Protein 2AFB (pdb70)

InterPro domains:
  IPR011611 Carbohydrate kinase PfkB [PF00294] (2-310)
  IPR029056 Ribokinase-like [G3DSA:3.40.1190.20] (1-339)
  IPR029056 Ribokinase-like [SSF53613] (1-328)
  IPR052700 Carbohydrate kinase PfkB-like [PTHR43320] (11-320)

Secondary structure (DSSP, 8-state):
------EEEES---EEE-STT--GGG-SEEEEE---HHHHHHHHHH----EEEEEEE-SSHHHHHHHHHHHHTT-B-TTEEE-SS---EEEEE--BTTB--EEEEE-TT-TTTT--GGG--HHHHTTT-SEEEEETTSGGGSTTHHHHHHHHHHHHHHHT-EEEEE----TTT--HHHHHH-------SEEEE-HHHHHHHH----S---HHHHHHHHHHHHHHH--SEEEE-EEE-S-SSEEEEE--EETTEE-PPPPEEEE-S--TTHHHHHHHHHHHHH----HHHHHHHHHHHHHHHTTSSSSS----HHHHHHHHT-/--EEEES---EEE-STT--GGG-SEEEEE---HHHHHHHHHH----EEEEEEE-SSHHHHHHHHHHHHTT-B-TTEEE-SS---EEEEE--BTTB--EEEEE-TT-TTTT--GGG--HHHHSTT-SEEEEETTSGGGSTTHHHHHHHHHHHHHHHT-EEEEE----TTT--HHHHHH-------SEEEE-HHHHHHHH----SS---HHHHHHHHHHHHHHH--SEEEE-EEE-S-SSEEEEE--EETTB--PPP-EEEE-S--TTHHHHHHHHHHHHH----HHHHHHHHHHHHHHHTTSSSSS----HHHHHHHHT-

B-factor: mean 31.63, std 8.74, range [9.71, 89.56]

Foldseek 3Di:
DAADEEAEEEAAKWEWEAPDLDDPVPGPGTDIDMGDLRLQLLLLLQLRYAGEYAFEAEPDVVSVVNLVRSVVSPYDDVRYFYHFDHGWYKYWRQHDFAGHIDIDTRHARGPRQPDDLVSGDLLVRCVVHQEYEYELVGPLSHDCRLVNVVVNLVNCVVVVHAYEYEHPDDVVRDFLVVLQVSVVPLSHQEYEYEQVSCCRNVVDADPDLPPVRVLVSVVVVCVVNVHQKYKYKRWAPNGSQWIKTWIIDHPSDDAIEDIDIARFPALAQLSSQLVSLLVVCVCPPPGNCSRLLSRLRSRVVRHDPDNHDNDHSVNSVVRSVD/DEAEEEAAKWEWEAPDLDDPVPGPGTDIDMDDLRLQLLLLLQLPHQREYAFEAEPDVVSVVNCVRSVVSRYDDPRYFYHFDHGWYKYWRQHDFAGHIDIDTRGARGRRQADDLVSGDLCVRCVVHQEYEYELVGPLSHDCRLVNVVVNLVNCVVVVHAYEYEHPDDVVRHFLVVLQVSVVSLRHQEYEYEQVSCCSNVVFHFPDQCDDVRVLVRVVVVCVVNPHQKYKYKRWAPSGSFWIKTWMIAHPSDDAIEDIDIAGFPALAQLSSLLVSLLVVCVCPPDRNVSRLLSRLRSSVVRVDPDNHDNDHSVNSVVSSVD

Nearest PDB structures (foldseek):
  2afb-assembly1_A  TM=1.003E+00  e=2.649E-70  Thermotoga maritima MSB8
  2afb-assembly1_B  TM=1.000E+00  e=2.506E-65  Thermotoga maritima MSB8
  4gm6-assembly1_F  TM=9.548E-01  e=5.359E-34  Listeria grayi DSM 20601
  3ktn-assembly1_A  TM=9.191E-01  e=2.595E-32  Enterococcus faecalis
  4du5-assembly1_A  TM=8.066E-01  e=1.719E-20  Polaromonas sp. JS666

Structure (mmCIF, N/CA/C/O backbone):
data_2AFB
#
_entry.id   2AFB
#
_cell.length_a   120.993
_cell.length_b   120.993
_cell.length_c   260.300
_cell.angle_alpha   90.00
_cell.angle_beta   90.00
_cell.angle_gamma   120.00
#
_symmetry.space_group_name_H-M   'H 3 2'
#
loop_
_entity.id
_entity.type
_entity.pdbx_description
1 polymer '2-keto-3-deoxygluconate kinase'
2 non-polymer 'NICKEL (II) ION'
3 non-polymer 'CALCIUM ION'
4 water water
#
loop_
_atom_site.group_PDB
_atom_site.id
_atom_site.type_symbol
_atom_site.label_atom_id
_atom_site.label_alt_id
_atom_site.label_comp_id
_atom_site.label_asym_id
_atom_site.label_entity_id
_atom_site.label_seq_id
_atom_site.pdbx_PDB_ins_code
_atom_site.Cartn_x
_atom_site.Cartn_y
_atom_site.Cartn_z
_atom_site.occupancy
_atom_site.B_iso_or_equiv
_atom_site.auth_seq_id
_atom_site.auth_comp_id
_atom_site.auth_asym_id
_atom_site.auth_atom_id
_atom_site.pdbx_PDB_model_num
ATOM 1 N N . HIS A 1 8 ? 65.450 1.969 3.303 1.00 74.21 -4 HIS A N 1
ATOM 2 C CA . HIS A 1 8 ? 66.941 1.778 3.204 1.00 74.31 -4 HIS A CA 1
ATOM 3 C C . HIS A 1 8 ? 67.559 1.271 4.534 1.00 74.49 -4 HIS A C 1
ATOM 4 O O . HIS A 1 8 ? 66.862 1.171 5.552 1.00 76.08 -4 HIS A O 1
ATOM 11 N N . HIS A 1 9 ? 68.858 0.951 4.514 1.00 73.04 -3 HIS A N 1
ATOM 12 C CA . HIS A 1 9 ? 69.574 0.386 5.684 1.00 71.20 -3 HIS A CA 1
ATOM 13 C C . HIS A 1 9 ? 70.731 1.289 6.164 1.00 66.53 -3 HIS A C 1
ATOM 14 O O . HIS A 1 9 ? 71.408 1.885 5.335 1.00 65.86 -3 HIS A O 1
ATOM 21 N N . HIS A 1 10 ? 70.996 1.345 7.475 1.00 61.44 -2 HIS A N 1
ATOM 22 C CA . HIS A 1 10 ? 72.273 1.893 7.981 1.00 56.76 -2 HIS A CA 1
ATOM 23 C C . HIS A 1 10 ? 73.454 1.119 7.364 1.00 50.01 -2 HIS A C 1
ATOM 24 O O . HIS A 1 10 ? 73.382 -0.091 7.211 1.00 50.42 -2 HIS A O 1
ATOM 31 N N . HIS A 1 11 ? 74.532 1.812 7.007 1.00 42.97 -1 HIS A N 1
ATOM 32 C CA . HIS A 1 11 ? 75.743 1.153 6.545 1.00 38.93 -1 HIS A CA 1
ATOM 33 C C . HIS A 1 11 ? 76.877 1.502 7.470 1.00 34.28 -1 HIS A C 1
ATOM 34 O O . HIS A 1 11 ? 77.309 2.630 7.476 1.00 32.72 -1 HIS A O 1
ATOM 41 N N . HIS A 1 12 ? 77.407 0.536 8.207 1.00 32.85 0 HIS A N 1
ATOM 42 C CA . HIS A 1 12 ? 78.506 0.803 9.133 1.00 34.94 0 HIS A CA 1
ATOM 43 C C . HIS A 1 12 ? 79.785 0.917 8.331 1.00 33.41 0 HIS A C 1
ATOM 44 O O . HIS A 1 12 ? 80.635 0.061 8.413 1.00 33.69 0 HIS A O 1
ATOM 59 N N . LYS A 1 14 ? 82.908 3.459 7.828 1.00 26.88 2 LYS A N 1
ATOM 60 C CA . LYS A 1 14 ? 83.529 4.519 8.641 1.00 25.83 2 LYS A CA 1
ATOM 61 C C . LYS A 1 14 ? 84.050 5.566 7.702 1.00 24.87 2 LYS A C 1
ATOM 62 O O . LYS A 1 14 ? 84.781 5.261 6.745 1.00 23.29 2 LYS A O 1
ATOM 68 N N . VAL A 1 15 ? 83.582 6.790 7.911 1.00 26.09 3 VAL A N 1
ATOM 69 C CA . VAL A 1 15 ? 84.052 7.930 7.156 1.00 26.71 3 VAL A CA 1
ATOM 70 C C . VAL A 1 15 ? 84.521 8.988 8.122 1.00 24.38 3 VAL A C 1
ATOM 71 O O . VAL A 1 15 ? 83.855 9.239 9.107 1.00 25.10 3 VAL A O 1
ATOM 75 N N . VAL A 1 16 ? 85.638 9.628 7.790 1.00 26.87 4 VAL A N 1
ATOM 76 C CA . VAL A 1 16 ? 86.284 10.633 8.625 1.00 26.03 4 VAL A CA 1
ATOM 77 C C . VAL A 1 16 ? 86.491 11.968 7.869 1.00 27.50 4 VAL A C 1
ATOM 78 O O . VAL A 1 16 ? 86.899 11.998 6.698 1.00 27.57 4 VAL A O 1
ATOM 82 N N . THR A 1 17 ? 86.188 13.072 8.542 1.00 26.62 5 THR A N 1
ATOM 83 C CA . THR A 1 17 ? 86.453 14.408 8.035 1.00 25.71 5 THR A CA 1
ATOM 84 C C . THR A 1 17 ? 87.147 15.210 9.127 1.00 26.48 5 THR A C 1
ATOM 85 O O . THR A 1 17 ? 87.075 14.877 10.326 1.00 26.62 5 THR A O 1
ATOM 89 N N . PHE A 1 18 ? 87.831 16.258 8.697 1.00 26.76 6 PHE A N 1
ATOM 90 C CA . PHE A 1 18 ? 88.696 17.029 9.576 1.00 27.69 6 PHE A CA 1
ATOM 91 C C . PHE A 1 18 ? 88.620 18.465 9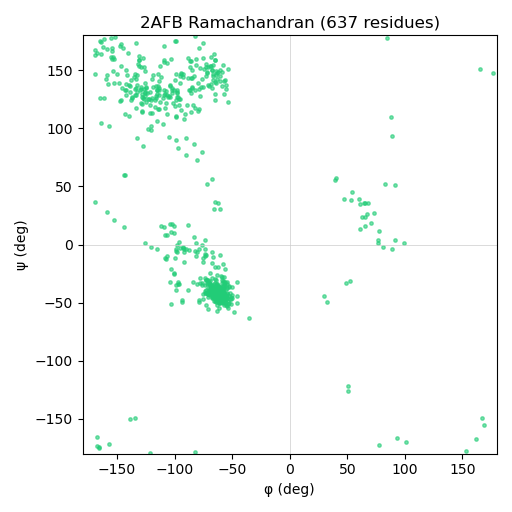.222 1.00 26.92 6 PHE A C 1
ATOM 92 O O . PHE A 1 18 ? 88.775 18.828 8.074 1.00 29.46 6 PHE A O 1
ATOM 100 N N . GLY A 1 19 ? 88.463 19.283 10.234 1.00 26.27 7 GLY A N 1
ATOM 101 C CA . GLY A 1 19 ? 88.567 20.707 10.060 1.00 29.78 7 GLY A CA 1
ATOM 102 C C . GLY A 1 19 ? 88.044 21.446 11.265 1.00 29.58 7 GLY A C 1
ATOM 103 O O . GLY A 1 19 ? 88.156 20.949 12.379 1.00 27.11 7 GLY A O 1
ATOM 104 N N . GLU A 1 20 ? 87.511 22.643 11.021 1.00 27.64 8 GLU A N 1
ATOM 105 C CA . GLU A 1 20 ? 86.984 23.531 12.090 1.00 29.58 8 GLU A CA 1
ATOM 106 C C . GLU A 1 20 ? 85.486 23.647 12.088 1.00 28.98 8 GLU A C 1
ATOM 107 O O . GLU A 1 20 ? 84.883 23.896 11.047 1.00 32.74 8 GLU A O 1
ATOM 113 N N . ILE A 1 21 ? 84.906 23.510 13.267 1.00 26.03 9 ILE A N 1
ATOM 114 C CA . ILE A 1 21 ? 83.525 23.838 13.481 1.00 26.54 9 ILE A CA 1
ATOM 115 C C . ILE A 1 21 ? 83.412 25.099 14.331 1.00 28.20 9 ILE A C 1
ATOM 116 O O . ILE A 1 21 ? 84.154 25.300 15.301 1.00 27.67 9 ILE A O 1
ATOM 129 N N . LEU A 1 23 ? 80.900 28.310 16.043 1.00 26.22 11 LEU A N 1
ATOM 130 C CA . LEU A 1 23 ? 79.611 28.893 16.419 1.00 24.69 11 LEU A CA 1
ATOM 131 C C . LEU A 1 23 ? 79.134 29.875 15.352 1.00 23.10 11 LEU A C 1
ATOM 132 O O . LEU A 1 23 ? 79.873 30.801 15.023 1.00 22.55 11 LEU A O 1
ATOM 137 N N . ARG A 1 24 ? 77.906 29.708 14.844 1.00 23.82 12 ARG A N 1
ATOM 138 C CA . ARG A 1 24 ? 77.353 30.633 13.877 1.00 25.08 12 ARG A CA 1
ATOM 139 C C . ARG A 1 24 ? 76.230 31.485 14.499 1.00 23.06 12 ARG A C 1
ATOM 140 O O . ARG A 1 24 ? 75.293 30.973 15.091 1.00 23.87 12 ARG A O 1
ATOM 148 N N . LEU A 1 25 ? 76.358 32.792 14.319 1.00 24.46 13 LEU A N 1
ATOM 149 C CA . LEU A 1 25 ? 75.455 33.754 14.932 1.00 24.01 13 LEU A CA 1
ATOM 150 C C . LEU A 1 25 ? 74.826 34.535 13.807 1.00 26.85 13 LEU A C 1
ATOM 151 O O . LEU A 1 25 ? 75.527 35.222 13.083 1.00 24.63 13 LEU A O 1
ATOM 156 N N . SER A 1 26 ? 73.517 34.379 13.605 1.00 25.20 14 SER A N 1
ATOM 157 C CA . SER A 1 26 ? 72.838 35.077 12.508 1.00 25.21 14 SER A CA 1
ATOM 158 C C . SER A 1 26 ? 71.615 35.812 13.002 1.00 24.82 14 SER A C 1
ATOM 159 O O . SER A 1 26 ? 70.872 35.243 13.796 1.00 23.90 14 SER A O 1
ATOM 162 N N . PRO A 1 27 ? 71.429 37.110 12.582 1.00 21.27 15 PRO A N 1
ATOM 163 C CA . PRO A 1 27 ? 70.216 37.723 13.016 1.00 23.36 15 PRO A CA 1
ATOM 164 C C . PRO A 1 27 ? 69.004 37.046 12.328 1.00 23.64 15 PRO A C 1
ATOM 165 O O . PRO A 1 27 ? 69.150 36.516 11.236 1.00 28.18 15 PRO A O 1
ATOM 169 N N . PRO A 1 28 ? 67.838 37.093 12.960 1.00 24.84 16 PRO A N 1
ATOM 170 C CA . PRO A 1 28 ? 66.620 36.578 12.343 1.00 28.33 16 PRO A CA 1
ATOM 171 C C . PRO A 1 28 ? 66.019 37.514 11.303 1.00 27.71 16 PRO A C 1
ATOM 172 O O . PRO A 1 28 ? 66.226 38.754 11.346 1.00 30.15 16 PRO A O 1
ATOM 176 N N . ASP A 1 29 ? 65.316 36.928 10.338 1.00 28.98 17 ASP A N 1
ATOM 177 C CA . ASP A 1 29 ? 64.392 37.695 9.482 1.00 27.89 17 ASP A CA 1
ATOM 178 C C . ASP A 1 29 ? 65.063 38.750 8.593 1.00 27.13 17 ASP A C 1
ATOM 179 O O . ASP A 1 29 ? 64.475 39.817 8.283 1.00 27.03 17 ASP A O 1
ATOM 184 N N . HIS A 1 30 ? 66.249 38.429 8.112 1.00 25.85 18 HIS A N 1
ATOM 185 C CA . HIS A 1 30 ? 66.982 39.299 7.217 1.00 25.29 18 HIS A CA 1
ATOM 186 C C . HIS A 1 30 ? 67.415 40.621 7.868 1.00 23.64 18 HIS A C 1
ATOM 187 O O . HIS A 1 30 ? 67.834 41.510 7.186 1.00 24.97 18 HIS A O 1
ATOM 194 N N . LYS A 1 31 ? 67.379 40.687 9.193 1.00 23.28 19 LYS A N 1
ATOM 195 C CA . LYS A 1 31 ? 68.000 41.744 9.955 1.00 21.45 19 LYS A CA 1
ATOM 196 C C . LYS A 1 31 ? 69.505 41.753 9.797 1.00 21.48 19 LYS A C 1
ATOM 197 O O . LYS A 1 31 ? 70.158 40.732 9.572 1.00 23.87 19 LYS A O 1
ATOM 203 N N . ARG A 1 32 ? 70.044 42.974 9.822 1.00 22.95 20 ARG A N 1
ATOM 204 C CA . ARG A 1 32 ? 71.461 43.188 9.855 1.00 21.63 20 ARG A CA 1
ATOM 205 C C . ARG A 1 32 ? 71.951 43.173 11.309 1.00 22.29 20 ARG A C 1
ATOM 206 O O . ARG A 1 32 ? 71.208 43.345 12.238 1.00 20.53 20 ARG A O 1
ATOM 214 N N . ILE A 1 33 ? 73.223 42.909 11.470 1.00 26.15 21 ILE A N 1
ATOM 215 C CA . ILE A 1 33 ? 73.832 42.838 12.785 1.00 28.20 21 ILE A CA 1
ATOM 216 C C . ILE A 1 33 ? 73.545 44.079 13.600 1.00 25.71 21 ILE A C 1
ATOM 217 O O . ILE A 1 33 ? 73.175 43.988 14.767 1.00 26.74 21 ILE A O 1
ATOM 222 N N . PHE A 1 34 ? 73.666 45.229 12.963 1.00 24.32 22 PHE A N 1
ATOM 223 C CA . PHE A 1 34 ? 73.527 46.521 13.621 1.00 24.43 22 PHE A CA 1
ATOM 224 C C . PHE A 1 34 ? 72.192 46.699 14.314 1.00 24.99 22 PHE A C 1
ATOM 225 O O . PHE A 1 34 ? 72.052 47.452 15.310 1.00 24.95 22 PHE A O 1
ATOM 233 N N . GLN A 1 35 ? 71.190 46.087 13.727 1.00 23.65 23 GLN A N 1
ATOM 234 C CA . GLN A 1 35 ? 69.836 46.326 14.166 1.00 25.34 23 GLN A CA 1
ATOM 235 C C . GLN A 1 35 ? 69.255 45.265 15.126 1.00 27.42 23 GLN A C 1
ATOM 236 O O . GLN A 1 35 ? 68.192 45.441 15.651 1.00 31.34 23 GLN A O 1
ATOM 242 N N . THR A 1 36 ? 69.962 44.191 15.375 1.00 27.29 24 THR A N 1
ATOM 243 C CA . THR A 1 36 ? 69.325 43.040 15.986 1.00 28.16 24 THR A CA 1
ATOM 244 C C . THR A 1 36 ? 69.488 43.012 17.521 1.00 29.57 24 THR A C 1
ATOM 245 O O . THR A 1 36 ? 70.578 43.303 18.031 1.00 30.94 24 THR A O 1
ATOM 249 N N . ASP A 1 37 ? 68.399 42.643 18.219 1.00 30.44 25 ASP A N 1
ATOM 250 C CA . ASP A 1 37 ? 68.401 42.309 19.650 1.00 29.87 25 ASP A CA 1
ATOM 251 C C . ASP A 1 37 ? 68.720 40.837 19.945 1.00 28.67 25 ASP A C 1
ATOM 252 O O . ASP A 1 37 ? 68.785 40.462 21.104 1.00 22.32 25 ASP A O 1
ATOM 257 N N . SER A 1 38 ? 68.853 40.011 18.908 1.00 26.84 26 SER A N 1
ATOM 258 C CA . SER A 1 38 ? 69.270 38.616 19.060 1.00 27.30 26 SER A CA 1
ATOM 259 C C . SER A 1 38 ? 69.958 37.991 17.842 1.00 23.82 26 SER A C 1
ATOM 260 O O . SER A 1 38 ? 69.948 38.530 16.721 1.00 23.23 26 SER A O 1
ATOM 263 N N . PHE A 1 39 ? 70.563 36.838 18.111 1.00 25.27 27 PHE A N 1
ATOM 264 C CA . PHE A 1 39 ? 71.197 35.986 17.125 1.00 25.35 27 PHE A CA 1
ATOM 265 C C . PHE A 1 39 ? 70.648 34.568 17.295 1.00 27.13 27 PHE A C 1
ATOM 266 O O . PHE A 1 39 ? 70.626 34.046 18.419 1.00 25.37 27 PHE A O 1
ATOM 274 N N . ASP A 1 40 ? 70.210 33.990 16.167 1.00 26.56 28 ASP A N 1
ATOM 275 C CA . ASP A 1 40 ? 70.007 32.575 15.989 1.00 25.80 28 ASP A CA 1
ATOM 276 C C . ASP A 1 40 ? 71.359 31.915 16.092 1.00 25.87 28 ASP A C 1
ATOM 277 O O . ASP A 1 40 ? 72.332 32.450 15.611 1.00 25.55 28 ASP A O 1
ATOM 282 N N . VAL A 1 41 ? 71.373 30.769 16.754 1.00 25.74 29 VAL A N 1
ATOM 283 C CA . VAL A 1 41 ? 72.560 30.011 17.097 1.00 27.57 29 VAL A CA 1
ATOM 284 C C . VAL A 1 41 ? 72.521 28.684 16.369 1.00 27.64 29 VAL A C 1
ATOM 285 O O . VAL A 1 41 ? 71.511 28.037 16.327 1.00 28.39 29 VAL A O 1
ATOM 289 N N . THR A 1 42 ? 73.639 28.342 15.761 1.00 28.19 30 THR A N 1
ATOM 290 C CA . THR A 1 42 ? 73.902 27.013 15.252 1.00 26.74 30 THR A CA 1
ATOM 291 C C . THR A 1 42 ? 75.399 26.778 15.177 1.00 26.49 30 THR A C 1
ATOM 292 O O . THR A 1 42 ? 76.204 27.642 15.547 1.00 24.96 30 THR A O 1
ATOM 296 N N . TYR A 1 43 ? 75.803 25.585 14.763 1.00 29.77 31 TYR A N 1
ATOM 297 C CA . TYR A 1 43 ? 77.215 25.258 14.726 1.00 26.89 31 TYR A CA 1
ATOM 298 C C . TYR A 1 43 ? 77.504 24.679 13.351 1.00 26.49 31 TYR A C 1
ATOM 299 O O . TYR A 1 43 ? 76.763 23.830 12.877 1.00 30.63 31 TYR A O 1
ATOM 308 N N . GLY A 1 44 ? 78.567 25.126 12.696 1.00 26.99 32 GLY A N 1
ATOM 309 C CA . GLY A 1 44 ? 78.964 24.463 11.450 1.00 30.13 32 GLY A CA 1
ATOM 310 C C . GLY A 1 44 ? 80.333 24.771 10.932 1.00 27.30 32 GLY A C 1
ATOM 311 O O . GLY A 1 44 ? 81.069 25.515 11.547 1.00 29.33 32 GLY A O 1
ATOM 312 N N . GLY A 1 45 ? 80.634 24.258 9.754 1.00 24.21 33 GLY A N 1
ATOM 313 C CA . GLY A 1 45 ? 81.981 24.378 9.145 1.00 25.26 33 GLY A CA 1
ATOM 314 C C . GLY A 1 45 ? 82.037 23.378 8.004 1.00 27.81 33 GLY A C 1
ATOM 315 O O . GLY A 1 45 ? 81.393 22.349 8.078 1.00 27.94 33 GLY A O 1
ATOM 316 N N . ALA A 1 46 ? 82.836 23.657 6.974 1.00 30.08 34 ALA A N 1
ATOM 317 C CA . ALA A 1 46 ? 82.826 22.896 5.694 1.00 30.35 34 ALA A CA 1
ATOM 318 C C . ALA A 1 46 ? 82.870 21.365 5.895 1.00 30.03 34 ALA A C 1
ATOM 319 O O . ALA A 1 46 ? 81.941 20.634 5.496 1.00 28.08 34 ALA A O 1
ATOM 321 N N . GLU A 1 47 ? 83.916 20.905 6.571 1.00 28.61 35 GLU A N 1
ATOM 322 C CA . GLU A 1 47 ? 84.091 19.474 6.829 1.00 25.38 35 GLU A CA 1
ATOM 323 C C . GLU A 1 47 ? 83.144 18.919 7.888 1.00 22.96 35 GLU A C 1
ATOM 324 O O . GLU A 1 47 ? 82.695 17.770 7.768 1.00 27.57 35 GLU A O 1
ATOM 330 N N . ALA A 1 48 ? 82.714 19.740 8.843 1.00 26.07 36 ALA A N 1
ATOM 331 C CA . ALA A 1 48 ? 81.677 19.296 9.778 1.00 23.73 36 ALA A CA 1
ATOM 332 C C . ALA A 1 48 ? 80.366 19.053 9.055 1.00 24.41 36 ALA A C 1
ATOM 333 O O . ALA A 1 48 ? 79.676 18.092 9.342 1.00 25.17 36 ALA A O 1
ATOM 335 N N . ASN A 1 49 ? 80.043 19.926 8.120 1.00 23.74 37 ASN A N 1
ATOM 336 C CA . ASN A 1 49 ? 78.817 19.840 7.372 1.00 25.47 37 ASN A CA 1
ATOM 337 C C . ASN A 1 49 ? 78.783 18.548 6.510 1.00 24.55 37 ASN A C 1
ATOM 338 O O . ASN A 1 49 ? 77.740 17.881 6.373 1.00 28.79 37 ASN A O 1
ATOM 343 N N . VAL A 1 50 ? 79.932 18.169 5.994 1.00 24.27 38 VAL A N 1
ATOM 344 C CA . VAL A 1 50 ? 80.078 16.926 5.216 1.00 24.62 38 VAL A CA 1
ATOM 345 C C . VAL A 1 50 ? 79.821 15.721 6.105 1.00 20.21 38 VAL A C 1
ATOM 346 O O . VAL A 1 50 ? 79.075 14.797 5.744 1.00 24.47 38 VAL A O 1
ATOM 350 N N . ALA A 1 51 ? 80.416 15.725 7.280 1.00 22.11 39 ALA A N 1
ATOM 351 C CA . ALA A 1 51 ? 80.210 14.643 8.228 1.00 22.76 39 ALA A CA 1
ATOM 352 C C . ALA A 1 51 ? 78.718 14.527 8.576 1.00 27.04 39 ALA A C 1
ATOM 353 O O . ALA A 1 51 ? 78.154 13.433 8.684 1.00 26.17 39 ALA A O 1
ATOM 355 N N . ALA A 1 52 ? 78.055 15.670 8.726 1.00 27.82 40 ALA A N 1
ATOM 356 C CA . ALA A 1 52 ? 76.661 15.655 9.141 1.00 25.02 40 ALA A CA 1
ATOM 357 C C . ALA A 1 52 ? 75.802 15.098 8.036 1.00 23.91 40 ALA A C 1
ATOM 358 O O . ALA A 1 52 ? 74.824 14.412 8.347 1.00 22.52 40 ALA A O 1
ATOM 360 N N . PHE A 1 53 ? 76.166 15.384 6.780 1.00 20.13 41 PHE A N 1
ATOM 361 C CA . PHE A 1 53 ? 75.475 14.803 5.596 1.00 25.06 41 PHE A CA 1
ATOM 362 C C . PHE A 1 53 ? 75.602 13.277 5.591 1.00 21.23 41 PHE A C 1
ATOM 363 O O . PHE A 1 53 ? 74.639 12.509 5.579 1.00 21.66 41 PHE A O 1
ATOM 371 N N . LEU A 1 54 ? 76.829 12.833 5.666 1.00 24.85 42 LEU A N 1
ATOM 372 C CA . LEU A 1 54 ? 77.073 11.383 5.706 1.00 25.33 42 LEU A CA 1
ATOM 373 C C . LEU A 1 54 ? 76.370 10.700 6.901 1.00 21.54 42 LEU A C 1
ATOM 374 O O . LEU A 1 54 ? 75.866 9.620 6.748 1.00 19.13 42 LEU A O 1
ATOM 379 N N . ALA A 1 55 ? 76.336 11.327 8.074 1.00 24.82 43 ALA A N 1
ATOM 380 C CA . ALA A 1 55 ? 75.565 10.760 9.177 1.00 24.80 43 ALA A CA 1
ATOM 381 C C . ALA A 1 55 ? 74.057 10.723 8.859 1.00 24.27 43 ALA A C 1
ATOM 382 O O . ALA A 1 55 ? 73.400 9.737 9.139 1.00 27.05 43 ALA A O 1
ATOM 384 N N . GLN A 1 56 ? 73.539 11.778 8.246 1.00 26.25 44 GLN A N 1
ATOM 385 C CA . GLN A 1 56 ? 72.137 11.851 7.865 1.00 27.57 44 GLN A CA 1
ATOM 386 C C . GLN A 1 56 ? 71.785 10.737 6.840 1.00 28.32 44 GLN A C 1
ATOM 387 O O . GLN A 1 56 ? 70.697 10.233 6.820 1.00 30.71 44 GLN A O 1
ATOM 401 N N . GLY A 1 58 ? 73.169 7.785 7.018 1.00 26.67 46 GLY A N 1
ATOM 402 C CA . GLY A 1 58 ? 73.172 6.471 7.710 1.00 27.45 46 GLY A CA 1
ATOM 403 C C . GLY A 1 58 ? 74.514 5.751 7.696 1.00 27.79 46 GLY A C 1
ATOM 404 O O . GLY A 1 58 ? 74.548 4.548 7.874 1.00 25.55 46 GLY A O 1
ATOM 405 N N . LEU A 1 59 ? 75.610 6.497 7.475 1.00 28.81 47 LEU A N 1
ATOM 406 C CA . LEU A 1 59 ? 76.989 5.963 7.566 1.00 29.13 47 LEU A CA 1
ATOM 407 C C . LEU A 1 59 ? 77.601 6.318 8.929 1.00 27.12 47 LEU A C 1
ATOM 408 O O . LEU A 1 59 ? 76.982 6.993 9.721 1.00 27.41 47 LEU A O 1
ATOM 413 N N . ASP A 1 60 ? 78.802 5.828 9.202 1.00 29.52 48 ASP A N 1
ATOM 414 C CA . ASP A 1 60 ? 79.479 6.109 10.473 1.00 28.26 48 ASP A CA 1
ATOM 415 C C . ASP A 1 60 ? 80.461 7.225 10.239 1.00 25.90 48 ASP A C 1
ATOM 416 O O . ASP A 1 60 ? 81.608 7.008 9.899 1.00 28.96 48 ASP A O 1
ATOM 421 N N . ALA A 1 61 ? 79.975 8.423 10.423 1.00 24.00 49 ALA A N 1
ATOM 422 C CA . ALA A 1 61 ? 80.719 9.628 10.147 1.00 23.62 49 ALA A CA 1
ATOM 423 C C . ALA A 1 61 ? 81.372 10.111 11.422 1.00 24.34 49 ALA A C 1
ATOM 424 O O . ALA A 1 61 ? 80.699 10.287 12.432 1.00 24.64 49 ALA A O 1
ATOM 426 N N . TYR A 1 62 ? 82.682 10.290 11.384 1.00 24.39 50 TYR A N 1
ATOM 427 C CA . TYR A 1 62 ? 83.392 10.889 12.529 1.00 26.96 50 TYR A CA 1
ATOM 428 C C . TYR A 1 62 ? 83.938 12.216 12.075 1.00 27.07 50 TYR A C 1
ATOM 429 O O . TYR A 1 62 ? 84.494 12.320 10.984 1.00 27.30 50 TYR A O 1
ATOM 438 N N . PHE A 1 63 ? 83.799 13.224 12.919 1.00 27.31 51 PHE A N 1
ATOM 439 C CA . PHE A 1 63 ? 84.397 14.511 12.635 1.00 28.10 51 PHE A CA 1
ATOM 440 C C . PHE A 1 63 ? 85.563 14.705 13.592 1.00 26.01 51 PHE A C 1
ATOM 441 O O . PHE A 1 63 ? 85.423 14.556 14.806 1.00 27.17 51 PHE A O 1
ATOM 449 N N . VAL A 1 64 ? 86.709 15.055 13.026 1.00 26.51 52 VAL A N 1
ATOM 450 C CA . VAL A 1 64 ? 87.909 15.245 13.800 1.00 27.03 52 VAL A CA 1
ATOM 451 C C . VAL A 1 64 ? 88.198 16.744 13.903 1.00 24.98 52 VAL A C 1
ATOM 452 O O . VAL A 1 64 ? 88.277 17.424 12.900 1.00 23.44 52 VAL A O 1
ATOM 456 N N . THR A 1 65 ? 88.373 17.228 15.122 1.00 28.88 53 THR A N 1
ATOM 457 C CA . THR A 1 65 ? 88.656 18.630 15.371 1.00 27.95 53 THR A CA 1
ATOM 458 C C . THR A 1 65 ? 89.156 18.787 16.817 1.00 28.48 53 THR A C 1
ATOM 459 O O . THR A 1 65 ? 89.408 17.799 17.509 1.00 26.22 53 THR A O 1
ATOM 463 N N . LYS A 1 66 ? 89.359 20.039 17.223 1.00 27.53 54 LYS A N 1
ATOM 464 C CA . LYS A 1 66 ? 89.651 20.410 18.600 1.00 25.44 54 LYS A CA 1
ATOM 465 C C . LYS A 1 66 ? 88.639 21.484 18.985 1.00 27.32 54 LYS A C 1
ATOM 466 O O . LYS A 1 66 ? 88.341 22.403 18.193 1.00 28.52 54 LYS A O 1
ATOM 472 N N . LEU A 1 67 ? 88.061 21.320 20.174 1.00 27.19 55 LEU A N 1
ATOM 473 C CA . LEU A 1 67 ? 87.176 22.307 20.760 1.00 26.60 55 LEU A CA 1
ATOM 474 C C . LEU A 1 67 ? 87.576 22.590 22.179 1.00 24.78 55 LEU A C 1
ATOM 475 O O . LEU A 1 67 ? 88.115 21.701 22.841 1.00 22.49 55 LEU A O 1
ATOM 480 N N . PRO A 1 68 ? 87.254 23.798 22.675 1.00 25.41 56 PRO A N 1
ATOM 481 C CA . PRO A 1 68 ? 87.613 24.133 24.045 1.00 28.63 56 PRO A CA 1
ATOM 482 C C . PRO A 1 68 ? 86.697 23.396 24.989 1.00 26.80 56 PRO A C 1
ATOM 483 O O . PRO A 1 68 ? 85.585 23.123 24.629 1.00 25.57 56 PRO A O 1
ATOM 487 N N . ASN A 1 69 ? 87.167 23.090 26.179 1.00 26.20 57 ASN A N 1
ATOM 488 C CA . ASN A 1 69 ? 86.279 22.705 27.263 1.00 27.55 57 ASN A CA 1
ATOM 489 C C . ASN A 1 69 ? 85.561 23.902 27.850 1.00 29.52 57 ASN A C 1
ATOM 490 O O . ASN A 1 69 ? 85.967 24.430 28.870 1.00 30.93 57 ASN A O 1
ATOM 495 N N . ASN A 1 70 ? 84.514 24.356 27.174 1.00 28.37 58 ASN A N 1
ATOM 496 C CA . ASN A 1 70 ? 83.644 25.352 27.712 1.00 26.44 58 ASN A CA 1
ATOM 497 C C . ASN A 1 70 ? 82.290 25.001 27.123 1.00 26.91 58 ASN A C 1
ATOM 498 O O . ASN A 1 70 ? 82.210 24.122 26.286 1.00 25.00 58 ASN A O 1
ATOM 503 N N . PRO A 1 71 ? 81.218 25.644 27.594 1.00 27.52 59 PRO A N 1
ATOM 504 C CA . PRO A 1 71 ? 79.895 25.316 27.091 1.00 26.97 59 PRO A CA 1
ATOM 505 C C . PRO A 1 71 ? 79.700 25.455 25.588 1.00 26.56 59 PRO A C 1
ATOM 506 O O . PRO A 1 71 ? 78.851 24.769 25.041 1.00 25.00 59 PRO A O 1
ATOM 510 N N . LEU A 1 72 ? 80.431 26.339 24.917 1.00 25.58 60 LEU A N 1
ATOM 511 C CA . LEU A 1 72 ? 80.287 26.450 23.461 1.00 24.72 60 LEU A CA 1
ATOM 512 C C . LEU A 1 72 ? 80.876 25.240 22.755 1.00 24.89 60 LEU A C 1
ATOM 513 O O . LEU A 1 72 ? 80.269 24.683 21.855 1.00 24.09 60 LEU A O 1
ATOM 518 N N . GLY A 1 73 ? 82.034 24.795 23.196 1.00 26.95 61 GLY A N 1
ATOM 519 C CA . GLY A 1 73 ? 82.577 23.513 22.716 1.00 26.01 61 GLY A CA 1
ATOM 520 C C . GLY A 1 73 ? 81.678 22.311 23.004 1.00 25.13 61 GLY A C 1
ATOM 521 O O . GLY A 1 73 ? 81.505 21.415 22.142 1.00 22.45 61 GLY A O 1
ATOM 522 N N . ASP A 1 74 ? 81.116 22.257 24.212 1.00 23.71 62 ASP A N 1
ATOM 523 C CA . ASP A 1 74 ? 80.126 21.192 24.554 1.00 23.21 62 ASP A CA 1
ATOM 524 C C . ASP A 1 74 ? 78.878 21.228 23.577 1.00 25.30 62 ASP A C 1
ATOM 525 O O . ASP A 1 74 ? 78.382 20.196 23.087 1.00 24.44 62 ASP A O 1
ATOM 530 N N . ALA A 1 75 ? 78.374 22.423 23.312 1.00 22.99 63 ALA A N 1
ATOM 531 C CA . ALA A 1 75 ? 77.189 22.601 22.465 1.00 23.00 63 ALA A CA 1
ATOM 532 C C . ALA A 1 75 ? 77.492 22.162 21.024 1.00 24.69 63 ALA A C 1
ATOM 533 O O . ALA A 1 75 ? 76.699 21.512 20.393 1.00 25.70 63 ALA A O 1
ATOM 535 N N . ALA A 1 76 ? 78.650 22.555 20.500 1.00 24.81 64 ALA A N 1
ATOM 536 C CA . ALA A 1 76 ? 79.064 22.175 19.140 1.00 26.44 64 ALA A CA 1
ATOM 537 C C . ALA A 1 76 ? 79.130 20.666 18.981 1.00 25.67 64 ALA A C 1
ATOM 538 O O . ALA A 1 76 ? 78.622 20.089 17.995 1.00 25.82 64 ALA A O 1
ATOM 540 N N . ALA A 1 77 ? 79.716 20.022 19.989 1.00 27.78 65 ALA A N 1
ATOM 541 C CA . ALA A 1 77 ? 79.816 18.571 20.042 1.00 26.26 65 ALA A CA 1
ATOM 542 C C . ALA A 1 77 ? 78.433 17.920 20.151 1.00 28.00 65 ALA A C 1
ATOM 543 O O . ALA A 1 77 ? 78.150 16.880 19.549 1.00 24.39 65 ALA A O 1
ATOM 545 N N . GLY A 1 78 ? 77.565 18.522 20.940 1.00 26.62 66 GLY A N 1
ATOM 546 C CA . GLY A 1 78 ? 76.256 17.954 21.107 1.00 24.66 66 GLY A CA 1
ATOM 547 C C . GLY A 1 78 ? 75.418 18.162 19.847 1.00 23.59 66 GLY A C 1
ATOM 548 O O . GLY A 1 78 ? 74.639 17.306 19.517 1.00 25.13 66 GLY A O 1
ATOM 549 N N . HIS A 1 79 ? 75.653 19.249 19.118 1.00 21.29 67 HIS A N 1
ATOM 550 C CA . HIS A 1 79 ? 74.990 19.498 17.826 1.00 25.72 67 HIS A CA 1
ATOM 551 C C . HIS A 1 79 ? 75.393 18.478 16.787 1.00 25.43 67 HIS A C 1
ATOM 552 O O . HIS A 1 79 ? 74.537 17.946 16.050 1.00 24.02 67 HIS A O 1
ATOM 559 N N . LEU A 1 80 ? 76.696 18.164 16.758 1.00 28.91 68 LEU A N 1
ATOM 560 C CA . LEU A 1 80 ? 77.194 17.111 15.887 1.00 27.47 68 LEU A CA 1
ATOM 561 C C . LEU A 1 80 ? 76.545 15.761 16.224 1.00 25.52 68 LEU A C 1
ATOM 562 O O . LEU A 1 80 ? 76.099 15.022 15.343 1.00 26.83 68 LEU A O 1
ATOM 567 N N . ARG A 1 81 ? 76.517 15.424 17.499 1.00 23.98 69 ARG A N 1
ATOM 568 C CA . ARG A 1 81 ? 75.907 14.143 17.890 1.00 25.41 69 ARG A CA 1
ATOM 569 C C . ARG A 1 81 ? 74.400 14.055 17.564 1.00 23.50 69 ARG A C 1
ATOM 570 O O . ARG A 1 81 ? 73.905 13.008 17.184 1.00 24.34 69 ARG A O 1
ATOM 578 N N . LYS A 1 82 ? 73.677 15.147 17.752 1.00 23.83 70 LYS A N 1
ATOM 579 C CA . LYS A 1 82 ? 72.274 15.166 17.474 1.00 25.00 70 LYS A CA 1
ATOM 580 C C . LYS A 1 82 ? 72.014 14.708 16.007 1.00 24.72 70 LYS A C 1
ATOM 581 O O . LYS A 1 82 ? 71.074 13.989 15.728 1.00 25.50 70 LYS A O 1
ATOM 587 N N . PHE A 1 83 ? 72.849 15.169 15.090 1.00 26.47 71 PHE A N 1
ATOM 588 C CA . PHE A 1 83 ? 72.745 14.797 13.700 1.00 28.47 71 PHE A CA 1
ATOM 589 C C . PHE A 1 83 ? 73.367 13.446 13.374 1.00 28.21 71 PHE A C 1
ATOM 590 O O . PHE A 1 83 ? 73.368 13.046 12.232 1.00 32.52 71 PHE A O 1
ATOM 598 N N . GLY A 1 84 ? 73.893 12.752 14.367 1.00 29.64 72 GLY A N 1
ATOM 599 C CA . GLY A 1 84 ? 74.383 11.382 14.180 1.00 27.91 72 GLY A CA 1
ATOM 600 C C . GLY A 1 84 ? 75.883 11.289 13.992 1.00 27.99 72 GLY A C 1
ATOM 601 O O . GLY A 1 84 ? 76.394 10.189 13.796 1.00 28.67 72 GLY A O 1
ATOM 602 N N . VAL A 1 85 ? 76.597 12.431 14.039 1.00 23.54 73 VAL A N 1
ATOM 603 C CA . VAL A 1 85 ? 78.031 12.426 13.826 1.00 25.32 73 VAL A CA 1
ATOM 604 C C . VAL A 1 85 ? 78.677 11.920 15.100 1.00 26.07 73 VAL A C 1
ATOM 605 O O . VAL A 1 85 ? 78.260 12.290 16.179 1.00 29.04 73 VAL A O 1
ATOM 609 N N . LYS A 1 86 ? 79.648 11.031 14.972 1.00 24.12 74 LYS A N 1
ATOM 610 C CA . LYS A 1 86 ? 80.392 10.493 16.129 1.00 28.58 74 LYS A CA 1
ATOM 611 C C . LYS A 1 86 ? 81.548 11.436 16.516 1.00 29.57 74 LYS A C 1
ATOM 612 O O . LYS A 1 86 ? 82.257 11.932 15.660 1.00 31.17 74 LYS A O 1
ATOM 618 N N . THR A 1 87 ? 81.703 11.697 17.811 1.00 31.31 75 THR A N 1
ATOM 619 C CA . THR A 1 87 ? 82.574 12.781 18.300 1.00 28.53 75 THR A CA 1
ATOM 620 C C . THR A 1 87 ? 83.778 12.225 19.032 1.00 28.78 75 THR A C 1
ATOM 621 O O . THR A 1 87 ? 84.492 12.946 19.728 1.00 29.24 75 THR A O 1
ATOM 625 N N . ASP A 1 88 ? 84.021 10.941 18.826 1.00 27.93 76 ASP A N 1
ATOM 626 C CA . ASP A 1 88 ? 85.066 10.209 19.538 1.00 30.03 76 ASP A CA 1
ATOM 627 C C . ASP A 1 88 ? 86.417 10.830 19.371 1.00 29.26 76 ASP A C 1
ATOM 628 O O . ASP A 1 88 ? 87.214 10.740 20.262 1.00 29.70 76 ASP A O 1
ATOM 633 N N . TYR A 1 89 ? 86.702 11.400 18.204 1.00 27.53 77 TYR A N 1
ATOM 634 C CA . TYR A 1 89 ? 88.043 11.901 17.921 1.00 26.34 77 TYR A CA 1
ATOM 635 C C . TYR A 1 89 ? 88.151 13.425 18.046 1.00 26.47 77 TYR A C 1
ATOM 636 O O . TYR A 1 89 ? 89.078 14.058 17.537 1.00 28.54 77 TYR A O 1
ATOM 645 N N . ILE A 1 90 ? 87.190 14.042 18.716 1.00 27.87 78 ILE A N 1
ATOM 646 C CA . ILE A 1 90 ? 87.327 15.443 18.982 1.00 27.42 78 ILE A CA 1
ATOM 647 C C . ILE A 1 90 ? 88.277 15.628 20.160 1.00 26.11 78 ILE A C 1
ATOM 648 O O . ILE A 1 90 ? 88.001 15.203 21.277 1.00 26.07 78 ILE A O 1
ATOM 653 N N . ALA A 1 91 ? 89.408 16.272 19.888 1.00 27.90 79 ALA A N 1
ATOM 654 C CA . ALA A 1 91 ? 90.334 16.682 20.950 1.00 26.39 79 ALA A CA 1
ATOM 655 C C . ALA A 1 91 ? 89.742 17.848 21.705 1.00 24.70 79 ALA A C 1
ATOM 656 O O . ALA A 1 91 ? 89.029 18.651 21.113 1.00 26.26 79 ALA A O 1
ATOM 658 N N . ARG A 1 92 ? 89.986 17.924 23.013 1.00 26.15 80 ARG A N 1
ATOM 659 C CA . ARG A 1 92 ? 89.495 19.025 23.844 1.00 28.11 80 ARG A CA 1
ATOM 660 C C . ARG A 1 92 ? 90.634 19.827 24.495 1.00 30.66 80 ARG A C 1
ATOM 661 O O . ARG A 1 92 ? 91.623 19.260 25.005 1.00 32.42 80 ARG A O 1
ATOM 669 N N . GLY A 1 93 ? 90.531 21.143 24.457 1.00 27.64 81 GLY A N 1
ATOM 670 C CA . GLY A 1 93 ? 91.611 21.969 24.938 1.00 25.85 81 GLY A CA 1
ATOM 671 C C . GLY A 1 93 ? 91.586 23.301 24.242 1.00 28.46 81 GLY A C 1
ATOM 672 O O . GLY A 1 93 ? 90.715 23.572 23.439 1.00 26.66 81 GLY A O 1
ATOM 673 N N . GLY A 1 94 ? 92.557 24.141 24.561 1.00 28.95 82 GLY A N 1
ATOM 674 C CA . GLY A 1 94 ? 92.618 25.502 24.027 1.00 30.06 82 GLY A CA 1
ATOM 675 C C . GLY A 1 94 ? 91.650 26.455 24.709 1.00 30.65 82 GLY A C 1
ATOM 676 O O . GLY A 1 94 ? 90.920 26.069 25.630 1.00 29.58 82 GLY A O 1
ATOM 677 N N . ASN A 1 95 ? 91.561 27.656 24.140 1.00 30.92 83 ASN A N 1
ATOM 678 C CA . ASN A 1 95 ? 90.964 28.807 24.798 1.00 32.76 83 ASN A CA 1
ATOM 679 C C . ASN A 1 95 ? 89.598 29.253 24.392 1.00 30.38 83 ASN A C 1
ATOM 680 O O . ASN A 1 95 ? 88.865 29.767 25.219 1.00 35.57 83 ASN A O 1
ATOM 685 N N . ARG A 1 96 ? 89.251 29.085 23.124 1.00 29.57 84 ARG A N 1
ATOM 686 C CA . ARG A 1 96 ? 87.978 29.543 22.603 1.00 26.64 84 ARG A CA 1
ATOM 687 C C . ARG A 1 96 ? 87.561 28.689 21.408 1.00 27.75 84 ARG A C 1
ATOM 688 O O . ARG A 1 96 ? 88.394 28.023 20.775 1.00 26.59 84 ARG A O 1
ATOM 696 N N . ILE A 1 97 ? 86.271 28.738 21.131 1.00 22.94 85 ILE A N 1
ATOM 697 C CA . ILE A 1 97 ? 85.697 28.303 19.863 1.00 25.19 85 ILE A CA 1
ATOM 698 C C . ILE A 1 97 ? 85.683 29.446 18.880 1.00 23.07 85 ILE A C 1
ATOM 699 O O . ILE A 1 97 ? 85.539 30.599 19.250 1.00 25.12 85 ILE A O 1
ATOM 704 N N . GLY A 1 98 ? 85.921 29.130 17.625 1.00 23.51 86 GLY A N 1
ATOM 705 C CA . GLY A 1 98 ? 85.784 30.108 16.565 1.00 25.23 86 GLY A CA 1
ATOM 706 C C . GLY A 1 98 ? 84.332 30.437 16.341 1.00 24.87 86 GLY A C 1
ATOM 707 O O . GLY A 1 98 ? 83.440 29.632 16.647 1.00 23.74 86 GLY A O 1
ATOM 708 N N . ILE A 1 99 ? 84.103 31.651 15.850 1.00 26.20 87 ILE A N 1
ATOM 709 C CA . ILE A 1 99 ? 82.782 32.170 15.632 1.00 25.69 87 ILE A CA 1
ATOM 710 C C . ILE A 1 99 ? 82.683 32.834 14.265 1.00 25.48 87 ILE A C 1
ATOM 711 O O . ILE A 1 99 ? 83.633 33.472 13.810 1.00 26.34 87 ILE A O 1
ATOM 716 N N . TYR A 1 100 ? 81.514 32.745 13.637 1.00 27.17 88 TYR A N 1
ATOM 717 C CA . TYR A 1 100 ? 81.190 33.674 12.595 1.00 27.61 88 TYR A CA 1
ATOM 718 C C . TYR A 1 100 ? 79.803 34.211 12.687 1.00 28.60 88 TYR A C 1
ATOM 719 O O . TYR A 1 100 ? 78.886 33.506 13.115 1.00 24.79 88 TYR A O 1
ATOM 728 N N . PHE A 1 101 ? 79.691 35.490 12.317 1.00 25.83 89 PHE A N 1
ATOM 729 C CA . PHE A 1 101 ? 78.406 36.177 12.283 1.00 27.94 89 PHE A CA 1
ATOM 730 C C . PHE A 1 101 ? 77.975 36.194 10.840 1.00 28.64 89 PHE A C 1
ATOM 731 O O . PHE A 1 101 ? 78.743 36.534 9.967 1.00 30.90 89 PHE A O 1
ATOM 739 N N . LEU A 1 102 ? 76.741 35.846 10.595 1.00 26.70 90 LEU A N 1
ATOM 740 C CA . LEU A 1 102 ? 76.220 35.799 9.252 1.00 27.92 90 LEU A CA 1
ATOM 741 C C . LEU A 1 102 ? 74.947 36.613 9.121 1.00 24.70 90 LEU A C 1
ATOM 742 O O . LEU A 1 102 ? 73.973 36.391 9.870 1.00 27.15 90 LEU A O 1
ATOM 747 N N . GLU A 1 103 ? 74.953 37.555 8.169 1.00 27.01 91 GLU A N 1
ATOM 748 C CA . GLU A 1 103 ? 73.772 38.293 7.764 1.00 28.30 91 GLU A CA 1
ATOM 749 C C . GLU A 1 103 ? 73.302 37.627 6.530 1.00 29.87 91 GLU A C 1
ATOM 750 O O . GLU A 1 103 ? 74.010 37.599 5.523 1.00 33.41 91 GLU A O 1
ATOM 756 N N . ILE A 1 104 ? 72.092 37.101 6.582 1.00 29.05 92 ILE A N 1
ATOM 757 C CA . ILE A 1 104 ? 71.516 36.444 5.419 1.00 31.62 92 ILE A CA 1
ATOM 758 C C . ILE A 1 104 ? 70.879 37.507 4.501 1.00 29.57 92 ILE A C 1
ATOM 759 O O . ILE A 1 104 ? 69.953 38.265 4.912 1.00 24.49 92 ILE A O 1
ATOM 764 N N . GLY A 1 105 ? 71.385 37.555 3.274 1.00 27.08 93 GLY A N 1
ATOM 765 C CA . GLY A 1 105 ? 71.005 38.630 2.367 1.00 29.78 93 GLY A CA 1
ATOM 766 C C . GLY A 1 105 ? 69.659 38.360 1.659 1.00 27.17 93 GLY A C 1
ATOM 767 O O . GLY A 1 105 ? 69.005 37.342 1.844 1.00 30.45 93 GLY A O 1
ATOM 768 N N . ALA A 1 106 ? 69.296 39.279 0.807 1.00 27.29 94 ALA A N 1
ATOM 769 C CA . ALA A 1 106 ? 68.085 39.180 0.074 1.00 25.73 94 ALA A CA 1
ATOM 770 C C . ALA A 1 106 ? 68.244 40.032 -1.129 1.00 26.42 94 ALA A C 1
ATOM 771 O O . ALA A 1 106 ? 68.775 41.165 -1.056 1.00 25.63 94 ALA A O 1
ATOM 773 N N . SER A 1 107 ? 67.766 39.480 -2.239 1.00 24.65 95 SER A N 1
ATOM 774 C CA . SER A 1 107 ? 67.681 40.171 -3.472 1.00 22.68 95 SER A CA 1
ATOM 775 C C . SER A 1 107 ? 69.082 40.805 -3.759 1.00 22.78 95 SER A C 1
ATOM 776 O O . SER A 1 107 ? 70.072 40.098 -3.722 1.00 18.56 95 SER A O 1
ATOM 779 N N . GLN A 1 108 ? 69.170 42.113 -4.010 1.00 23.23 96 GLN A N 1
ATOM 780 C CA . GLN A 1 108 ? 70.481 42.729 -4.362 1.00 23.13 96 GLN A CA 1
ATOM 781 C C . GLN A 1 108 ? 71.456 42.884 -3.203 1.00 24.20 96 GLN A C 1
ATOM 782 O O . GLN A 1 108 ? 72.601 43.305 -3.425 1.00 24.53 96 GLN A O 1
ATOM 788 N N . ARG A 1 109 ? 70.994 42.617 -1.965 1.00 23.10 97 ARG A N 1
ATOM 789 C CA . ARG A 1 109 ? 71.874 42.684 -0.796 1.00 23.13 97 ARG A CA 1
ATOM 790 C C . ARG A 1 109 ? 72.508 41.327 -0.506 1.00 25.41 97 ARG A C 1
ATOM 791 O O . ARG A 1 109 ? 71.835 40.428 -0.050 1.00 24.35 97 ARG A O 1
ATOM 799 N N . PRO A 1 110 ? 73.818 41.172 -0.771 1.00 28.34 98 PRO A N 1
ATOM 800 C CA . PRO A 1 110 ? 74.377 39.854 -0.482 1.00 29.17 98 PRO A CA 1
ATOM 801 C C . PRO A 1 110 ? 74.460 39.481 0.993 1.00 25.20 98 PRO A C 1
ATOM 802 O O . PRO A 1 110 ? 74.396 40.334 1.876 1.00 22.84 98 PRO A O 1
ATOM 806 N N . SER A 1 111 ? 74.588 38.189 1.237 1.00 26.72 99 SER A N 1
ATOM 807 C CA . SER A 1 111 ? 74.885 37.681 2.578 1.00 28.73 99 SER A CA 1
ATOM 808 C C . SER A 1 111 ? 76.232 38.227 2.976 1.00 29.33 99 SER A C 1
ATOM 809 O O . SER A 1 111 ? 77.053 38.500 2.121 1.00 32.68 99 SER A O 1
ATOM 812 N N . LYS A 1 112 ? 76.440 38.464 4.256 1.00 28.42 100 LYS A N 1
ATOM 813 C CA . LYS A 1 112 ? 77.692 39.075 4.717 1.00 29.92 100 LYS A CA 1
ATOM 814 C C . LYS A 1 112 ? 78.139 38.260 5.901 1.00 31.67 100 LYS A C 1
ATOM 815 O O . LYS A 1 112 ? 77.303 37.850 6.739 1.00 32.97 100 LYS A O 1
ATOM 821 N N . VAL A 1 113 ? 79.425 37.941 5.916 1.00 32.57 101 VAL A N 1
ATOM 822 C CA . VAL A 1 113 ? 80.038 37.204 6.998 1.00 34.88 101 VAL A CA 1
ATOM 823 C C . VAL A 1 113 ? 81.057 38.125 7.668 1.00 31.66 101 VAL A C 1
ATOM 824 O O . VAL A 1 113 ? 81.867 38.739 7.014 1.00 29.99 101 VAL A O 1
ATOM 828 N N . VAL A 1 114 ? 80.969 38.220 8.974 1.00 27.86 102 VAL A N 1
ATOM 829 C CA . VAL A 1 114 ? 82.033 38.724 9.786 1.00 27.92 102 VAL A CA 1
ATOM 830 C C . VAL A 1 114 ? 82.682 37.538 10.533 1.00 27.19 102 VAL A C 1
ATOM 831 O O . VAL A 1 114 ? 82.088 36.972 11.422 1.00 22.17 102 VAL A O 1
ATOM 835 N N . TYR A 1 115 ? 83.921 37.203 10.218 1.00 27.48 103 TYR A N 1
ATOM 836 C CA . TYR A 1 115 ? 84.611 36.122 10.926 1.00 28.04 103 TYR A CA 1
ATOM 837 C C . TYR A 1 115 ? 85.249 36.567 12.246 1.00 27.25 103 TYR A C 1
ATOM 838 O O . TYR A 1 115 ? 85.848 37.644 12.333 1.00 28.60 103 TYR A O 1
ATOM 847 N N . ASP A 1 116 ? 85.227 35.656 13.216 1.00 23.94 104 ASP A N 1
ATOM 848 C CA . ASP A 1 116 ? 85.908 35.817 14.514 1.00 23.76 104 ASP A CA 1
ATOM 849 C C . ASP A 1 116 ? 86.440 34.450 14.963 1.00 25.71 104 ASP A C 1
ATOM 850 O O . ASP A 1 116 ? 85.993 33.873 15.962 1.00 27.96 104 ASP A O 1
ATOM 855 N N . ARG A 1 117 ? 87.320 33.890 14.122 1.00 25.33 105 ARG A N 1
ATOM 856 C CA . ARG A 1 117 ? 87.784 32.518 14.241 1.00 25.62 105 ARG A CA 1
ATOM 857 C C . ARG A 1 117 ? 89.238 32.464 14.704 1.00 25.45 105 ARG A C 1
ATOM 858 O O . ARG A 1 117 ? 89.724 31.433 15.124 1.00 29.36 105 ARG A O 1
ATOM 866 N N . ALA A 1 118 ? 89.921 33.586 14.699 1.00 26.48 106 ALA A N 1
ATOM 867 C CA . ALA A 1 118 ? 91.339 33.570 15.046 1.00 25.48 106 ALA A CA 1
ATOM 868 C C . ALA A 1 118 ? 91.574 33.111 16.476 1.00 24.38 106 ALA A C 1
ATOM 869 O O . ALA A 1 118 ? 90.795 33.365 17.360 1.00 27.31 106 ALA A O 1
ATOM 871 N N . HIS A 1 119 ? 92.632 32.362 16.670 1.00 26.48 107 HIS A N 1
ATOM 872 C CA . HIS A 1 119 ? 93.067 31.910 17.990 1.00 29.71 107 HIS A CA 1
ATOM 873 C C . HIS A 1 119 ? 92.128 30.875 18.588 1.00 27.77 107 HIS A C 1
ATOM 874 O O . HIS A 1 119 ? 92.179 30.625 19.776 1.00 26.97 107 HIS A O 1
ATOM 881 N N . SER A 1 120 ? 91.309 30.262 17.739 1.00 26.68 108 SER A N 1
ATOM 882 C CA . SER A 1 120 ? 90.465 29.147 18.126 1.00 26.11 108 SER A CA 1
ATOM 883 C C . SER A 1 120 ? 91.319 27.957 18.516 1.00 27.31 108 SER A C 1
ATOM 884 O O . SER A 1 120 ? 92.482 27.834 18.090 1.00 24.79 108 SER A O 1
ATOM 887 N N . ALA A 1 121 ? 90.714 27.056 19.298 1.00 25.37 109 ALA A N 1
ATOM 888 C CA . ALA A 1 121 ? 91.400 25.879 19.784 1.00 27.39 109 ALA A CA 1
ATOM 889 C C . ALA A 1 121 ? 91.969 25.035 18.609 1.00 26.46 109 ALA A C 1
ATOM 890 O O . ALA A 1 121 ? 93.076 24.523 18.680 1.00 26.24 109 ALA A O 1
ATOM 892 N N . ILE A 1 122 ? 91.215 24.892 17.529 1.00 24.05 110 ILE A N 1
ATOM 893 C CA . ILE A 1 122 ? 91.715 24.107 16.395 1.00 25.29 110 ILE A CA 1
ATOM 894 C C . ILE A 1 122 ? 92.867 24.834 15.705 1.00 24.62 110 ILE A C 1
ATOM 895 O O . ILE A 1 122 ? 93.825 24.190 15.280 1.00 26.18 110 ILE A O 1
ATOM 900 N N . SER A 1 123 ? 92.778 26.160 15.601 1.00 27.80 111 SER A N 1
ATOM 901 C CA . SER A 1 123 ? 93.803 26.957 14.926 1.00 27.31 111 SER A CA 1
ATOM 902 C C . SER A 1 123 ? 95.161 26.768 15.580 1.00 25.86 111 SER A C 1
ATOM 903 O O . SER A 1 123 ? 96.145 26.742 14.885 1.00 27.25 111 SER A O 1
ATOM 906 N N . GLU A 1 124 ? 95.155 26.558 16.890 1.00 22.98 112 GLU A N 1
ATOM 907 C CA . GLU A 1 124 ? 96.329 26.392 17.721 1.00 28.75 112 GLU A CA 1
ATOM 908 C C . GLU A 1 124 ? 96.597 24.906 18.033 1.00 27.78 112 GLU A C 1
ATOM 909 O O . GLU A 1 124 ? 97.443 24.576 18.883 1.00 26.73 112 GLU A O 1
ATOM 915 N N . ALA A 1 125 ? 95.890 24.001 17.359 1.00 25.94 113 ALA A N 1
ATOM 916 C CA . ALA A 1 125 ? 96.126 22.567 17.593 1.00 27.20 113 ALA A CA 1
ATOM 917 C C . ALA A 1 125 ? 97.560 22.127 17.181 1.00 28.65 113 ALA A C 1
ATOM 918 O O . ALA A 1 125 ? 98.196 22.706 16.273 1.00 28.13 113 ALA A O 1
ATOM 920 N N . LYS A 1 126 ? 98.035 21.121 17.911 1.00 27.00 114 LYS A N 1
ATOM 921 C CA . LYS A 1 126 ? 99.340 20.550 17.760 1.00 28.27 114 LYS A CA 1
ATOM 922 C C . LYS A 1 126 ? 99.231 19.183 17.094 1.00 28.61 114 LYS A C 1
ATOM 923 O O . LYS A 1 126 ? 98.199 18.484 17.180 1.00 26.43 114 LYS A O 1
ATOM 927 N N . ARG A 1 127 ? 100.319 18.769 16.451 1.00 29.12 115 ARG A N 1
ATOM 928 C CA . ARG A 1 127 ? 100.303 17.499 15.757 1.00 28.73 115 ARG A CA 1
ATOM 929 C C . ARG A 1 127 ? 99.950 16.343 16.706 1.00 29.90 115 ARG A C 1
ATOM 930 O O . ARG A 1 127 ? 99.256 15.404 16.307 1.00 30.85 115 ARG A O 1
ATOM 938 N N . GLU A 1 128 ? 100.371 16.443 17.966 1.00 30.21 116 GLU A N 1
ATOM 939 C CA . GLU A 1 128 ? 100.180 15.369 18.946 1.00 31.80 116 GLU A CA 1
ATOM 940 C C . GLU A 1 128 ? 98.747 15.256 19.423 1.00 31.47 116 GLU A C 1
ATOM 941 O O . GLU A 1 128 ? 98.378 14.282 20.094 1.00 30.52 116 GLU A O 1
ATOM 943 N N . ASP A 1 129 ? 97.925 16.240 19.068 1.00 31.30 117 ASP A N 1
ATOM 944 C CA . ASP A 1 129 ? 96.510 16.235 19.472 1.00 30.93 117 ASP A CA 1
ATOM 945 C C . ASP A 1 129 ? 95.708 15.129 18.829 1.00 27.95 117 ASP A C 1
ATOM 946 O O . ASP A 1 129 ? 94.637 14.829 19.329 1.00 24.89 117 ASP A O 1
ATOM 951 N N . PHE A 1 130 ? 96.252 14.520 17.764 1.00 26.71 118 PHE A N 1
ATOM 952 C CA . PHE A 1 130 ? 95.540 13.575 16.888 1.00 28.07 118 PHE A CA 1
ATOM 953 C C . PHE A 1 130 ? 96.349 12.321 16.575 1.00 31.19 118 PHE A C 1
ATOM 954 O O . PHE A 1 130 ? 97.487 12.415 16.110 1.00 32.40 118 PHE A O 1
ATOM 962 N N . ASP A 1 131 ? 95.714 11.168 16.794 1.00 31.63 119 ASP A N 1
ATOM 963 C CA . ASP A 1 131 ? 96.299 9.853 16.611 1.00 32.43 119 ASP A CA 1
ATOM 964 C C . ASP A 1 131 ? 95.713 9.291 15.341 1.00 31.15 119 ASP A C 1
ATOM 965 O O . ASP A 1 131 ? 94.638 8.690 15.362 1.00 30.44 119 ASP A O 1
ATOM 970 N N . TRP A 1 132 ? 96.409 9.526 14.234 1.00 28.82 120 TRP A N 1
ATOM 971 C CA . TRP A 1 132 ? 95.835 9.285 12.924 1.00 30.71 120 TRP A CA 1
ATOM 972 C C . TRP A 1 132 ? 95.707 7.820 12.633 1.00 28.89 120 TRP A C 1
ATOM 973 O O . TRP A 1 132 ? 94.772 7.405 11.955 1.00 27.69 120 TRP A O 1
ATOM 984 N N . GLU A 1 133 ? 96.617 7.033 13.198 1.00 30.88 121 GLU A N 1
ATOM 985 C CA . GLU A 1 133 ? 96.542 5.592 13.121 1.00 29.12 121 GLU A CA 1
ATOM 986 C C . GLU A 1 133 ? 95.293 5.040 13.773 1.00 29.84 121 GLU A C 1
ATOM 987 O O . GLU A 1 133 ? 94.787 4.035 13.329 1.00 30.50 121 GLU A O 1
ATOM 993 N N . LYS A 1 134 ? 94.841 5.646 14.873 1.00 32.17 122 LYS A N 1
ATOM 994 C CA . LYS A 1 134 ? 93.616 5.208 15.585 1.00 31.32 122 LYS A CA 1
ATOM 995 C C . LYS A 1 134 ? 92.365 5.718 14.840 1.00 30.52 122 LYS A C 1
ATOM 996 O O . LYS A 1 134 ? 91.441 4.963 14.510 1.00 29.43 122 LYS A O 1
ATOM 999 N N . ILE A 1 135 ? 92.383 7.011 14.541 1.00 30.51 123 ILE A N 1
ATOM 1000 C CA . ILE A 1 135 ? 91.329 7.680 13.816 1.00 28.65 123 ILE A CA 1
ATOM 1001 C C . ILE A 1 135 ? 90.969 6.955 12.505 1.00 29.08 123 ILE A C 1
ATOM 1002 O O . ILE A 1 135 ? 89.788 6.695 12.243 1.00 29.83 123 ILE A O 1
ATOM 1007 N N . LEU A 1 136 ? 91.966 6.648 11.681 1.00 28.52 124 LEU A N 1
ATOM 1008 C CA . LEU A 1 136 ? 91.685 6.141 10.333 1.00 29.06 124 LEU A CA 1
ATOM 1009 C C . LEU A 1 136 ? 91.641 4.617 10.258 1.00 26.93 124 LEU A C 1
ATOM 1010 O O . LEU A 1 136 ? 91.346 4.058 9.198 1.00 25.30 124 LEU A O 1
ATOM 1015 N N . ASP A 1 137 ? 91.892 3.949 11.381 1.00 26.71 125 ASP A N 1
ATOM 1016 C CA . ASP A 1 137 ? 91.747 2.510 11.418 1.00 27.97 125 ASP A CA 1
ATOM 1017 C C . ASP A 1 137 ? 90.350 2.156 10.920 1.00 28.36 125 ASP A C 1
ATOM 1018 O O . ASP A 1 137 ? 89.342 2.651 11.434 1.00 25.56 125 ASP A O 1
ATOM 1023 N N . GLY A 1 138 ? 90.293 1.335 9.877 1.00 25.86 126 GLY A N 1
ATOM 1024 C CA . GLY A 1 138 ? 89.018 0.852 9.351 1.00 24.98 126 GLY A CA 1
ATOM 1025 C C . GLY A 1 138 ? 88.218 1.844 8.516 1.00 26.15 126 GLY A C 1
ATOM 1026 O O . GLY A 1 138 ? 87.101 1.543 8.123 1.00 24.17 126 GLY A O 1
ATOM 1027 N N . ALA A 1 139 ? 88.768 3.041 8.269 1.00 28.69 127 ALA A N 1
ATOM 1028 C CA . ALA A 1 139 ? 88.060 4.083 7.511 1.00 29.41 127 ALA A CA 1
ATOM 1029 C C . ALA A 1 139 ? 87.963 3.715 6.028 1.00 27.06 127 ALA A C 1
ATOM 1030 O O . ALA A 1 139 ? 88.928 3.260 5.443 1.00 27.17 127 ALA A O 1
ATOM 1032 N N . ARG A 1 140 ? 86.808 3.936 5.432 1.00 27.60 128 ARG A N 1
ATOM 1033 C CA . ARG A 1 140 ? 86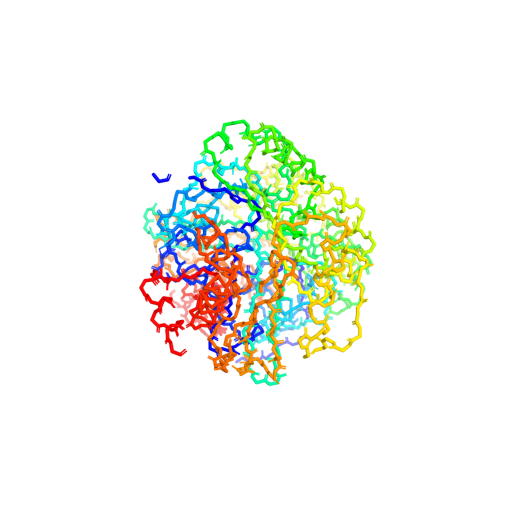.652 3.723 3.989 1.00 30.34 128 ARG A CA 1
ATOM 1034 C C . ARG A 1 140 ? 86.931 5.030 3.249 1.00 31.13 128 ARG A C 1
ATOM 1035 O O . ARG A 1 140 ? 87.145 5.034 2.031 1.00 32.25 128 ARG A O 1
ATOM 1043 N N . TRP A 1 141 ? 86.942 6.139 3.992 1.00 26.26 129 TRP A N 1
ATOM 1044 C CA . TRP A 1 141 ? 87.000 7.474 3.383 1.00 24.76 129 TRP A CA 1
ATOM 1045 C C . TRP A 1 141 ? 87.483 8.528 4.349 1.00 25.39 129 TRP A C 1
ATOM 1046 O O . TRP A 1 141 ? 87.174 8.461 5.521 1.00 23.62 129 TRP A O 1
ATOM 1057 N N . PHE A 1 142 ? 88.275 9.464 3.797 1.00 27.10 130 PHE A N 1
ATOM 1058 C CA . PHE A 1 142 ? 88.783 10.660 4.463 1.00 25.51 130 PHE A CA 1
ATOM 1059 C C . PHE A 1 142 ? 88.604 11.905 3.578 1.00 24.56 130 PHE A C 1
ATOM 1060 O O . PHE A 1 142 ? 88.983 11.940 2.397 1.00 25.32 130 PHE A O 1
ATOM 1068 N N . HIS A 1 143 ? 88.004 12.905 4.178 1.00 25.46 131 HIS A N 1
ATOM 1069 C CA . HIS A 1 143 ? 87.671 14.163 3.518 1.00 27.36 131 HIS A CA 1
ATOM 1070 C C . HIS A 1 143 ? 88.249 15.390 4.241 1.00 26.08 131 HIS A C 1
ATOM 1071 O O . HIS A 1 143 ? 88.150 15.476 5.458 1.00 29.45 131 HIS A O 1
ATOM 1078 N N . PHE A 1 144 ? 88.844 16.328 3.476 1.00 26.48 132 PHE A N 1
ATOM 1079 C CA . PHE A 1 144 ? 89.321 17.624 4.006 1.00 25.06 132 PHE A CA 1
ATOM 1080 C C . PHE A 1 144 ? 89.020 18.693 2.989 1.00 26.52 132 PHE A C 1
ATOM 1081 O O . PHE A 1 144 ? 88.665 18.366 1.839 1.00 24.48 132 PHE A O 1
ATOM 1089 N N . SER A 1 145 ? 89.097 19.967 3.424 1.00 24.49 133 SER A N 1
ATOM 1090 C CA . SER A 1 145 ? 88.976 21.082 2.495 1.00 25.63 133 SER A CA 1
ATOM 1091 C C . SER A 1 145 ? 90.124 22.088 2.605 1.00 26.75 133 SER A C 1
ATOM 1092 O O . SER A 1 145 ? 90.815 22.155 3.634 1.00 22.85 133 SER A O 1
ATOM 1095 N N . GLY A 1 146 ? 90.308 22.889 1.550 1.00 30.80 134 GLY A N 1
ATOM 1096 C CA . GLY A 1 146 ? 91.369 23.933 1.520 1.00 28.06 134 GLY A CA 1
ATOM 1097 C C . GLY A 1 146 ? 91.191 25.115 2.489 1.00 28.00 134 GLY A C 1
ATOM 1098 O O . GLY A 1 146 ? 92.062 25.984 2.635 1.00 30.21 134 GLY A O 1
ATOM 1099 N N . ILE A 1 147 ? 90.054 25.166 3.158 1.00 31.99 135 ILE A N 1
ATOM 1100 C CA . ILE A 1 147 ? 89.857 26.146 4.197 1.00 32.63 135 ILE A CA 1
ATOM 1101 C C . ILE A 1 147 ? 90.811 25.887 5.356 1.00 32.71 135 ILE A C 1
ATOM 1102 O O . ILE A 1 147 ? 91.261 26.828 6.001 1.00 34.40 135 ILE A O 1
ATOM 1107 N N . THR A 1 148 ? 91.136 24.626 5.618 1.00 29.73 136 THR A N 1
ATOM 1108 C CA . THR A 1 148 ? 91.852 24.258 6.846 1.00 31.10 136 THR A CA 1
ATOM 1109 C C . THR A 1 148 ? 93.368 24.563 6.965 1.00 31.29 136 THR A C 1
ATOM 1110 O O . THR A 1 148 ? 93.809 25.066 7.965 1.00 33.74 136 THR A O 1
ATOM 1114 N N . PRO A 1 149 ? 94.175 24.240 5.945 1.00 30.57 137 PRO A N 1
ATOM 1115 C CA . PRO A 1 149 ? 95.597 24.490 6.099 1.00 30.38 137 PRO A CA 1
ATOM 1116 C C . PRO A 1 149 ? 95.944 25.905 6.580 1.00 26.52 137 PRO A C 1
ATOM 1117 O O . PRO A 1 149 ? 96.759 26.046 7.481 1.00 28.68 137 PRO A O 1
ATOM 1121 N N . PRO A 1 150 ? 95.334 26.949 5.986 1.00 25.88 138 PRO A N 1
ATOM 1122 C CA . PRO A 1 150 ? 95.733 28.289 6.399 1.00 26.92 138 PRO A CA 1
ATOM 1123 C C . PRO A 1 150 ? 95.190 28.740 7.743 1.00 29.50 138 PRO A C 1
ATOM 1124 O O . PRO A 1 150 ? 95.478 29.848 8.148 1.00 31.00 138 PRO A O 1
ATOM 1128 N N . LEU A 1 151 ? 94.398 27.930 8.440 1.00 30.75 139 LEU A N 1
ATOM 1129 C CA . LEU A 1 151 ? 93.820 28.430 9.707 1.00 30.66 139 LEU A CA 1
ATOM 1130 C C . LEU A 1 151 ? 94.835 28.607 10.811 1.00 30.53 139 LEU A C 1
ATOM 1131 O O . LEU A 1 151 ? 94.669 29.480 11.655 1.00 33.56 139 LEU A O 1
ATOM 1136 N N . GLY A 1 152 ? 95.864 27.791 10.831 1.00 30.65 140 GLY A N 1
ATOM 1137 C CA . GLY A 1 152 ? 96.888 27.911 11.850 1.00 30.24 140 GLY A CA 1
ATOM 1138 C C . GLY A 1 152 ? 98.190 27.233 11.524 1.00 30.70 140 GLY A C 1
ATOM 113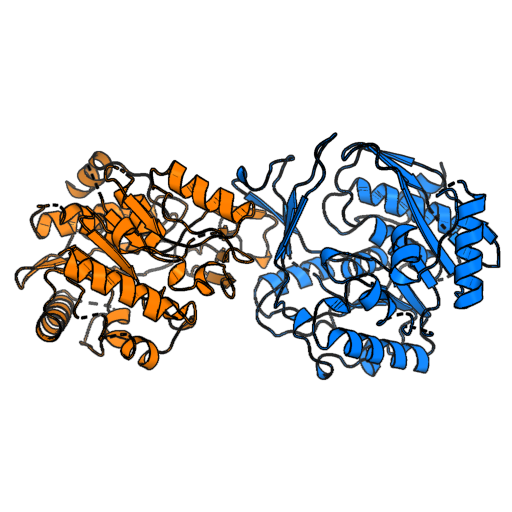9 O O . GLY A 1 152 ? 98.331 26.537 10.515 1.00 31.70 140 GLY A O 1
ATOM 1140 N N . LYS A 1 153 ? 99.132 27.418 12.433 1.00 29.78 141 LYS A N 1
ATOM 1141 C CA . LYS A 1 153 ? 100.519 27.089 12.202 1.00 31.96 141 LYS A CA 1
ATOM 1142 C C . LYS A 1 153 ? 100.808 25.620 11.887 1.00 30.26 141 LYS A C 1
ATOM 1143 O O . LYS A 1 153 ? 101.525 25.326 10.943 1.00 28.84 141 LYS A O 1
ATOM 1149 N N . GLU A 1 154 ? 100.247 24.711 12.668 1.00 30.54 142 GLU A N 1
ATOM 1150 C CA . GLU A 1 154 ? 100.533 23.301 12.508 1.00 30.69 142 GLU A CA 1
ATOM 1151 C C . GLU A 1 154 ? 99.540 22.631 11.592 1.00 29.78 142 GLU A C 1
ATOM 1152 O O . GLU A 1 154 ? 99.645 21.444 11.337 1.00 29.04 142 GLU A O 1
ATOM 1158 N N . LEU A 1 155 ? 98.541 23.345 11.112 1.00 29.50 143 LEU A N 1
ATOM 1159 C CA . LEU A 1 155 ? 97.459 22.628 10.444 1.00 29.09 143 LEU A CA 1
ATOM 1160 C C . LEU A 1 155 ? 97.912 21.929 9.146 1.00 29.60 143 LEU A C 1
ATOM 1161 O O . LEU A 1 155 ? 97.459 20.827 8.853 1.00 29.80 143 LEU A O 1
ATOM 1166 N N . PRO A 1 156 ? 98.817 22.562 8.376 1.00 27.44 144 PRO A N 1
ATOM 1167 C CA . PRO A 1 156 ? 99.305 21.857 7.182 1.00 27.50 144 PRO A CA 1
ATOM 1168 C C . PRO A 1 156 ? 100.053 20.586 7.519 1.00 26.69 144 PRO A C 1
ATOM 1169 O O . PRO A 1 156 ? 99.920 19.603 6.826 1.00 29.99 144 PRO A O 1
ATOM 1173 N N . LEU A 1 157 ? 100.815 20.602 8.604 1.00 27.20 145 LEU A N 1
ATOM 1174 C CA . LEU A 1 157 ? 101.502 19.413 9.036 1.00 29.48 145 LEU A CA 1
ATOM 1175 C C . LEU A 1 157 ? 100.539 18.373 9.574 1.00 25.31 145 LEU A C 1
ATOM 1176 O O . LEU A 1 157 ? 100.746 17.192 9.362 1.00 24.74 145 LEU A O 1
ATOM 1181 N N . ILE A 1 158 ? 99.519 18.803 10.304 1.00 25.64 146 ILE A N 1
ATOM 1182 C CA . ILE A 1 158 ? 98.489 17.888 10.787 1.00 27.75 146 ILE A CA 1
ATOM 1183 C C . ILE A 1 158 ? 97.767 17.165 9.628 1.00 28.77 146 ILE A C 1
ATOM 1184 O O . ILE A 1 158 ? 97.499 15.955 9.717 1.00 26.18 146 ILE A O 1
ATOM 1189 N N . LEU A 1 159 ? 97.444 17.904 8.561 1.00 30.22 147 LEU A N 1
ATOM 1190 C CA . LEU A 1 159 ? 96.806 17.275 7.387 1.00 30.74 147 LEU A CA 1
ATOM 1191 C C . LEU A 1 159 ? 97.726 16.313 6.689 1.00 31.01 147 LEU A C 1
ATOM 1192 O O . LEU A 1 159 ? 97.292 15.253 6.244 1.00 26.83 147 LEU A O 1
ATOM 1197 N N . GLU A 1 160 ? 98.996 16.702 6.576 1.00 33.16 148 GLU A N 1
ATOM 1198 C CA . GLU A 1 160 ? 99.975 15.828 5.961 1.00 35.33 148 GLU A CA 1
ATOM 1199 C C . GLU A 1 160 ? 100.118 14.541 6.736 1.00 32.03 148 GLU A C 1
ATOM 1200 O O . GLU A 1 160 ? 100.258 13.475 6.125 1.00 29.69 148 GLU A O 1
ATOM 1206 N N . ASP A 1 161 ? 100.118 14.644 8.067 1.00 32.66 149 ASP A N 1
ATOM 1207 C CA . ASP A 1 161 ? 100.115 13.457 8.952 1.00 31.18 149 ASP A CA 1
ATOM 1208 C C . ASP A 1 161 ? 98.937 12.571 8.597 1.00 31.05 149 ASP A C 1
ATOM 1209 O O . ASP A 1 161 ? 99.102 11.376 8.395 1.00 28.01 149 ASP A O 1
ATOM 1214 N N . ALA A 1 162 ? 97.743 13.158 8.544 1.00 28.87 150 ALA A N 1
ATOM 1215 C CA . ALA A 1 162 ? 96.524 12.383 8.222 1.00 28.11 150 ALA A CA 1
ATOM 1216 C C . ALA A 1 162 ? 96.600 11.719 6.846 1.00 26.24 150 ALA A C 1
ATOM 1217 O O . ALA A 1 162 ? 96.163 10.584 6.649 1.00 29.51 150 ALA A O 1
ATOM 1219 N N . LEU A 1 163 ? 97.160 12.428 5.892 1.00 26.40 151 LEU A N 1
ATOM 1220 C CA . LEU A 1 163 ? 97.126 11.962 4.512 1.00 28.34 151 LEU A CA 1
ATOM 1221 C C . LEU A 1 163 ? 98.139 10.826 4.284 1.00 25.47 151 LEU A C 1
ATOM 1222 O O . LEU A 1 163 ? 97.930 9.923 3.473 1.00 24.78 151 LEU A O 1
ATOM 1227 N N . LYS A 1 164 ? 99.255 10.893 4.990 1.00 26.87 152 LYS A N 1
ATOM 1228 C CA . LYS A 1 164 ? 100.228 9.820 4.941 1.00 27.84 152 LYS A CA 1
ATOM 1229 C C . LYS A 1 164 ? 99.645 8.542 5.512 1.00 26.16 152 LYS A C 1
ATOM 1230 O O . LYS A 1 164 ? 99.827 7.488 4.946 1.00 29.32 152 LYS A O 1
ATOM 1236 N N . VAL A 1 165 ? 98.952 8.616 6.635 1.00 25.10 153 VAL A N 1
ATOM 1237 C CA . VAL A 1 165 ? 98.265 7.422 7.155 1.00 24.82 153 VAL A CA 1
ATOM 1238 C C . VAL A 1 165 ? 97.143 6.906 6.243 1.00 25.99 153 VAL A C 1
ATOM 1239 O O . VAL A 1 165 ? 96.987 5.707 6.025 1.00 26.62 153 VAL A O 1
ATOM 1243 N N . ALA A 1 166 ? 96.331 7.808 5.740 1.00 28.14 154 ALA A N 1
ATOM 1244 C CA . ALA A 1 166 ? 95.310 7.434 4.788 1.00 28.34 154 ALA A CA 1
ATOM 1245 C C . ALA A 1 166 ? 95.952 6.641 3.670 1.00 27.12 154 ALA A C 1
ATOM 1246 O O . ALA A 1 166 ? 95.456 5.619 3.276 1.00 24.55 154 ALA A O 1
ATOM 1248 N N . ASN A 1 167 ? 97.068 7.131 3.151 1.00 30.60 155 ASN A N 1
ATOM 1249 C CA . ASN A 1 167 ? 97.742 6.493 2.024 1.00 31.79 155 ASN A CA 1
ATOM 1250 C C . ASN A 1 167 ? 98.318 5.157 2.428 1.00 34.30 155 ASN A C 1
ATOM 1251 O O . ASN A 1 167 ? 98.244 4.215 1.666 1.00 32.88 155 ASN A O 1
ATOM 1256 N N . GLU A 1 168 ? 98.908 5.086 3.621 1.00 35.78 156 GLU A N 1
ATOM 1257 C CA . GLU A 1 168 ? 99.397 3.808 4.160 1.00 37.82 156 GLU A CA 1
ATOM 1258 C C . GLU A 1 168 ? 98.260 2.791 4.251 1.00 35.19 156 GLU A C 1
ATOM 1259 O O . GLU A 1 168 ? 98.452 1.635 3.928 1.00 33.28 156 GLU A O 1
ATOM 1265 N N . LYS A 1 169 ? 97.073 3.235 4.667 1.00 32.86 157 LYS A N 1
ATOM 1266 C CA . LYS A 1 169 ? 95.941 2.324 4.941 1.00 30.75 157 LYS A CA 1
ATOM 1267 C C . LYS A 1 169 ? 95.042 2.070 3.720 1.00 28.64 157 LYS A C 1
ATOM 1268 O O . LYS A 1 169 ? 94.110 1.260 3.772 1.00 29.20 157 LYS A O 1
ATOM 1274 N N . GLY A 1 170 ? 95.335 2.748 2.623 1.00 26.31 158 GLY A N 1
ATOM 1275 C CA . GLY A 1 170 ? 94.555 2.602 1.382 1.00 27.62 158 GLY A CA 1
ATOM 1276 C C . GLY A 1 170 ? 93.181 3.268 1.475 1.00 25.63 158 GLY A C 1
ATOM 1277 O O . GLY A 1 170 ? 92.252 2.875 0.805 1.00 26.84 158 GLY A O 1
ATOM 1278 N N . VAL A 1 171 ? 93.071 4.285 2.315 1.00 26.09 159 VAL A N 1
ATOM 1279 C CA . VAL A 1 171 ? 91.825 4.998 2.513 1.00 27.00 159 VAL A CA 1
ATOM 1280 C C . VAL A 1 171 ? 91.609 5.976 1.342 1.00 28.21 159 VAL A C 1
ATOM 1281 O O . VAL A 1 171 ? 92.534 6.694 0.969 1.00 30.85 159 VAL A O 1
ATOM 1285 N N . THR A 1 172 ? 90.393 6.007 0.777 1.00 28.04 160 THR A N 1
ATOM 1286 C CA . THR A 1 172 ? 90.027 6.969 -0.247 1.00 24.59 160 THR A CA 1
ATOM 1287 C C . THR A 1 172 ? 89.978 8.346 0.349 1.00 25.94 160 THR A C 1
ATOM 1288 O O . THR A 1 172 ? 89.424 8.534 1.443 1.00 26.32 160 THR A O 1
ATOM 1292 N N . VAL A 1 173 ? 90.581 9.290 -0.384 1.00 24.68 161 VAL A N 1
ATOM 1293 C CA . VAL A 1 173 ? 90.770 10.653 0.049 1.00 27.49 161 VAL A CA 1
ATOM 1294 C C . VAL A 1 173 ? 90.083 11.601 -0.934 1.00 29.10 161 VAL A C 1
ATOM 1295 O O . VAL A 1 173 ? 90.356 11.570 -2.132 1.00 26.34 161 VAL A O 1
ATOM 1299 N N . SER A 1 174 ? 89.183 12.435 -0.401 1.00 27.77 162 SER A N 1
ATOM 1300 C CA . SER A 1 174 ? 88.644 13.556 -1.129 1.00 25.41 162 SER A CA 1
ATOM 1301 C C . SER A 1 174 ? 89.105 14.904 -0.527 1.00 25.06 162 SER A C 1
ATOM 1302 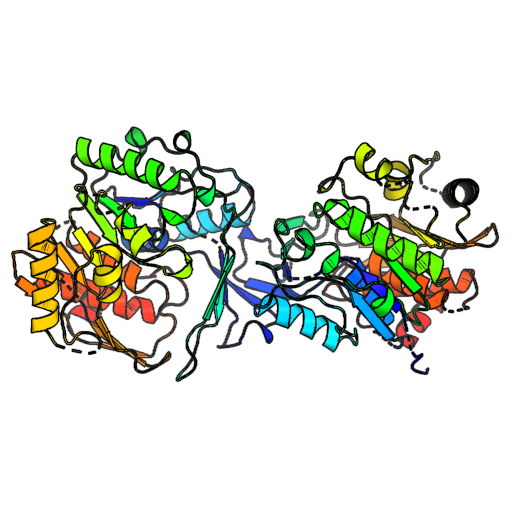O O . SER A 1 174 ? 89.396 15.038 0.676 1.00 20.49 162 SER A O 1
ATOM 1305 N N . CYS A 1 175 ? 89.124 15.904 -1.403 1.00 27.48 163 CYS A N 1
ATOM 1306 C CA . CYS A 1 175 ? 89.406 17.285 -1.054 1.00 27.19 163 CYS A CA 1
ATOM 1307 C C . CYS A 1 175 ? 88.430 18.213 -1.783 1.00 25.79 163 CYS A C 1
ATOM 1308 O O . CYS A 1 175 ? 88.310 18.143 -2.994 1.00 29.32 163 CYS A O 1
ATOM 1311 N N . ASP A 1 176 ? 87.749 19.065 -1.042 1.00 25.80 164 ASP A N 1
ATOM 1312 C CA . ASP A 1 176 ? 87.061 20.229 -1.615 1.00 28.70 164 ASP A CA 1
ATOM 1313 C C . ASP A 1 176 ? 88.007 21.443 -1.511 1.00 28.73 164 ASP A C 1
ATOM 1314 O O . ASP A 1 176 ? 88.332 21.872 -0.425 1.00 28.27 164 ASP A O 1
ATOM 1319 N N . LEU A 1 177 ? 88.427 21.987 -2.650 1.00 28.88 165 LEU A N 1
ATOM 1320 C CA . LEU A 1 177 ? 89.454 22.992 -2.678 1.00 32.06 165 LEU A CA 1
ATOM 1321 C C . LEU A 1 177 ? 89.081 24.241 -1.885 1.00 32.28 165 LEU A C 1
ATOM 1322 O O . LEU A 1 177 ? 89.943 24.815 -1.231 1.00 29.21 165 LEU A O 1
ATOM 1327 N N . ASN A 1 178 ? 87.824 24.652 -1.919 1.00 32.15 166 ASN A N 1
ATOM 1328 C CA . ASN A 1 178 ? 87.365 25.762 -1.072 1.00 34.07 166 ASN A CA 1
ATOM 1329 C C . ASN A 1 178 ? 88.348 26.940 -0.927 1.00 33.67 166 ASN A C 1
ATOM 1330 O O . ASN A 1 178 ? 88.741 27.292 0.199 1.00 31.40 166 ASN A O 1
ATOM 1335 N N . TYR A 1 179 ? 88.770 27.523 -2.042 1.00 34.44 167 TYR A N 1
ATOM 1336 C CA . TYR A 1 179 ? 89.649 28.686 -1.987 1.00 35.77 167 TYR A CA 1
ATOM 1337 C C . TYR A 1 179 ? 88.919 29.862 -1.341 1.00 37.14 167 TYR A C 1
ATOM 1338 O O . TYR A 1 179 ? 87.815 30.205 -1.741 1.00 34.96 167 TYR A O 1
ATOM 1347 N N . ARG A 1 180 ? 89.571 30.459 -0.350 1.00 38.38 168 ARG A N 1
ATOM 1348 C CA . ARG A 1 180 ? 89.131 31.711 0.279 1.00 37.30 168 ARG A CA 1
ATOM 1349 C C . ARG A 1 180 ? 90.284 32.709 0.283 1.00 36.46 168 ARG A C 1
ATOM 1350 O O . ARG A 1 180 ? 91.320 32.495 0.915 1.00 31.16 168 ARG A O 1
ATOM 1358 N N . ALA A 1 181 ? 90.107 33.774 -0.473 1.00 36.26 169 ALA A N 1
ATOM 1359 C CA . ALA A 1 181 ? 91.055 34.849 -0.500 1.00 38.73 169 ALA A CA 1
ATOM 1360 C C . ALA A 1 181 ? 91.247 35.501 0.882 1.00 38.51 169 ALA A C 1
ATOM 1361 O O . ALA A 1 181 ? 92.311 35.995 1.143 1.00 38.58 169 ALA A O 1
ATOM 1363 N N . ARG A 1 182 ? 90.247 35.468 1.768 1.00 41.18 170 ARG A N 1
ATOM 1364 C CA . ARG A 1 182 ? 90.404 35.991 3.157 1.00 42.09 170 ARG A CA 1
ATOM 1365 C C . ARG A 1 182 ? 91.525 35.257 3.883 1.00 42.34 170 ARG A C 1
ATOM 1366 O O . ARG A 1 182 ? 92.192 35.821 4.749 1.00 43.53 170 ARG A O 1
ATOM 1368 N N . LEU A 1 183 ? 91.762 34.010 3.500 1.00 38.85 171 LEU A N 1
ATOM 1369 C CA . LEU A 1 183 ? 92.642 33.139 4.280 1.00 35.98 171 LEU A CA 1
ATOM 1370 C C . LEU A 1 183 ? 94.084 33.098 3.772 1.00 34.92 171 LEU A C 1
ATOM 1371 O O . LEU A 1 183 ? 95.015 32.951 4.556 1.00 36.96 171 LEU A O 1
ATOM 1376 N N . TRP A 1 184 ? 94.258 33.203 2.466 1.00 33.22 172 TRP A N 1
ATOM 1377 C CA . TRP A 1 184 ? 95.576 33.172 1.844 1.00 33.20 172 TRP A CA 1
ATOM 1378 C C . TRP A 1 184 ? 95.531 33.621 0.389 1.00 33.56 172 TRP A C 1
ATOM 1379 O O . TRP A 1 184 ? 94.453 33.697 -0.202 1.00 32.79 172 TRP A O 1
ATOM 1390 N N . THR A 1 185 ? 96.706 33.920 -0.164 1.00 37.44 173 THR A N 1
ATOM 1391 C CA . THR A 1 185 ? 96.833 34.285 -1.561 1.00 37.95 173 THR A CA 1
ATOM 1392 C C . THR A 1 185 ? 96.849 33.028 -2.395 1.00 38.98 173 THR A C 1
ATOM 1393 O O . THR A 1 185 ? 97.110 31.934 -1.889 1.00 36.23 173 THR A O 1
ATOM 1397 N N . LYS A 1 186 ? 96.545 33.189 -3.675 1.00 40.25 174 LYS A N 1
ATOM 1398 C CA . LYS A 1 186 ? 96.492 32.065 -4.586 1.00 41.13 174 LYS A CA 1
ATOM 1399 C C . LYS A 1 186 ? 97.879 31.468 -4.702 1.00 38.95 174 LYS A C 1
ATOM 1400 O O . LYS A 1 186 ? 98.029 30.284 -4.910 1.00 39.70 174 LYS A O 1
ATOM 1406 N N . GLU A 1 187 ? 98.901 32.296 -4.556 1.00 36.27 175 GLU A N 1
ATOM 1407 C CA . GLU A 1 187 ? 100.277 31.790 -4.531 1.00 37.30 175 GLU A CA 1
ATOM 1408 C C . GLU A 1 187 ? 100.575 30.865 -3.342 1.00 34.66 175 GLU A C 1
ATOM 1409 O O . GLU A 1 187 ? 101.207 29.849 -3.541 1.00 33.48 175 GLU A O 1
ATOM 1415 N N . GLU A 1 188 ? 100.115 31.209 -2.132 1.00 35.13 176 GLU A N 1
ATOM 1416 C CA . GLU A 1 188 ? 100.354 30.376 -0.927 1.00 37.52 176 GLU A CA 1
ATOM 1417 C C . GLU A 1 188 ? 99.510 29.116 -1.004 1.00 35.75 176 GLU A C 1
ATOM 1418 O O . GLU A 1 188 ? 99.971 28.039 -0.659 1.00 34.94 176 GLU A O 1
ATOM 1424 N N . ALA A 1 189 ? 98.265 29.272 -1.436 1.00 33.94 177 ALA A N 1
ATOM 1425 C CA . ALA A 1 189 ? 97.354 28.144 -1.625 1.00 34.53 177 ALA A CA 1
ATOM 1426 C C . ALA A 1 189 ? 97.937 27.119 -2.588 1.00 34.40 177 ALA A C 1
ATOM 1427 O O . ALA A 1 189 ? 97.934 25.932 -2.289 1.00 34.30 177 ALA A O 1
ATOM 1429 N N . GLN A 1 190 ? 98.492 27.585 -3.707 1.00 33.84 178 GLN A N 1
ATOM 1430 C CA . GLN A 1 190 ? 99.141 26.709 -4.677 1.00 34.80 178 GLN A CA 1
ATOM 1431 C C . GLN A 1 190 ? 100.369 26.072 -4.097 1.00 33.35 178 GLN A C 1
ATOM 1432 O O . GLN A 1 190 ? 100.644 24.924 -4.373 1.00 26.86 178 GLN A O 1
ATOM 1438 N N . LYS A 1 191 ? 101.130 26.816 -3.308 1.00 34.38 179 LYS A N 1
ATOM 1439 C CA . LYS A 1 191 ? 102.364 26.256 -2.746 1.00 34.01 179 LYS A CA 1
ATOM 1440 C C . LYS A 1 191 ? 102.030 25.072 -1.814 1.00 31.46 179 LYS A C 1
ATOM 1441 O O . LYS A 1 191 ? 102.734 24.084 -1.809 1.00 27.52 179 LYS A O 1
ATOM 1447 N N . VAL A 1 192 ? 100.940 25.183 -1.063 1.00 28.75 180 VAL A N 1
ATOM 1448 C CA . VAL A 1 192 ? 100.524 24.185 -0.073 1.00 32.33 180 VAL A CA 1
ATOM 1449 C C . VAL A 1 192 ? 99.627 23.065 -0.629 1.00 31.16 180 VAL A C 1
ATOM 1450 O O . VAL A 1 192 ? 99.766 21.886 -0.277 1.00 30.67 180 VAL A O 1
ATOM 1462 N N . ILE A 1 194 ? 99.031 22.017 -3.883 1.00 30.83 182 ILE A N 1
ATOM 1463 C CA . ILE A 1 194 ? 99.435 21.223 -5.039 1.00 30.33 182 ILE A CA 1
ATOM 1464 C C . ILE A 1 194 ? 100.124 19.971 -4.544 1.00 31.66 182 ILE A C 1
ATOM 1465 O O . ILE A 1 194 ? 99.719 18.890 -4.933 1.00 34.03 182 ILE A O 1
ATOM 1470 N N . PRO A 1 195 ? 101.102 20.094 -3.622 1.00 32.24 183 PRO A N 1
ATOM 1471 C CA . PRO A 1 195 ? 101.649 18.861 -3.042 1.00 32.51 183 PRO A CA 1
ATOM 1472 C C . PRO A 1 195 ? 100.636 17.883 -2.456 1.00 32.78 183 PRO A C 1
ATOM 1473 O O . PRO A 1 195 ? 100.799 16.702 -2.615 1.00 29.80 183 PRO A O 1
ATOM 1477 N N . PHE A 1 196 ? 99.561 18.370 -1.839 1.00 34.30 184 PHE A N 1
ATOM 1478 C CA . PHE A 1 196 ? 98.570 17.462 -1.274 1.00 32.79 184 PHE A CA 1
ATOM 1479 C C . PHE A 1 196 ? 97.804 16.680 -2.346 1.00 32.03 184 PHE A C 1
ATOM 1480 O O . PHE A 1 196 ? 97.218 15.638 -2.062 1.00 28.41 184 PHE A O 1
ATOM 1496 N N . GLU A 1 198 ? 98.810 14.828 -4.633 1.00 34.67 186 GLU A N 1
ATOM 1497 C CA . GLU A 1 198 ? 99.403 13.450 -4.694 1.00 35.06 186 GLU A CA 1
ATOM 1498 C C . GLU A 1 198 ? 98.613 12.418 -3.899 1.00 34.33 186 GLU A C 1
ATOM 1499 O O . GLU A 1 198 ? 98.557 11.246 -4.262 1.00 34.31 186 GLU A O 1
ATOM 1502 N N . TYR A 1 199 ? 98.024 12.859 -2.795 1.00 35.90 187 TYR A N 1
ATOM 1503 C CA . TYR A 1 199 ? 97.227 11.997 -1.928 1.00 35.93 187 TYR A CA 1
ATOM 1504 C C . TYR A 1 199 ? 95.735 11.973 -2.241 1.00 31.10 187 TYR A C 1
ATOM 1505 O O . TYR A 1 199 ? 95.020 11.201 -1.638 1.00 28.86 187 TYR A O 1
ATOM 1514 N N . VAL A 1 200 ? 95.263 12.815 -3.155 1.00 27.88 188 VAL A N 1
ATOM 1515 C CA . VAL A 1 200 ? 93.822 13.003 -3.335 1.00 26.34 188 VAL A CA 1
ATOM 1516 C C . VAL A 1 200 ? 93.295 12.164 -4.482 1.00 24.84 188 VAL A C 1
ATOM 1517 O O . VAL A 1 200 ? 93.847 12.213 -5.573 1.00 25.05 188 VAL A O 1
ATOM 1521 N N . ASP A 1 201 ? 92.215 11.429 -4.241 1.00 23.84 189 ASP A N 1
ATOM 1522 C CA . ASP A 1 201 ? 91.563 10.581 -5.280 1.00 27.58 189 ASP A CA 1
ATOM 1523 C C . ASP A 1 201 ? 90.348 11.237 -5.977 1.00 26.92 189 ASP A C 1
ATOM 1524 O O . ASP A 1 201 ? 90.083 11.020 -7.157 1.00 26.66 189 ASP A O 1
ATOM 1529 N N . VAL A 1 202 ? 89.621 12.036 -5.210 1.00 27.42 190 VAL A N 1
ATOM 1530 C CA . VAL A 1 202 ? 88.376 12.676 -5.631 1.00 24.85 190 VAL A CA 1
ATOM 1531 C C . VAL A 1 202 ? 88.486 14.176 -5.333 1.00 25.38 190 VAL A C 1
ATOM 1532 O O . VAL A 1 202 ? 88.656 14.562 -4.174 1.00 23.76 190 VAL A O 1
ATOM 1536 N N . LEU A 1 203 ? 88.359 14.989 -6.383 1.00 26.21 191 LEU A N 1
ATOM 1537 C CA . LEU A 1 203 ? 88.415 16.466 -6.294 1.00 26.60 191 LEU A CA 1
ATOM 1538 C C . LEU A 1 203 ? 87.035 17.043 -6.370 1.00 28.14 191 LEU A C 1
ATOM 1539 O O . LEU A 1 203 ? 86.225 16.647 -7.227 1.00 28.84 191 LEU A O 1
ATOM 1544 N N . ILE A 1 204 ? 86.760 17.959 -5.449 1.00 27.79 192 ILE A N 1
ATOM 1545 C CA . ILE A 1 204 ? 85.517 18.704 -5.404 1.00 30.77 192 ILE A CA 1
ATOM 1546 C C . ILE A 1 204 ? 85.938 20.176 -5.491 1.00 29.49 192 ILE A C 1
ATOM 1547 O O . ILE A 1 204 ? 86.883 20.603 -4.805 1.00 30.24 192 ILE A O 1
ATOM 1552 N N . ALA A 1 205 ? 85.284 20.914 -6.378 1.00 26.76 193 ALA A N 1
ATOM 1553 C CA . ALA A 1 205 ? 85.662 22.296 -6.651 1.00 32.39 193 ALA A CA 1
ATOM 1554 C C . ALA A 1 205 ? 84.578 23.069 -7.397 1.00 35.89 193 ALA A C 1
ATOM 1555 O O . ALA A 1 205 ? 83.550 22.512 -7.792 1.00 35.46 193 ALA A O 1
ATOM 1557 N N . ASN A 1 206 ? 84.829 24.362 -7.561 1.00 36.80 194 ASN A N 1
ATOM 1558 C CA . ASN A 1 206 ? 84.175 25.190 -8.562 1.00 36.89 194 ASN A CA 1
ATOM 1559 C C . ASN A 1 206 ? 85.272 25.754 -9.449 1.00 40.66 194 ASN A C 1
ATOM 1560 O O . ASN A 1 206 ? 86.474 25.421 -9.263 1.00 36.91 194 ASN A O 1
ATOM 1565 N N . GLU A 1 207 ? 84.886 26.558 -10.440 1.00 43.00 195 GLU A N 1
ATOM 1566 C CA . GLU A 1 207 ? 85.865 27.013 -11.440 1.00 44.26 195 GLU A CA 1
ATOM 1567 C C . GLU A 1 207 ? 86.917 27.943 -10.834 1.00 42.40 195 GLU A C 1
ATOM 1568 O O . GLU A 1 207 ? 88.100 27.812 -11.148 1.00 39.87 195 GLU A O 1
ATOM 1574 N N . GLU A 1 208 ? 86.495 28.844 -9.954 1.00 41.20 196 GLU A N 1
ATOM 1575 C CA . GLU A 1 208 ? 87.436 29.710 -9.264 1.00 42.10 196 GLU A CA 1
ATOM 1576 C C . GLU A 1 208 ? 88.470 28.873 -8.490 1.00 38.87 196 GLU A C 1
ATOM 1577 O O . GLU A 1 208 ? 89.666 29.112 -8.620 1.00 39.61 196 GLU A O 1
ATOM 1580 N N . ASP A 1 209 ? 88.011 27.906 -7.691 1.00 33.92 197 ASP A N 1
ATOM 1581 C CA . ASP A 1 209 ? 88.902 27.069 -6.905 1.00 34.18 197 ASP A CA 1
ATOM 1582 C C . ASP A 1 209 ? 90.014 26.486 -7.819 1.00 32.06 197 ASP A C 1
ATOM 1583 O O . ASP A 1 209 ? 91.181 26.497 -7.480 1.00 29.82 197 ASP A O 1
ATOM 1588 N N . ILE A 1 210 ? 89.655 25.994 -8.996 1.00 31.37 198 ILE A N 1
ATOM 1589 C CA . ILE A 1 210 ? 90.636 25.361 -9.889 1.00 30.97 198 ILE A CA 1
ATOM 1590 C C . ILE A 1 210 ? 91.600 26.367 -10.497 1.00 30.85 198 ILE A C 1
ATOM 1591 O O . ILE A 1 210 ? 92.780 26.071 -10.592 1.00 30.91 198 ILE A O 1
ATOM 1596 N N . GLU A 1 211 ? 91.123 27.526 -10.935 1.00 32.31 199 GLU A N 1
ATOM 1597 C CA . GLU A 1 211 ? 92.032 28.564 -11.449 1.00 34.00 199 GLU A CA 1
ATOM 1598 C C . GLU A 1 211 ? 92.987 28.949 -10.330 1.00 34.83 199 GLU A C 1
ATOM 1599 O O . GLU A 1 211 ? 94.184 28.942 -10.527 1.00 37.20 199 GLU A O 1
ATOM 1601 N N . LYS A 1 212 ? 92.464 29.242 -9.149 1.00 35.40 200 LYS A N 1
ATOM 1602 C CA . LYS A 1 212 ? 93.270 29.810 -8.069 1.00 36.64 200 LYS A CA 1
ATOM 1603 C C . LYS A 1 212 ? 94.215 28.811 -7.439 1.00 38.20 200 LYS A C 1
ATOM 1604 O O . LYS A 1 212 ? 95.396 29.095 -7.278 1.00 33.91 200 LYS A O 1
ATOM 1610 N N . VAL A 1 213 ? 93.689 27.664 -7.035 1.00 37.86 201 VAL A N 1
ATOM 1611 C CA . VAL A 1 213 ? 94.485 26.727 -6.256 1.00 39.88 201 VAL A CA 1
ATOM 1612 C C . VAL A 1 213 ? 95.350 25.832 -7.129 1.00 39.54 201 VAL A C 1
ATOM 1613 O O . VAL A 1 213 ? 96.399 25.398 -6.705 1.00 39.90 201 VAL A O 1
ATOM 1617 N N . LEU A 1 214 ? 94.881 25.510 -8.323 1.00 37.98 202 LEU A N 1
ATOM 1618 C CA . LEU A 1 214 ? 95.592 24.597 -9.173 1.00 37.20 202 LEU A CA 1
ATOM 1619 C C . LEU A 1 214 ? 96.251 25.306 -10.343 1.00 37.68 202 LEU A C 1
ATOM 1620 O O . LEU A 1 214 ? 97.078 24.714 -11.024 1.00 34.54 202 LEU A O 1
ATOM 1625 N N . GLY A 1 215 ? 95.894 26.568 -10.570 1.00 38.65 203 GLY A N 1
ATOM 1626 C CA . GLY A 1 215 ? 96.419 27.313 -11.713 1.00 41.75 203 GLY A CA 1
ATOM 1627 C C . GLY A 1 215 ? 95.951 26.792 -13.060 1.00 42.28 203 GLY A C 1
ATOM 1628 O O . GLY A 1 215 ? 96.623 26.983 -14.062 1.00 43.16 203 GLY A O 1
ATOM 1629 N N . ILE A 1 216 ? 94.801 26.145 -13.105 1.00 43.06 204 ILE A N 1
ATOM 1630 C CA . ILE A 1 216 ? 94.298 25.650 -14.369 1.00 45.59 204 ILE A CA 1
ATOM 1631 C C . ILE A 1 216 ? 93.029 26.385 -14.768 1.00 48.47 204 ILE A C 1
ATOM 1632 O O . ILE A 1 216 ? 92.160 26.640 -13.932 1.00 49.14 204 ILE A O 1
ATOM 1637 N N . SER A 1 217 ? 92.914 26.676 -16.062 1.00 51.22 205 SER A N 1
ATOM 1638 C CA . SER A 1 217 ? 91.820 27.495 -16.599 1.00 53.40 205 SER A CA 1
ATOM 1639 C C . SER A 1 217 ? 91.514 27.209 -18.077 1.00 55.18 205 SER A C 1
ATOM 1640 O O . SER A 1 217 ? 92.370 26.690 -18.806 1.00 55.22 205 SER A O 1
ATOM 1643 N N . VAL A 1 218 ? 90.301 27.583 -18.504 1.00 57.16 206 VAL A N 1
ATOM 1644 C CA . VAL A 1 218 ? 89.839 27.437 -19.897 1.00 59.29 206 VAL A CA 1
ATOM 1645 C C . VAL A 1 218 ? 88.896 28.600 -20.249 1.00 61.09 206 VAL A C 1
ATOM 1646 O O . VAL A 1 218 ? 88.250 29.159 -19.362 1.00 62.70 206 VAL A O 1
ATOM 1650 N N . GLU A 1 219 ? 88.807 28.955 -21.534 1.00 62.66 207 GLU A N 1
ATOM 1651 C CA . GLU A 1 219 ? 87.895 30.024 -21.994 1.00 63.64 207 GLU A CA 1
ATOM 1652 C C . GLU A 1 219 ? 86.423 29.573 -22.034 1.00 65.78 207 GLU A C 1
ATOM 1653 O O . GLU A 1 219 ? 86.109 28.460 -22.495 1.00 65.31 207 GLU A O 1
ATOM 1655 N N . GLY A 1 220 ? 85.537 30.442 -21.532 1.00 67.67 208 GLY A N 1
ATOM 1656 C CA . GLY A 1 220 ? 84.087 30.245 -21.619 1.00 68.54 208 GLY A CA 1
ATOM 1657 C C . GLY A 1 220 ? 83.461 29.515 -20.440 1.00 69.10 208 GLY A C 1
ATOM 1658 O O . GLY A 1 220 ? 82.703 28.563 -20.631 1.00 70.05 208 GLY A O 1
ATOM 1659 N N . LEU A 1 221 ? 83.754 29.976 -19.226 1.00 68.69 209 LEU A N 1
ATOM 1660 C CA . LEU A 1 221 ? 83.190 29.381 -18.016 1.00 67.69 209 LEU A CA 1
ATOM 1661 C C . LEU A 1 221 ? 82.397 30.436 -17.245 1.00 69.08 209 LEU A C 1
ATOM 1662 O O . LEU A 1 221 ? 81.750 30.121 -16.237 1.00 70.42 209 LEU A O 1
ATOM 1667 N N . ASN A 1 229 ? 78.341 26.454 -20.533 1.00 44.55 217 ASN A N 1
ATOM 1668 C CA . ASN A 1 229 ? 79.187 25.743 -21.495 1.00 44.63 217 ASN A CA 1
ATOM 1669 C C . ASN A 1 229 ? 79.794 24.436 -20.951 1.00 43.54 217 ASN A C 1
ATOM 1670 O O . ASN A 1 229 ? 80.864 24.390 -20.332 1.00 39.14 217 ASN A O 1
ATOM 1675 N N . ARG A 1 230 ? 79.063 23.370 -21.229 1.00 43.34 218 ARG A N 1
ATOM 1676 C CA . ARG A 1 230 ? 79.419 22.038 -20.833 1.00 43.55 218 ARG A CA 1
ATOM 1677 C C . ARG A 1 230 ? 80.764 21.618 -21.393 1.00 40.26 218 ARG A C 1
ATOM 1678 O O . ARG A 1 230 ? 81.555 21.008 -20.666 1.00 39.95 218 ARG A O 1
ATOM 1686 N N . GLU A 1 231 ? 81.028 21.912 -22.668 1.00 36.95 219 GLU A N 1
ATOM 1687 C CA . GLU A 1 231 ? 82.278 21.451 -23.286 1.00 36.48 219 GLU A CA 1
ATOM 1688 C C . GLU A 1 231 ? 83.505 21.995 -22.514 1.00 33.43 219 GLU A C 1
ATOM 1689 O O . GLU A 1 231 ? 84.511 21.288 -22.310 1.00 31.96 219 GLU A O 1
ATOM 1692 N N . ALA A 1 232 ? 83.411 23.248 -22.081 1.00 30.82 220 ALA A N 1
ATOM 1693 C CA . ALA A 1 232 ? 84.514 23.899 -21.366 1.00 30.97 220 ALA A CA 1
ATOM 1694 C C . ALA A 1 232 ? 84.757 23.250 -20.009 1.00 30.77 220 ALA A C 1
ATOM 1695 O O . ALA A 1 232 ? 85.898 22.954 -19.660 1.00 28.45 220 ALA A O 1
ATOM 1697 N N . TYR A 1 233 ? 83.677 23.011 -19.260 1.00 30.98 221 TYR A N 1
ATOM 1698 C CA . TYR A 1 233 ? 83.772 22.348 -17.967 1.00 31.81 221 TYR A CA 1
ATOM 1699 C C . TYR A 1 233 ? 84.275 20.924 -18.095 1.00 30.89 221 TYR A C 1
ATOM 1700 O O . TYR A 1 233 ? 85.044 20.459 -17.259 1.00 32.27 221 TYR A O 1
ATOM 1709 N N . ALA A 1 234 ? 83.865 20.242 -19.157 1.00 32.83 222 ALA A N 1
ATOM 1710 C CA . ALA A 1 234 ? 84.380 18.913 -19.446 1.00 32.61 222 ALA A CA 1
ATOM 1711 C C . ALA A 1 234 ? 85.879 18.942 -19.697 1.00 32.59 222 ALA A C 1
ATOM 1712 O O . ALA A 1 234 ? 86.596 18.087 -19.185 1.00 32.37 222 ALA A O 1
ATOM 1714 N N . LYS A 1 235 ? 86.327 19.931 -20.468 1.00 32.57 223 LYS A N 1
ATOM 1715 C CA . LYS A 1 235 ? 87.757 20.122 -20.784 1.00 35.06 223 LYS A CA 1
ATOM 1716 C C . LYS A 1 235 ? 88.618 20.443 -19.533 1.00 31.37 223 LYS A C 1
ATOM 1717 O O . LYS A 1 235 ? 89.731 19.907 -19.372 1.00 30.36 223 LYS A O 1
ATOM 1723 N N . ILE A 1 236 ? 88.112 21.296 -18.654 1.00 31.71 224 ILE A N 1
ATOM 1724 C CA . ILE A 1 236 ? 88.828 21.614 -17.412 1.00 31.10 224 ILE A CA 1
ATOM 1725 C C . ILE A 1 236 ? 89.024 20.321 -16.587 1.00 31.52 224 ILE A C 1
ATOM 1726 O O . ILE A 1 236 ? 90.086 20.088 -16.019 1.00 30.98 224 ILE A O 1
ATOM 1729 N N . ALA A 1 237 ? 88.014 19.461 -16.546 1.00 30.76 225 ALA A N 1
ATOM 1730 C CA . ALA A 1 237 ? 88.088 18.263 -15.692 1.00 30.35 225 ALA A CA 1
ATOM 1731 C C . ALA A 1 237 ? 89.063 17.227 -16.251 1.00 30.84 225 ALA A C 1
ATOM 1732 O O . ALA A 1 237 ? 89.720 16.494 -15.488 1.00 29.18 225 ALA A O 1
ATOM 1734 N N . GLU A 1 238 ? 89.133 17.146 -17.585 1.00 31.62 226 GLU A N 1
ATOM 1735 C CA . GLU A 1 238 ? 90.121 16.330 -18.230 1.00 32.76 226 GLU A CA 1
ATOM 1736 C C . GLU A 1 238 ? 91.500 16.800 -17.884 1.00 32.46 226 GLU A C 1
ATOM 1737 O O . GLU A 1 238 ? 92.358 15.990 -17.536 1.00 31.50 226 GLU A O 1
ATOM 1743 N N . GLU A 1 239 ? 91.729 18.103 -18.032 1.00 33.81 227 GLU A N 1
ATOM 1744 C CA . GLU A 1 239 ? 93.031 18.678 -17.717 1.00 36.49 227 GLU A CA 1
ATOM 1745 C C . GLU A 1 239 ? 93.443 18.358 -16.272 1.00 32.45 227 GLU A C 1
ATOM 1746 O O . GLU A 1 239 ? 94.556 17.869 -16.062 1.00 30.80 227 GLU A O 1
ATOM 1752 N N . VAL A 1 240 ? 92.568 18.598 -15.283 1.00 30.80 228 VAL A N 1
ATOM 1753 C CA . VAL A 1 240 ? 92.940 18.289 -13.882 1.00 29.31 228 VAL A CA 1
ATOM 1754 C C . VAL A 1 240 ? 93.145 16.786 -13.710 1.00 30.06 228 VAL A C 1
ATOM 1755 O O . VAL A 1 240 ? 94.026 16.353 -12.974 1.00 27.57 228 VAL A O 1
ATOM 1759 N N . THR A 1 241 ? 92.359 15.988 -14.435 1.00 30.12 229 THR A N 1
ATOM 1760 C CA . THR A 1 241 ? 92.451 14.540 -14.331 1.00 30.62 229 THR A CA 1
ATOM 1761 C C . THR A 1 241 ? 93.768 14.026 -14.900 1.00 33.53 229 THR A C 1
ATOM 1762 O O . THR A 1 241 ? 94.363 13.110 -14.331 1.00 36.90 229 THR A O 1
ATOM 1766 N N . ARG A 1 242 ? 94.224 14.607 -16.008 1.00 32.37 230 ARG A N 1
ATOM 1767 C CA . ARG A 1 242 ? 95.498 14.234 -16.627 1.00 32.33 230 ARG A CA 1
ATOM 1768 C C . ARG A 1 242 ? 96.729 14.615 -15.828 1.00 30.93 230 ARG A C 1
ATOM 1769 O O . ARG A 1 242 ? 97.772 13.898 -15.885 1.00 32.17 230 ARG A O 1
ATOM 1772 N N . LYS A 1 243 ? 96.640 15.756 -15.137 1.00 28.87 231 LYS A N 1
ATOM 1773 C CA . LYS A 1 243 ? 97.726 16.229 -14.279 1.00 26.88 231 LYS A CA 1
ATOM 1774 C C . LYS A 1 243 ? 97.780 15.435 -12.976 1.00 27.58 231 LYS A C 1
ATOM 1775 O O . LYS A 1 243 ? 98.862 15.069 -12.564 1.00 23.77 231 LYS A O 1
ATOM 1777 N N . TYR A 1 244 ? 96.637 15.146 -12.334 1.00 27.20 232 TYR A N 1
ATOM 1778 C CA . TYR A 1 244 ? 96.669 14.613 -10.971 1.00 29.93 232 TYR A CA 1
ATOM 1779 C C . TYR A 1 244 ? 96.133 13.214 -10.805 1.00 33.44 232 TYR A C 1
ATOM 1780 O O . TYR A 1 244 ? 96.186 12.667 -9.695 1.00 37.80 232 TYR A O 1
ATOM 1789 N N . ASN A 1 245 ? 95.616 12.655 -11.895 1.00 33.67 233 ASN A N 1
ATOM 1790 C CA . ASN A 1 245 ? 95.105 11.281 -11.953 1.00 36.05 233 ASN A CA 1
ATOM 1791 C C . ASN A 1 245 ? 93.915 10.969 -11.007 1.00 34.89 233 ASN A C 1
ATOM 1792 O O . ASN A 1 245 ? 93.775 9.845 -10.512 1.00 34.10 233 ASN A O 1
ATOM 1797 N N . PHE A 1 246 ? 93.052 11.969 -10.815 1.00 31.06 234 PHE A N 1
ATOM 1798 C CA . PHE A 1 246 ? 91.888 11.840 -9.924 1.00 29.05 234 PHE A CA 1
ATOM 1799 C C . PHE A 1 246 ? 90.933 10.794 -10.469 1.00 28.74 234 PHE A C 1
ATOM 1800 O O . PHE A 1 246 ? 90.709 10.739 -11.670 1.00 25.77 234 PHE A O 1
ATOM 1808 N N . LYS A 1 247 ? 90.373 9.973 -9.585 1.00 28.56 235 LYS A N 1
ATOM 1809 C CA . LYS A 1 247 ? 89.362 8.991 -9.983 1.00 30.63 235 LYS A CA 1
ATOM 1810 C C . LYS A 1 247 ? 88.055 9.726 -10.368 1.00 28.91 235 LYS A C 1
ATOM 1811 O O . LYS A 1 247 ? 87.299 9.275 -11.219 1.00 24.48 235 LYS A O 1
ATOM 1814 N N . THR A 1 248 ? 87.803 10.860 -9.711 1.00 29.66 236 THR A N 1
ATOM 1815 C CA . THR A 1 248 ? 86.548 11.597 -9.842 1.00 29.75 236 THR A CA 1
ATOM 1816 C C . THR A 1 248 ? 86.788 13.092 -9.668 1.00 29.18 236 THR A C 1
ATOM 1817 O O . THR A 1 248 ? 87.575 13.540 -8.807 1.00 27.85 236 THR A O 1
ATOM 1821 N N . VAL A 1 249 ? 86.108 13.866 -10.503 1.00 27.76 237 VAL A N 1
ATOM 1822 C CA . VAL A 1 249 ? 86.051 15.291 -10.331 1.00 24.08 237 VAL A CA 1
ATOM 1823 C C . VAL A 1 249 ? 84.599 15.684 -10.273 1.00 26.08 237 VAL A C 1
ATOM 1824 O O . VAL A 1 249 ? 83.856 15.421 -11.200 1.00 24.52 237 VAL A O 1
ATOM 1828 N N . GLY A 1 250 ? 84.223 16.336 -9.176 1.00 27.70 238 GLY A N 1
ATOM 1829 C CA . GLY A 1 250 ? 82.877 16.910 -8.985 1.00 29.54 238 GLY A CA 1
ATOM 1830 C C . GLY A 1 250 ? 82.997 18.413 -8.926 1.00 28.09 238 GLY A C 1
ATOM 1831 O O . GLY A 1 250 ? 83.805 18.930 -8.163 1.00 27.60 238 GLY A O 1
ATOM 1832 N N . ILE A 1 251 ? 82.201 19.109 -9.738 1.00 26.30 239 ILE A N 1
ATOM 1833 C CA . ILE A 1 251 ? 82.286 20.550 -9.873 1.00 26.97 239 ILE A CA 1
ATOM 1834 C C . ILE A 1 251 ? 80.911 21.153 -9.786 1.00 26.36 239 ILE A C 1
ATOM 1835 O O . ILE A 1 251 ? 79.982 20.700 -10.471 1.00 25.47 239 ILE A O 1
ATOM 1840 N N . THR A 1 252 ? 80.800 22.185 -8.959 1.00 25.96 240 THR A N 1
ATOM 1841 C CA . THR A 1 252 ? 79.532 22.863 -8.706 1.00 26.08 240 THR A CA 1
ATOM 1842 C C . THR A 1 252 ? 79.403 24.033 -9.675 1.00 27.55 240 THR A C 1
ATOM 1843 O O . THR A 1 252 ? 80.372 24.671 -10.031 1.00 28.73 240 THR A O 1
ATOM 1847 N N . LEU A 1 253 ? 78.171 24.317 -10.070 1.00 30.54 241 LEU A N 1
ATOM 1848 C CA . LEU A 1 253 ? 77.884 25.367 -11.049 1.00 33.31 241 LEU A CA 1
ATOM 1849 C C . LEU A 1 253 ? 76.714 26.291 -10.548 1.00 34.14 241 LEU A C 1
ATOM 1850 O O . LEU A 1 253 ? 75.539 26.043 -10.795 1.00 35.14 241 LEU A O 1
ATOM 1855 N N . ARG A 1 254 ? 77.090 27.357 -9.858 1.00 36.80 242 ARG A N 1
ATOM 1856 C CA . ARG A 1 254 ? 76.160 28.329 -9.305 1.00 35.74 242 ARG A CA 1
ATOM 1857 C C . ARG A 1 254 ? 76.051 29.506 -10.231 1.00 37.13 242 ARG A C 1
ATOM 1858 O O . ARG A 1 254 ? 77.073 30.060 -10.627 1.00 33.95 242 ARG A O 1
ATOM 1866 N N . GLU A 1 255 ? 74.824 29.923 -10.544 1.00 37.82 243 GLU A N 1
ATOM 1867 C CA . GLU A 1 255 ? 74.606 31.160 -11.286 1.00 41.58 243 GLU A CA 1
ATOM 1868 C C . GLU A 1 255 ? 73.866 32.101 -10.359 1.00 43.68 243 GLU A C 1
ATOM 1869 O O . GLU A 1 255 ? 72.682 31.913 -10.089 1.00 41.44 243 GLU A O 1
ATOM 1875 N N . SER A 1 256 ? 74.584 33.105 -9.859 1.00 47.53 244 SER A N 1
ATOM 1876 C CA . SER A 1 256 ? 74.102 33.921 -8.748 1.00 49.65 244 SER A CA 1
ATOM 1877 C C . SER A 1 256 ? 73.298 35.138 -9.222 1.00 48.46 244 SER A C 1
ATOM 1878 O O . SER A 1 256 ? 73.778 36.261 -9.183 1.00 49.06 244 SER A O 1
ATOM 1881 N N . ILE A 1 257 ? 72.056 34.889 -9.621 1.00 47.11 245 ILE A N 1
ATOM 1882 C CA . ILE A 1 257 ? 71.121 35.943 -10.056 1.00 50.04 245 ILE A CA 1
ATOM 1883 C C . ILE A 1 257 ? 70.895 37.063 -8.991 1.00 48.41 245 ILE A C 1
ATOM 1884 O O . ILE A 1 257 ? 70.924 38.262 -9.329 1.00 47.46 245 ILE A O 1
ATOM 1889 N N . SER A 1 258 ? 70.646 36.656 -7.741 1.00 44.91 246 SER A N 1
ATOM 1890 C CA . SER A 1 258 ? 70.629 37.545 -6.580 1.00 39.94 246 SER A CA 1
ATOM 1891 C C . SER A 1 258 ? 70.883 36.701 -5.338 1.00 39.12 246 SER A C 1
ATOM 1892 O O . SER A 1 258 ? 71.187 35.505 -5.426 1.00 41.19 246 SER A O 1
ATOM 1895 N N . ALA A 1 259 ? 70.740 37.299 -4.164 1.00 33.44 247 ALA A N 1
ATOM 1896 C CA . ALA A 1 259 ? 70.847 36.522 -2.944 1.00 32.97 247 ALA A CA 1
ATOM 1897 C C . ALA A 1 259 ? 69.604 35.695 -2.713 1.00 31.97 247 ALA A C 1
ATOM 1898 O O . ALA A 1 259 ? 69.586 34.860 -1.849 1.00 34.01 247 ALA A O 1
ATOM 1900 N N . THR A 1 260 ? 68.552 35.963 -3.465 1.00 29.74 248 THR A N 1
ATOM 1901 C CA . THR A 1 260 ? 67.250 35.311 -3.284 1.00 29.14 248 THR A CA 1
ATOM 1902 C C . THR A 1 260 ? 67.029 34.146 -4.292 1.00 25.06 248 THR A C 1
ATOM 1903 O O . THR A 1 260 ? 66.451 33.132 -3.936 1.00 25.95 248 THR A O 1
ATOM 1907 N N . VAL A 1 261 ? 67.458 34.328 -5.532 1.00 23.42 249 VAL A N 1
ATOM 1908 C CA . VAL A 1 261 ? 67.383 33.302 -6.597 1.00 26.09 249 VAL A CA 1
ATOM 1909 C C . VAL A 1 261 ? 68.754 33.004 -7.191 1.00 27.22 249 VAL A C 1
ATOM 1910 O O . VAL A 1 261 ? 69.467 33.915 -7.623 1.00 24.27 249 VAL A O 1
ATOM 1914 N N . ASN A 1 262 ? 69.128 31.717 -7.172 1.00 28.66 250 ASN A N 1
ATOM 1915 C CA . ASN A 1 262 ? 70.264 31.188 -7.920 1.00 27.42 250 ASN A CA 1
ATOM 1916 C C . ASN A 1 262 ? 69.789 29.987 -8.778 1.00 28.42 250 ASN A C 1
ATOM 1917 O O . ASN A 1 262 ? 68.811 29.330 -8.467 1.00 30.21 250 ASN A O 1
ATOM 1922 N N . TYR A 1 263 ? 70.485 29.754 -9.878 1.00 30.05 251 TYR A N 1
ATOM 1923 C CA . TYR A 1 263 ? 70.390 28.506 -10.584 1.00 30.85 251 TYR A CA 1
ATOM 1924 C C . TYR A 1 263 ? 71.509 27.643 -10.077 1.00 29.62 251 TYR A C 1
ATOM 1925 O O . TYR A 1 263 ? 72.569 28.159 -9.703 1.00 29.52 251 TYR A O 1
ATOM 1934 N N . TRP A 1 264 ? 71.277 26.334 -10.035 1.00 27.69 252 TRP A N 1
ATOM 1935 C CA . TRP A 1 264 ? 72.256 25.404 -9.450 1.00 27.49 252 TRP A CA 1
ATOM 1936 C C . TRP A 1 264 ? 72.244 24.078 -10.182 1.00 24.76 252 TRP A C 1
ATOM 1937 O O . TRP A 1 264 ? 71.171 23.482 -10.423 1.00 24.34 252 TRP A O 1
ATOM 1948 N N . SER A 1 265 ? 73.449 23.600 -10.479 1.00 24.91 253 SER A N 1
ATOM 1949 C CA . SER A 1 265 ? 73.640 22.306 -11.132 1.00 27.30 253 SER A CA 1
ATOM 1950 C C . SER A 1 265 ? 75.049 21.843 -10.842 1.00 26.75 253 SER A C 1
ATOM 1951 O O . SER A 1 265 ? 75.854 22.608 -10.307 1.00 25.62 253 SER A O 1
ATOM 1954 N N . VAL A 1 266 ? 75.338 20.587 -11.151 1.00 25.70 254 VAL A N 1
ATOM 1955 C CA . VAL A 1 266 ? 76.689 20.035 -10.900 1.00 26.81 254 VAL A CA 1
ATOM 1956 C C . VAL A 1 266 ? 77.143 19.183 -12.034 1.00 28.11 254 VAL A C 1
ATOM 1957 O O . VAL A 1 266 ? 76.340 18.835 -12.916 1.00 26.81 254 VAL A O 1
ATOM 1969 N N . VAL A 1 268 ? 79.702 15.705 -12.624 1.00 24.72 256 VAL A N 1
ATOM 1970 C CA . VAL A 1 268 ? 80.587 14.669 -12.127 1.00 26.59 256 VAL A CA 1
ATOM 1971 C C . VAL A 1 268 ? 81.344 14.160 -13.304 1.00 25.01 256 VAL A C 1
ATOM 1972 O O . VAL A 1 268 ? 80.754 13.748 -14.292 1.00 26.32 256 VAL A O 1
ATOM 1976 N N . PHE A 1 269 ? 82.668 14.158 -13.203 1.00 25.73 257 PHE A N 1
ATOM 1977 C CA . PHE A 1 269 ? 83.522 13.629 -14.293 1.00 23.01 257 PHE A CA 1
ATOM 1978 C C . PHE A 1 269 ? 84.252 12.385 -13.811 1.00 24.26 257 PHE A C 1
ATOM 1979 O O . PHE A 1 269 ? 85.025 12.450 -12.869 1.00 22.92 257 PHE A O 1
ATOM 1987 N N . GLU A 1 270 ? 83.974 11.250 -14.434 1.00 27.42 258 GLU A N 1
ATOM 1988 C CA . GLU A 1 270 ? 84.687 10.018 -14.128 1.00 30.24 258 GLU A CA 1
ATOM 1989 C C . GLU A 1 270 ? 84.657 9.104 -15.343 1.00 29.19 258 GLU A C 1
ATOM 1990 O O . GLU A 1 270 ? 83.861 9.315 -16.259 1.00 30.96 258 GLU A O 1
ATOM 1996 N N . ASN A 1 271 ? 85.566 8.136 -15.352 1.00 28.76 259 ASN A N 1
ATOM 1997 C CA . ASN A 1 271 ? 85.825 7.248 -16.495 1.00 28.64 259 ASN A CA 1
ATOM 1998 C C . ASN A 1 271 ? 85.949 8.009 -17.800 1.00 30.11 259 ASN A C 1
ATOM 1999 O O . ASN A 1 271 ? 85.452 7.565 -18.826 1.00 31.44 259 ASN A O 1
ATOM 2004 N N . GLY A 1 272 ? 86.595 9.169 -17.737 1.00 30.39 260 GLY A N 1
ATOM 2005 C CA . GLY A 1 272 ? 86.855 9.994 -18.912 1.00 29.12 260 GLY A CA 1
ATOM 2006 C C . GLY A 1 272 ? 85.693 10.801 -19.432 1.00 30.22 260 GLY A C 1
ATOM 2007 O O . GLY A 1 272 ? 85.790 11.378 -20.523 1.00 29.08 260 GLY A O 1
ATOM 2008 N N . GLN A 1 273 ? 84.611 10.893 -18.652 1.00 30.14 261 GLN A N 1
ATOM 2009 C CA . GLN A 1 273 ? 83.354 11.423 -19.195 1.00 29.20 261 GLN A CA 1
ATOM 2010 C C . GLN A 1 273 ? 82.626 12.328 -18.260 1.00 26.66 261 GLN A C 1
ATOM 2011 O O . GLN A 1 273 ? 82.482 12.024 -17.067 1.00 22.88 261 GLN A O 1
ATOM 2017 N N . PRO A 1 274 ? 82.108 13.433 -18.803 1.00 27.21 262 PRO A N 1
ATOM 2018 C CA . PRO A 1 274 ? 81.346 14.339 -17.945 1.00 25.17 262 PRO A CA 1
ATOM 2019 C C . PRO A 1 274 ? 79.877 13.911 -17.873 1.00 23.52 262 PRO A C 1
ATOM 2020 O O . PRO A 1 274 ? 79.369 13.294 -18.789 1.00 25.94 262 PRO A O 1
ATOM 2024 N N . HIS A 1 275 ? 79.246 14.259 -16.752 1.00 26.02 263 HIS A N 1
ATOM 2025 C CA . HIS A 1 275 ? 77.862 13.965 -16.449 1.00 24.83 263 HIS A CA 1
ATOM 2026 C C . HIS A 1 275 ? 77.269 15.179 -15.775 1.00 23.82 263 HIS A C 1
ATOM 2027 O O . HIS A 1 275 ? 77.639 15.463 -14.646 1.00 23.63 263 HIS A O 1
ATOM 2034 N N . PHE A 1 276 ? 76.356 15.876 -16.458 1.00 23.26 264 PHE A N 1
ATOM 2035 C CA . PHE A 1 276 ? 75.706 17.074 -15.940 1.00 24.11 264 PHE A CA 1
ATOM 2036 C C . PHE A 1 276 ? 74.343 16.746 -15.359 1.00 27.27 264 PHE A C 1
ATOM 2037 O O . PHE A 1 276 ? 73.595 15.997 -15.962 1.00 26.04 264 PHE A O 1
ATOM 2045 N N . SER A 1 277 ? 74.065 17.269 -14.147 1.00 27.31 265 SER A N 1
ATOM 2046 C CA . SER A 1 277 ? 72.766 17.108 -13.514 1.00 27.28 265 SER A CA 1
ATOM 2047 C C . SER A 1 277 ? 71.725 18.016 -14.144 1.00 27.10 265 SER A C 1
ATOM 2048 O O . SER A 1 277 ? 72.025 18.889 -14.932 1.00 24.05 265 SER A O 1
ATOM 2051 N N . ASN A 1 278 ? 70.496 17.836 -13.718 1.00 28.40 266 ASN A N 1
ATOM 2052 C CA . ASN A 1 278 ? 69.485 18.838 -13.879 1.00 28.93 266 ASN A CA 1
ATOM 2053 C C . ASN A 1 278 ? 69.900 20.156 -13.195 1.00 28.69 266 ASN A C 1
ATOM 2054 O O . ASN A 1 278 ? 70.632 20.164 -12.208 1.00 26.19 266 ASN A O 1
ATOM 2059 N N . ARG A 1 279 ? 69.440 21.255 -13.774 1.00 27.18 267 ARG A N 1
ATOM 2060 C CA . ARG A 1 279 ? 69.674 22.594 -13.310 1.00 29.54 267 ARG A CA 1
ATOM 2061 C C . ARG A 1 279 ? 68.425 23.133 -12.620 1.00 25.92 267 ARG A C 1
ATOM 2062 O O . ARG A 1 279 ? 67.359 23.143 -13.176 1.00 23.20 267 ARG A O 1
ATOM 2070 N N . TYR A 1 280 ? 68.582 23.611 -11.405 1.00 28.20 268 TYR A N 1
ATOM 2071 C CA . TYR A 1 280 ? 67.436 24.004 -10.590 1.00 26.78 268 TYR A CA 1
ATOM 2072 C C . TYR A 1 280 ? 67.432 25.517 -10.408 1.00 26.37 268 TYR A C 1
ATOM 2073 O O . TYR A 1 280 ? 68.474 26.142 -10.239 1.00 26.14 268 TYR A O 1
ATOM 2082 N N . GLU A 1 281 ? 66.254 26.097 -10.388 1.00 24.57 269 GLU A N 1
ATOM 2083 C CA . GLU A 1 281 ? 66.139 27.493 -10.016 1.00 28.22 269 GLU A CA 1
ATOM 2084 C C . GLU A 1 281 ? 65.665 27.520 -8.568 1.00 24.87 269 GLU A C 1
ATOM 2085 O O . GLU A 1 281 ? 64.649 26.950 -8.256 1.00 22.31 269 GLU A O 1
ATOM 2091 N N . ILE A 1 282 ? 66.414 28.136 -7.679 1.00 23.98 270 ILE A N 1
ATOM 2092 C CA . ILE A 1 282 ? 66.156 27.968 -6.255 1.00 27.23 270 ILE A CA 1
ATOM 2093 C C . ILE A 1 282 ? 65.833 29.327 -5.663 1.00 27.64 270 ILE A C 1
ATOM 2094 O O . ILE A 1 282 ? 66.605 30.272 -5.857 1.00 27.28 270 ILE A O 1
ATOM 2099 N N . HIS A 1 283 ? 64.693 29.438 -4.972 1.00 27.37 271 HIS A N 1
ATOM 2100 C CA . HIS A 1 283 ? 64.473 30.526 -4.012 1.00 25.38 271 HIS A CA 1
ATOM 2101 C C . HIS A 1 283 ? 65.079 30.056 -2.706 1.00 27.39 271 HIS A C 1
ATOM 2102 O O . HIS A 1 283 ? 64.584 29.106 -2.067 1.00 28.07 271 HIS A O 1
ATOM 2109 N N . ILE A 1 284 ? 66.123 30.749 -2.300 1.00 25.20 272 ILE A N 1
ATOM 2110 C CA . ILE A 1 284 ? 66.994 30.348 -1.233 1.00 26.41 272 ILE A CA 1
ATOM 2111 C C . ILE A 1 284 ? 66.461 30.708 0.172 1.00 27.06 272 ILE A C 1
ATOM 2112 O O . ILE A 1 284 ? 65.994 31.813 0.382 1.00 26.47 272 ILE A O 1
ATOM 2117 N N . VAL A 1 285 ? 66.497 29.754 1.108 1.00 26.05 273 VAL A N 1
ATOM 2118 C CA . VAL A 1 285 ? 66.272 29.999 2.542 1.00 28.16 273 VAL A CA 1
ATOM 2119 C C . VAL A 1 285 ? 67.658 30.240 3.248 1.00 29.52 273 VAL A C 1
ATOM 2120 O O . VAL A 1 285 ? 67.852 31.215 4.000 1.00 29.15 273 VAL A O 1
ATOM 2124 N N . ASP A 1 286 ? 68.602 29.342 2.987 1.00 27.92 274 ASP A N 1
ATOM 2125 C CA . ASP A 1 286 ? 69.952 29.419 3.564 1.00 29.39 274 ASP A CA 1
ATOM 2126 C C . ASP A 1 286 ? 70.918 28.649 2.681 1.00 27.37 274 ASP A C 1
ATOM 2127 O O . ASP A 1 286 ? 70.985 27.432 2.778 1.00 29.66 274 ASP A O 1
ATOM 2132 N N . ARG A 1 287 ? 71.700 29.362 1.870 1.00 29.44 275 ARG A N 1
ATOM 2133 C CA . ARG A 1 287 ? 72.658 28.694 0.968 1.00 35.19 275 ARG A CA 1
ATOM 2134 C C . ARG A 1 287 ? 73.903 28.146 1.665 1.00 32.35 275 ARG A C 1
ATOM 2135 O O . ARG A 1 287 ? 74.659 27.362 1.071 1.00 27.59 275 ARG A O 1
ATOM 2143 N N . VAL A 1 288 ? 74.149 28.574 2.895 1.00 30.62 276 VAL A N 1
ATOM 2144 C CA . VAL A 1 288 ? 75.308 28.067 3.639 1.00 31.67 276 VAL A CA 1
ATOM 2145 C C . VAL A 1 288 ? 75.255 26.523 3.713 1.00 28.20 276 VAL A C 1
ATOM 2146 O O . VAL A 1 288 ? 74.210 25.939 4.011 1.00 31.07 276 VAL A O 1
ATOM 2150 N N . GLY A 1 289 ? 76.388 25.886 3.435 1.00 29.52 277 GLY A N 1
ATOM 2151 C CA . GLY A 1 289 ? 76.476 24.398 3.476 1.00 31.15 277 GLY A CA 1
ATOM 2152 C C . GLY A 1 289 ? 76.137 23.690 2.170 1.00 31.16 277 GLY A C 1
ATOM 2153 O O . GLY A 1 289 ? 76.273 22.463 2.071 1.00 33.63 277 GLY A O 1
ATOM 2154 N N . ALA A 1 290 ? 75.717 24.434 1.151 1.00 29.43 278 ALA A N 1
ATOM 2155 C CA . ALA A 1 290 ? 75.185 23.776 -0.063 1.00 30.93 278 ALA A CA 1
ATOM 2156 C C . ALA A 1 290 ? 76.294 23.012 -0.806 1.00 29.95 278 ALA A C 1
ATOM 2157 O O . ALA A 1 290 ? 76.156 21.825 -1.163 1.00 29.83 278 ALA A O 1
ATOM 2159 N N . GLY A 1 291 ? 77.427 23.680 -0.969 1.00 29.57 279 GLY A N 1
ATOM 2160 C CA . GLY A 1 291 ? 78.637 23.023 -1.485 1.00 28.59 279 GLY A CA 1
ATOM 2161 C C . GLY A 1 291 ? 79.064 21.838 -0.659 1.00 30.23 279 GLY A C 1
ATOM 2162 O O . GLY A 1 291 ? 79.573 20.846 -1.202 1.00 30.05 279 GLY A O 1
ATOM 2163 N N . ASP A 1 292 ? 78.882 21.915 0.672 1.00 30.19 280 ASP A N 1
ATOM 2164 C CA . ASP A 1 292 ? 79.316 20.798 1.520 1.00 28.46 280 ASP A CA 1
ATOM 2165 C C . ASP A 1 292 ? 78.398 19.621 1.383 1.00 26.47 280 ASP A C 1
ATOM 2166 O O . ASP A 1 292 ? 78.852 18.515 1.477 1.00 29.91 280 ASP A O 1
ATOM 2171 N N . SER A 1 293 ? 77.103 19.854 1.194 1.00 23.77 281 SER A N 1
ATOM 2172 C CA . SER A 1 293 ? 76.183 18.799 0.951 1.00 26.49 281 SER A CA 1
ATOM 2173 C C . SER A 1 293 ? 76.434 18.154 -0.422 1.00 25.13 281 SER A C 1
ATOM 2174 O O . SER A 1 293 ? 76.265 16.950 -0.567 1.00 25.14 281 SER A O 1
ATOM 2177 N N . PHE A 1 294 ? 76.822 18.946 -1.423 1.00 26.82 282 PHE A N 1
ATOM 2178 C CA . PHE A 1 294 ? 77.265 18.367 -2.704 1.00 26.67 282 PHE A CA 1
ATOM 2179 C C . PHE A 1 294 ? 78.370 17.342 -2.443 1.00 26.98 282 PHE A C 1
ATOM 2180 O O . PHE A 1 294 ? 78.291 16.235 -2.885 1.00 25.77 282 PHE A O 1
ATOM 2188 N N . ALA A 1 295 ? 79.408 17.776 -1.745 1.00 27.23 283 ALA A N 1
ATOM 2189 C CA . ALA A 1 295 ? 80.558 16.947 -1.393 1.00 27.06 283 ALA A CA 1
ATOM 2190 C C . ALA A 1 295 ? 80.177 15.684 -0.642 1.00 22.34 283 ALA A C 1
ATOM 2191 O O . ALA A 1 295 ? 80.674 14.602 -0.965 1.00 22.31 283 ALA A O 1
ATOM 2193 N N . GLY A 1 296 ? 79.326 15.856 0.363 1.00 25.06 284 GLY A N 1
ATOM 2194 C CA . GLY A 1 296 ? 78.688 14.769 1.117 1.00 26.28 284 GLY A CA 1
ATOM 2195 C C . GLY A 1 296 ? 77.989 13.785 0.231 1.00 26.85 284 GLY A C 1
ATOM 2196 O O . GLY A 1 296 ? 78.182 12.547 0.293 1.00 26.59 284 GLY A O 1
ATOM 2197 N N . ALA A 1 297 ? 77.181 14.330 -0.642 1.00 25.43 285 ALA A N 1
ATOM 2198 C CA . ALA A 1 297 ? 76.416 13.460 -1.534 1.00 24.80 285 ALA A CA 1
ATOM 2199 C C . ALA A 1 297 ? 77.330 12.732 -2.545 1.00 26.19 285 ALA A C 1
ATOM 2200 O O . ALA A 1 297 ? 77.122 11.546 -2.912 1.00 22.34 285 ALA A O 1
ATOM 2202 N N . LEU A 1 298 ? 78.365 13.421 -2.996 1.00 25.78 286 LEU A N 1
ATOM 2203 C CA . LEU A 1 298 ? 79.280 12.788 -3.959 1.00 25.80 286 LEU A CA 1
ATOM 2204 C C . LEU A 1 298 ? 80.073 11.650 -3.296 1.00 24.54 286 LEU A C 1
ATOM 2205 O O . LEU A 1 298 ? 80.277 10.560 -3.897 1.00 27.88 286 LEU A O 1
ATOM 2210 N N . ILE A 1 299 ? 80.459 11.869 -2.036 1.00 24.56 287 ILE A N 1
ATOM 2211 C CA . ILE A 1 299 ? 81.155 10.848 -1.250 1.00 24.01 287 ILE A CA 1
ATOM 2212 C C . ILE A 1 299 ? 80.218 9.655 -1.031 1.00 25.34 287 ILE A C 1
ATOM 2213 O O . ILE A 1 299 ? 80.601 8.488 -1.232 1.00 22.23 287 ILE A O 1
ATOM 2218 N N . TYR A 1 300 ? 79.004 9.971 -0.595 1.00 24.62 288 TYR A N 1
ATOM 2219 C CA . TYR A 1 300 ? 77.984 8.969 -0.359 1.00 25.08 288 TYR A CA 1
ATOM 2220 C C . TYR A 1 300 ? 77.807 8.151 -1.628 1.00 24.05 288 TYR A C 1
ATOM 2221 O O . TYR A 1 300 ? 77.896 6.949 -1.565 1.00 24.01 288 TYR A O 1
ATOM 2230 N N . GLY A 1 301 ? 77.580 8.804 -2.773 1.00 24.88 289 GLY A N 1
ATOM 2231 C CA . GLY A 1 301 ? 77.342 8.090 -4.022 1.00 25.22 289 GLY A CA 1
ATOM 2232 C C . GLY A 1 301 ? 78.496 7.179 -4.439 1.00 23.75 289 GLY A C 1
ATOM 2233 O O . GLY A 1 301 ? 78.296 6.123 -4.997 1.00 25.97 289 GLY A O 1
ATOM 2234 N N . SER A 1 302 ? 79.712 7.626 -4.188 1.00 24.62 290 SER A N 1
ATOM 2235 C CA . SER A 1 302 ? 80.872 6.866 -4.537 1.00 24.51 290 SER A CA 1
ATOM 2236 C C . SER A 1 302 ? 80.975 5.621 -3.654 1.00 21.93 290 SER A C 1
ATOM 2237 O O . SER A 1 302 ? 81.265 4.565 -4.170 1.00 20.61 290 SER A O 1
ATOM 2240 N N . LEU A 1 303 ? 80.722 5.766 -2.352 1.00 24.67 291 LEU A N 1
ATOM 2241 C CA . LEU A 1 303 ? 80.666 4.625 -1.434 1.00 26.20 291 LEU A CA 1
ATOM 2242 C C . LEU A 1 303 ? 79.588 3.660 -1.820 1.00 27.83 291 LEU A C 1
ATOM 2243 O O . LEU A 1 303 ? 79.776 2.453 -1.687 1.00 26.85 291 LEU A O 1
ATOM 2256 N N . GLY A 1 305 ? 78.492 3.060 -4.838 1.00 23.10 293 GLY A N 1
ATOM 2257 C CA . GLY A 1 305 ? 78.630 2.492 -6.198 1.00 21.78 293 GLY A CA 1
ATOM 2258 C C . GLY A 1 305 ? 77.537 2.969 -7.130 1.00 22.30 293 GLY A C 1
ATOM 2259 O O . GLY A 1 305 ? 77.044 2.188 -7.984 1.00 22.46 293 GLY A O 1
ATOM 2260 N N . PHE A 1 306 ? 77.119 4.244 -6.972 1.00 25.35 294 PHE A N 1
ATOM 2261 C CA . PHE A 1 306 ? 76.093 4.835 -7.858 1.00 25.60 294 PHE A CA 1
ATOM 2262 C C . PHE A 1 306 ? 76.741 4.924 -9.211 1.00 24.56 294 PHE A C 1
ATOM 2263 O O . PHE A 1 306 ? 77.946 5.132 -9.268 1.00 24.04 294 PHE A O 1
ATOM 2271 N N . ASP A 1 307 ? 75.983 4.766 -10.295 1.00 24.79 295 ASP A N 1
ATOM 2272 C CA . ASP A 1 307 ? 76.561 5.103 -11.589 1.00 26.55 295 ASP A CA 1
ATOM 2273 C C . ASP A 1 307 ? 76.827 6.606 -11.660 1.00 27.11 295 ASP A C 1
ATOM 2274 O O . ASP A 1 307 ? 76.322 7.383 -10.848 1.00 24.44 295 ASP A O 1
ATOM 2279 N N . SER A 1 308 ? 77.636 7.001 -12.629 1.00 27.07 296 SER A N 1
ATOM 2280 C CA . SER A 1 308 ? 78.138 8.361 -12.707 1.00 27.79 296 SER A CA 1
ATOM 2281 C C . SER A 1 308 ? 77.050 9.389 -12.913 1.00 25.69 296 SER A C 1
ATOM 2282 O O . SER A 1 308 ? 77.071 10.435 -12.275 1.00 26.35 296 SER A O 1
ATOM 2285 N N . GLN A 1 309 ? 76.081 9.078 -13.767 1.00 22.55 297 GLN A N 1
ATOM 2286 C CA . GLN A 1 309 ? 74.963 9.994 -13.962 1.00 24.57 297 GLN A CA 1
ATOM 2287 C C . GLN A 1 309 ? 74.158 10.123 -12.667 1.00 25.47 297 GLN A C 1
ATOM 2288 O O . GLN A 1 309 ? 73.819 11.244 -12.240 1.00 24.32 297 GLN A O 1
ATOM 2294 N N . LYS A 1 310 ? 73.905 9.000 -12.005 1.00 24.63 298 LYS A N 1
ATOM 2295 C CA . LYS A 1 310 ? 73.139 9.041 -10.772 1.00 27.45 298 LYS A CA 1
ATOM 2296 C C . LYS A 1 310 ? 73.881 9.770 -9.692 1.00 24.24 298 LYS A C 1
ATOM 2297 O O . LYS A 1 310 ? 73.275 10.460 -8.875 1.00 23.92 298 LYS A O 1
ATOM 2303 N N . LYS A 1 311 ? 75.200 9.660 -9.667 1.00 27.80 299 LYS A N 1
ATOM 2304 C CA . LYS A 1 311 ? 75.974 10.455 -8.724 1.00 28.81 299 LYS A CA 1
ATOM 2305 C C . LYS A 1 311 ? 75.729 11.952 -8.903 1.00 25.29 299 LYS A C 1
ATOM 2306 O O . LYS A 1 311 ? 75.704 12.696 -7.933 1.00 23.36 299 LYS A O 1
ATOM 2312 N N . ALA A 1 312 ? 75.638 12.389 -10.153 1.00 25.02 300 ALA A N 1
ATOM 2313 C CA . ALA A 1 312 ? 75.437 13.797 -10.441 1.00 24.16 300 ALA A CA 1
ATOM 2314 C C . ALA A 1 312 ? 74.035 14.216 -10.054 1.00 26.16 300 ALA A C 1
ATOM 2315 O O . ALA A 1 312 ? 73.878 15.249 -9.423 1.00 24.33 300 ALA A O 1
ATOM 2317 N N . GLU A 1 313 ? 73.029 13.425 -10.406 1.00 25.52 301 GLU A N 1
ATOM 2318 C CA . GLU A 1 313 ? 71.649 13.830 -10.146 1.00 25.88 301 GLU A CA 1
ATOM 2319 C C . GLU A 1 313 ? 71.371 13.845 -8.653 1.00 26.44 301 GLU A C 1
ATOM 2320 O O . GLU A 1 313 ? 70.773 14.802 -8.148 1.00 26.26 301 GLU A O 1
ATOM 2326 N N . PHE A 1 314 ? 71.813 12.794 -7.956 1.00 26.61 302 PHE A N 1
ATOM 2327 C CA . PHE A 1 314 ? 71.616 12.667 -6.522 1.00 25.10 302 PHE A CA 1
ATOM 2328 C C . PHE A 1 314 ? 72.309 13.825 -5.790 1.00 24.44 302 PHE A C 1
ATOM 2329 O O . PHE A 1 314 ? 71.724 14.478 -4.916 1.00 22.21 302 PHE A O 1
ATOM 2337 N N . ALA A 1 315 ? 73.568 14.076 -6.123 1.00 25.13 303 ALA A N 1
ATOM 2338 C CA . ALA A 1 315 ? 74.291 15.166 -5.450 1.00 24.68 303 ALA A CA 1
ATOM 2339 C C . ALA A 1 315 ? 73.768 16.570 -5.796 1.00 24.09 303 ALA A C 1
ATOM 2340 O O . ALA A 1 315 ? 73.743 17.437 -4.944 1.00 29.21 303 ALA A O 1
ATOM 2342 N N . ALA A 1 316 ? 73.397 16.814 -7.042 1.00 22.63 304 ALA A N 1
ATOM 2343 C CA . ALA A 1 316 ? 72.671 18.069 -7.380 1.00 22.68 304 ALA A CA 1
ATOM 2344 C C . ALA A 1 316 ? 71.369 18.199 -6.568 1.00 23.06 304 ALA A C 1
ATOM 2345 O O . ALA A 1 316 ? 71.100 19.235 -5.956 1.00 25.20 304 ALA A O 1
ATOM 2347 N N . ALA A 1 317 ? 70.558 17.152 -6.556 1.00 22.72 305 ALA A N 1
ATOM 2348 C CA . ALA A 1 317 ? 69.317 17.161 -5.772 1.00 23.63 305 ALA A CA 1
ATOM 2349 C C . ALA A 1 317 ? 69.520 17.524 -4.282 1.00 23.29 305 ALA A C 1
ATOM 2350 O O . ALA A 1 317 ? 68.817 18.385 -3.723 1.00 24.42 305 ALA A O 1
ATOM 2352 N N . ALA A 1 318 ? 70.483 16.882 -3.671 1.00 22.76 306 ALA A N 1
ATOM 2353 C CA . ALA A 1 318 ? 70.804 17.047 -2.241 1.00 24.13 306 ALA A CA 1
ATOM 2354 C C . ALA A 1 318 ? 71.277 18.428 -1.887 1.00 26.05 306 ALA A C 1
ATOM 2355 O O . ALA A 1 318 ? 70.858 18.985 -0.891 1.00 25.75 306 ALA A O 1
ATOM 2357 N N . SER A 1 319 ? 72.145 18.965 -2.710 1.00 24.45 307 SER A N 1
ATOM 2358 C CA . SER A 1 319 ? 72.719 20.250 -2.495 1.00 24.34 307 SER A CA 1
ATOM 2359 C C . SER A 1 319 ? 71.740 21.364 -2.880 1.00 23.69 307 SER A C 1
ATOM 2360 O O . SER A 1 319 ? 71.702 22.367 -2.214 1.00 23.74 307 SER A O 1
ATOM 2363 N N . CYS A 1 320 ? 70.903 21.148 -3.882 1.00 23.48 308 CYS A N 1
ATOM 2364 C CA . CYS A 1 320 ? 69.727 21.999 -4.093 1.00 24.65 308 CYS A CA 1
ATOM 2365 C C . CYS A 1 320 ? 68.843 22.102 -2.842 1.00 26.23 308 CYS A C 1
ATOM 2366 O O . CYS A 1 320 ? 68.480 23.186 -2.391 1.00 25.97 308 CYS A O 1
ATOM 2369 N N . LEU A 1 321 ? 68.491 20.958 -2.290 1.00 28.66 309 LEU A N 1
ATOM 2370 C CA . LEU A 1 321 ? 67.646 20.904 -1.091 1.00 25.45 309 LEU A CA 1
ATOM 2371 C C . LEU A 1 321 ? 68.280 21.588 0.111 1.00 25.83 309 LEU A C 1
ATOM 2372 O O . LEU A 1 321 ? 67.583 22.270 0.870 1.00 24.24 309 LEU A O 1
ATOM 2377 N N . LYS A 1 322 ? 69.585 21.469 0.289 1.00 25.62 310 LYS A N 1
ATOM 2378 C CA . LYS A 1 322 ? 70.231 22.173 1.392 1.00 27.35 310 LYS A CA 1
ATOM 2379 C C . LYS A 1 322 ? 69.873 23.675 1.341 1.00 28.22 310 LYS A C 1
ATOM 2380 O O . LYS A 1 322 ? 69.644 24.279 2.372 1.00 27.59 310 LYS A O 1
ATOM 2386 N N . HIS A 1 323 ? 69.771 24.253 0.147 1.00 25.17 311 HIS A N 1
ATOM 2387 C CA . HIS A 1 323 ? 69.502 25.695 0.007 1.00 25.21 311 HIS A CA 1
ATOM 2388 C C . HIS A 1 323 ? 68.182 26.073 0.710 1.00 25.96 311 HIS A C 1
ATOM 2389 O O . HIS A 1 323 ? 67.940 27.264 0.964 1.00 23.67 311 HIS A O 1
ATOM 2396 N N . THR A 1 324 ? 67.340 25.065 1.019 1.00 21.13 312 THR A N 1
ATOM 2397 C CA . THR A 1 324 ? 65.974 25.261 1.578 1.00 23.60 312 THR A CA 1
ATOM 2398 C C . THR A 1 324 ? 65.896 25.104 3.087 1.00 23.61 312 THR A C 1
ATOM 2399 O O . THR A 1 324 ? 64.814 25.317 3.689 1.00 24.51 312 THR A O 1
ATOM 2403 N N . ILE A 1 325 ? 67.009 24.696 3.671 1.00 25.34 313 ILE A N 1
ATOM 2404 C CA . ILE A 1 325 ? 67.094 24.282 5.089 1.00 26.93 313 ILE A CA 1
ATOM 2405 C C . ILE A 1 325 ? 67.970 25.268 5.888 1.00 28.64 313 ILE A C 1
ATOM 2406 O O . ILE A 1 325 ? 69.158 25.389 5.576 1.00 27.62 313 ILE A O 1
ATOM 2411 N N . PRO A 1 326 ? 67.366 25.972 6.901 1.00 28.54 314 PRO A N 1
ATOM 2412 C CA . PRO A 1 326 ? 68.077 26.868 7.810 1.00 26.76 314 PRO A CA 1
ATOM 2413 C C . PRO A 1 326 ? 69.231 26.156 8.515 1.00 26.96 314 PRO A C 1
ATOM 2414 O O . PRO A 1 326 ? 69.118 24.988 8.851 1.00 28.71 314 PRO A O 1
ATOM 2418 N N . GLY A 1 327 ? 70.372 26.839 8.609 1.00 25.04 315 GLY A N 1
ATOM 2419 C CA . GLY A 1 327 ? 71.565 26.290 9.230 1.00 26.69 315 GLY A CA 1
ATOM 2420 C C . GLY A 1 327 ? 72.583 25.788 8.242 1.00 27.71 315 GLY A C 1
ATOM 2421 O O . GLY A 1 327 ? 72.483 26.055 7.042 1.00 29.78 315 GLY A O 1
ATOM 2422 N N . ASP A 1 328 ? 73.593 25.088 8.766 1.00 26.62 316 ASP A N 1
ATOM 2423 C CA . ASP A 1 328 ? 74.742 24.662 7.971 1.00 29.00 316 ASP A CA 1
ATOM 2424 C C . ASP A 1 328 ? 74.617 23.168 7.564 1.00 28.20 316 ASP A C 1
ATOM 2425 O O . ASP A 1 328 ? 75.213 22.724 6.584 1.00 28.46 316 ASP A O 1
ATOM 2430 N N . PHE A 1 329 ? 73.873 22.394 8.341 1.00 26.72 317 PHE A N 1
ATOM 2431 C CA . PHE A 1 329 ? 73.781 20.957 8.138 1.00 28.03 317 PHE A CA 1
ATOM 2432 C C . PHE A 1 329 ? 72.481 20.655 7.367 1.00 29.13 317 PHE A C 1
ATOM 2433 O O . PHE A 1 329 ? 71.470 21.323 7.559 1.00 31.39 317 PHE A O 1
ATOM 2441 N N . VAL A 1 330 ? 72.485 19.632 6.525 1.00 29.05 318 VAL A N 1
ATOM 2442 C CA . VAL A 1 330 ? 71.251 19.130 5.936 1.00 27.76 318 VAL A CA 1
ATOM 2443 C C . VAL A 1 330 ? 70.442 18.394 7.005 1.00 27.95 318 VAL A C 1
ATOM 2444 O O . VAL A 1 330 ? 70.995 17.817 7.958 1.00 27.91 318 VAL A O 1
ATOM 2448 N N . VAL A 1 331 ? 69.130 18.455 6.853 1.00 26.73 319 VAL A N 1
ATOM 2449 C CA . VAL A 1 331 ? 68.201 17.539 7.501 1.00 24.16 319 VAL A CA 1
ATOM 2450 C C . VAL A 1 331 ? 67.495 16.910 6.312 1.00 27.60 319 VAL A C 1
ATOM 2451 O O . VAL A 1 331 ? 66.632 17.549 5.715 1.00 27.71 319 VAL A O 1
ATOM 2455 N N . LEU A 1 332 ? 67.927 15.712 5.911 1.00 26.89 320 LEU A N 1
ATOM 2456 C CA . LEU A 1 332 ? 67.446 15.076 4.698 1.00 26.42 320 LEU A CA 1
ATOM 2457 C C . LEU A 1 332 ? 67.494 13.576 4.876 1.00 27.51 320 LEU A C 1
ATOM 2458 O O . LEU A 1 332 ? 68.360 13.064 5.602 1.00 28.68 320 LEU A O 1
ATOM 2463 N N . SER A 1 333 ? 66.531 12.895 4.255 1.00 27.89 321 SER A N 1
ATOM 2464 C CA . SER A 1 333 ? 66.543 11.446 4.051 1.00 27.80 321 SER A CA 1
ATOM 2465 C C . SER A 1 333 ? 66.928 11.104 2.615 1.00 26.85 321 SER A C 1
ATOM 2466 O O . SER A 1 333 ? 66.778 11.907 1.716 1.00 25.77 321 SER A O 1
ATOM 2469 N N . ILE A 1 334 ? 67.383 9.876 2.404 1.00 29.81 322 ILE A N 1
ATOM 2470 C CA . ILE A 1 334 ? 67.701 9.374 1.069 1.00 29.34 322 ILE A CA 1
ATOM 2471 C C . ILE A 1 334 ? 66.479 9.513 0.138 1.00 28.23 322 ILE A C 1
ATOM 2472 O O . ILE A 1 334 ? 66.580 10.003 -1.000 1.00 26.72 322 ILE A O 1
ATOM 2477 N N . GLU A 1 335 ? 65.317 9.140 0.667 1.00 25.11 323 GLU A N 1
ATOM 2478 C CA . GLU A 1 335 ? 64.094 9.144 -0.087 1.00 27.52 323 GLU A CA 1
ATOM 2479 C C . GLU A 1 335 ? 63.756 10.527 -0.641 1.00 26.16 323 GLU A C 1
ATOM 2480 O O . GLU A 1 335 ? 63.322 10.623 -1.766 1.00 22.30 323 GLU A O 1
ATOM 2486 N N . GLU A 1 336 ? 63.898 11.562 0.187 1.00 23.58 324 GLU A N 1
ATOM 2487 C CA . GLU A 1 336 ? 63.595 12.950 -0.179 1.00 27.31 324 GLU A CA 1
ATOM 2488 C C . GLU A 1 336 ? 64.452 13.432 -1.332 1.00 24.65 324 GLU A C 1
ATOM 2489 O O . GLU A 1 336 ? 63.959 14.030 -2.289 1.00 22.95 324 GLU A O 1
ATOM 2495 N N . ILE A 1 337 ? 65.745 13.164 -1.236 1.00 25.61 325 ILE A N 1
ATOM 2496 C CA . ILE A 1 337 ? 66.689 13.480 -2.302 1.00 23.76 325 ILE A CA 1
ATOM 2497 C C . ILE A 1 337 ? 66.352 12.722 -3.592 1.00 24.62 325 ILE A C 1
ATOM 2498 O O . ILE A 1 337 ? 66.299 13.308 -4.673 1.00 24.49 325 ILE A O 1
ATOM 2503 N N . GLU A 1 338 ? 66.153 11.408 -3.500 1.00 24.06 326 GLU A N 1
ATOM 2504 C CA . GLU A 1 338 ? 65.808 10.636 -4.686 1.00 25.89 326 GLU A CA 1
ATOM 2505 C C . GLU A 1 338 ? 64.546 11.128 -5.354 1.00 25.76 326 GLU A C 1
ATOM 2506 O O . GLU A 1 338 ? 64.466 11.134 -6.575 1.00 19.88 326 GLU A O 1
ATOM 2512 N N . LYS A 1 339 ? 63.563 11.525 -4.547 1.00 27.85 327 LYS A N 1
ATOM 2513 C CA . LYS A 1 339 ? 62.282 12.026 -5.037 1.00 29.32 327 LYS A CA 1
ATOM 2514 C C . LYS A 1 339 ? 62.477 13.273 -5.927 1.00 29.39 327 LYS A C 1
ATOM 2515 O O . LYS A 1 339 ? 61.845 13.433 -6.978 1.00 28.76 327 LYS A O 1
ATOM 2521 N N . LEU A 1 340 ? 63.381 14.149 -5.516 1.00 29.29 328 LEU A N 1
ATOM 2522 C CA . LEU A 1 340 ? 63.688 15.339 -6.304 1.00 27.87 328 LEU A CA 1
ATOM 2523 C C . LEU A 1 340 ? 64.448 14.939 -7.574 1.00 27.51 328 LEU A C 1
ATOM 2524 O O . LEU A 1 340 ? 64.029 15.257 -8.667 1.00 28.39 328 LEU A O 1
ATOM 2529 N N . ALA A 1 341 ? 65.555 14.229 -7.408 1.00 28.39 329 ALA A N 1
ATOM 2530 C CA . ALA A 1 341 ? 66.359 13.745 -8.520 1.00 29.74 329 ALA A CA 1
ATOM 2531 C C . ALA A 1 341 ? 65.501 13.029 -9.555 1.00 30.90 329 ALA A C 1
ATOM 2532 O O . ALA A 1 341 ? 65.701 13.222 -10.731 1.00 32.55 329 ALA A O 1
ATOM 2534 N N . SER A 1 342 ? 64.489 12.297 -9.133 1.00 31.58 330 SER A N 1
ATOM 2535 C CA . SER A 1 342 ? 63.683 11.544 -10.065 1.00 37.19 330 SER A CA 1
ATOM 2536 C C . SER A 1 342 ? 62.720 12.393 -10.925 1.00 38.92 330 SER A C 1
ATOM 2537 O O . SER A 1 342 ? 62.061 11.837 -11.776 1.00 38.59 330 SER A O 1
ATOM 2540 N N . GLY A 1 343 ? 62.633 13.705 -10.705 1.00 43.48 331 GLY A N 1
ATOM 2541 C CA . GLY A 1 343 ? 61.926 14.625 -11.644 1.00 45.48 331 GLY A CA 1
ATOM 2542 C C . GLY A 1 343 ? 62.829 15.559 -12.467 1.00 48.30 331 GLY A C 1
ATOM 2543 O O . GLY A 1 343 ? 63.908 15.169 -12.970 1.00 48.95 331 GLY A O 1
ATOM 2544 N N . HIS B 1 12 ? 76.067 71.679 30.124 1.00 41.88 0 HIS B N 1
ATOM 2545 C CA . HIS B 1 12 ? 76.111 70.548 31.146 1.00 42.82 0 HIS B CA 1
ATOM 2546 C C . HIS B 1 12 ? 77.459 69.885 31.351 1.00 40.99 0 HIS B C 1
ATOM 2547 O O . HIS B 1 12 ? 78.300 69.873 30.470 1.00 43.83 0 HIS B O 1
ATOM 2562 N N . LYS B 1 14 ? 80.731 67.749 31.852 1.00 29.34 2 LYS B N 1
ATOM 2563 C CA . LYS B 1 14 ? 81.353 66.772 31.011 1.00 27.56 2 LYS B CA 1
ATOM 2564 C C . LYS B 1 14 ? 81.962 65.801 31.952 1.00 25.11 2 LYS B C 1
ATOM 2565 O O . LYS B 1 14 ? 82.763 66.175 32.808 1.00 18.99 2 LYS B O 1
ATOM 2571 N N . VAL B 1 15 ? 81.590 64.540 31.786 1.00 25.71 3 VAL B N 1
ATOM 2572 C CA . VAL B 1 15 ? 82.226 63.436 32.502 1.00 26.51 3 VAL B CA 1
ATOM 2573 C C . VAL B 1 15 ? 82.734 62.352 31.512 1.00 26.67 3 VAL B C 1
ATOM 2574 O O . VAL B 1 15 ? 82.150 62.116 30.453 1.00 27.25 3 VAL B O 1
ATOM 2578 N N . VAL B 1 16 ? 83.805 61.686 31.895 1.00 26.26 4 VAL B N 1
ATOM 2579 C CA . VAL B 1 16 ? 84.537 60.828 31.023 1.00 25.84 4 VAL B CA 1
ATOM 2580 C C . VAL B 1 16 ? 84.844 59.522 31.753 1.00 26.36 4 VAL B C 1
ATOM 2581 O O . VAL B 1 16 ? 85.228 59.524 32.937 1.00 26.27 4 VAL B O 1
ATOM 2585 N N . THR B 1 17 ? 84.609 58.410 31.060 1.00 24.30 5 THR B N 1
ATOM 2586 C CA . THR B 1 17 ? 85.009 57.087 31.540 1.00 24.48 5 THR B CA 1
ATOM 2587 C C . THR B 1 17 ? 85.737 56.370 30.418 1.00 25.48 5 THR B C 1
ATOM 2588 O O . THR B 1 17 ? 85.595 56.733 29.244 1.00 28.26 5 THR B O 1
ATOM 2592 N N . PHE B 1 18 ? 86.531 55.381 30.813 1.00 27.17 6 PHE B N 1
ATOM 2593 C CA . PHE B 1 18 ? 87.421 54.634 29.927 1.00 28.33 6 PHE B CA 1
ATOM 2594 C C . PHE B 1 18 ? 87.498 53.152 30.285 1.00 29.48 6 PHE B C 1
ATOM 2595 O O . PHE B 1 18 ? 87.753 52.779 31.435 1.00 32.51 6 PHE B O 1
ATOM 2603 N N . GLY B 1 19 ? 87.369 52.312 29.268 1.00 29.32 7 GLY B N 1
ATOM 2604 C CA . GLY B 1 19 ? 87.536 50.875 29.411 1.00 28.72 7 GLY B CA 1
ATOM 2605 C C . GLY B 1 19 ? 87.062 50.138 28.153 1.00 28.77 7 GLY B C 1
ATOM 2606 O O . GLY B 1 19 ? 87.039 50.697 27.060 1.00 27.52 7 GLY B O 1
ATOM 2607 N N . GLU B 1 20 ? 86.693 48.878 28.339 1.00 27.20 8 GLU B N 1
ATOM 2608 C CA . GLU B 1 20 ? 86.253 48.018 27.272 1.00 27.49 8 GLU B CA 1
ATOM 2609 C C . GLU B 1 20 ? 84.787 47.816 27.353 1.00 26.52 8 GLU B C 1
ATOM 2610 O O . GLU B 1 20 ? 84.266 47.420 28.393 1.00 29.08 8 GLU B O 1
ATOM 2616 N N . ILE B 1 21 ? 84.123 48.047 26.229 1.00 25.28 9 ILE B N 1
ATOM 2617 C CA . ILE B 1 21 ? 82.770 47.550 26.016 1.00 23.85 9 ILE B CA 1
ATOM 2618 C C . ILE B 1 21 ? 82.720 46.279 25.160 1.00 22.93 9 ILE B C 1
ATOM 2619 O O . ILE B 1 21 ? 83.379 46.177 24.134 1.00 24.93 9 ILE B O 1
ATOM 2632 N N . LEU B 1 23 ? 80.318 42.908 23.353 1.00 25.97 11 LEU B N 1
ATOM 2633 C CA . LEU B 1 23 ? 79.091 42.247 22.969 1.00 26.91 11 LEU B CA 1
ATOM 2634 C C . LEU B 1 23 ? 78.753 41.211 24.048 1.00 22.91 11 LEU B C 1
ATOM 2635 O O . LEU B 1 23 ? 79.583 40.374 24.392 1.00 23.67 11 LEU B O 1
ATOM 2640 N N . ARG B 1 24 ? 77.565 41.294 24.615 1.00 25.09 12 ARG B N 1
ATOM 2641 C CA . ARG B 1 24 ? 77.126 40.282 25.564 1.00 25.57 12 ARG B CA 1
ATOM 2642 C C . ARG B 1 24 ? 76.056 39.396 24.934 1.00 27.16 12 ARG B C 1
ATOM 2643 O O . ARG B 1 24 ? 75.061 39.909 24.349 1.00 25.27 12 ARG B O 1
ATOM 2651 N N . LEU B 1 25 ? 76.238 38.076 25.094 1.00 24.16 13 LEU B N 1
ATOM 2652 C CA . LEU B 1 25 ? 75.346 37.116 24.549 1.00 22.06 13 LEU B CA 1
ATOM 2653 C C . LEU B 1 25 ? 74.783 36.267 25.678 1.00 24.27 13 LEU B C 1
ATOM 2654 O O . LEU B 1 25 ? 75.511 35.620 26.395 1.00 22.06 13 LEU B O 1
ATOM 2659 N N . SER B 1 26 ? 73.472 36.270 25.854 1.00 25.46 14 SER B N 1
ATOM 2660 C CA . SER B 1 26 ? 72.887 35.498 26.914 1.00 25.46 14 SER B CA 1
ATOM 2661 C C . SER B 1 26 ? 71.707 34.688 26.385 1.00 25.78 14 SER B C 1
ATOM 2662 O O . SER B 1 26 ? 70.892 35.224 25.612 1.00 25.05 14 SER B O 1
ATOM 2665 N N . PRO B 1 27 ? 71.606 33.395 26.807 1.00 24.08 15 PRO B N 1
ATOM 2666 C CA . PRO B 1 27 ? 70.403 32.679 26.430 1.00 25.59 15 PRO B CA 1
ATOM 2667 C C . PRO B 1 27 ? 69.211 33.290 27.159 1.00 25.42 15 PRO B C 1
ATOM 2668 O O . PRO B 1 27 ? 69.357 33.804 28.306 1.00 24.65 15 PRO B O 1
ATOM 2672 N N . PRO B 1 28 ? 68.055 33.205 26.527 1.00 26.86 16 PRO B N 1
ATOM 2673 C CA . PRO B 1 28 ? 66.805 33.643 27.166 1.00 28.59 16 PRO B CA 1
ATOM 2674 C C . PRO B 1 28 ? 66.299 32.657 28.224 1.00 28.14 16 PRO B C 1
ATOM 2675 O O . PRO B 1 28 ? 66.666 31.493 28.230 1.00 28.19 16 PRO B O 1
ATOM 2679 N N . ASP B 1 29 ? 65.430 33.129 29.111 1.00 32.21 17 ASP B N 1
ATOM 2680 C CA . ASP B 1 29 ? 64.549 32.244 29.885 1.00 29.37 17 ASP B CA 1
ATOM 2681 C C . ASP B 1 29 ? 65.289 31.240 30.757 1.00 28.02 17 ASP B C 1
ATOM 2682 O O . ASP B 1 29 ? 64.827 30.107 30.977 1.00 27.20 17 ASP B O 1
ATOM 2687 N N . HIS B 1 30 ? 66.391 31.712 31.349 1.00 27.12 18 HIS B N 1
ATOM 2688 C CA . HIS B 1 30 ? 67.241 30.907 32.236 1.00 25.35 18 HIS B CA 1
ATOM 2689 C C . HIS B 1 30 ? 67.868 29.669 31.577 1.00 24.42 18 HIS B C 1
ATOM 2690 O O . HIS B 1 30 ? 68.342 28.793 32.278 1.00 24.07 18 HIS B O 1
ATOM 2697 N N . LYS B 1 31 ? 67.819 29.594 30.244 1.00 22.08 19 LYS B N 1
ATOM 2698 C CA . LYS B 1 31 ? 68.502 28.542 29.524 1.00 23.02 19 LYS B CA 1
ATOM 2699 C C . LYS B 1 31 ? 70.017 28.621 29.709 1.00 22.32 19 LYS B C 1
ATOM 2700 O O . LYS B 1 31 ? 70.604 29.699 29.920 1.00 20.92 19 LYS B O 1
ATOM 2706 N N . ARG B 1 32 ? 70.626 27.445 29.693 1.00 24.99 20 ARG B N 1
ATOM 2707 C CA . ARG B 1 32 ? 72.076 27.289 29.626 1.00 23.92 20 ARG B CA 1
ATOM 2708 C C . ARG B 1 32 ? 72.556 27.341 28.175 1.00 24.17 20 ARG B C 1
ATOM 2709 O O . ARG B 1 32 ? 71.824 26.981 27.239 1.00 19.99 20 ARG B O 1
ATOM 2717 N N . ILE B 1 33 ? 73.783 27.821 27.997 1.00 22.66 21 ILE B N 1
ATOM 2718 C CA . ILE B 1 33 ? 74.435 27.902 26.679 1.00 25.81 21 ILE B CA 1
ATOM 2719 C C . ILE B 1 33 ? 74.285 26.623 25.856 1.00 24.24 21 ILE B C 1
ATOM 2720 O O . ILE B 1 33 ? 73.968 26.677 24.662 1.00 26.34 21 ILE B O 1
ATOM 2725 N N . PHE B 1 34 ? 74.497 25.479 26.517 1.00 22.50 22 PHE B N 1
ATOM 2726 C CA . PHE B 1 34 ? 74.342 24.163 25.919 1.00 25.20 22 PHE B CA 1
ATOM 2727 C C . PHE B 1 34 ? 72.980 23.915 25.278 1.00 27.37 22 PHE B C 1
ATOM 2728 O O . PHE B 1 34 ? 72.886 23.192 24.293 1.00 26.68 22 PHE B O 1
ATOM 2736 N N . GLN B 1 35 ? 71.916 24.476 25.852 1.00 25.34 23 GLN B N 1
ATOM 2737 C CA . GLN B 1 35 ? 70.590 24.123 25.379 1.00 26.61 23 GLN B CA 1
ATOM 2738 C C . GLN B 1 35 ? 69.976 25.147 24.396 1.00 27.72 23 GLN B C 1
ATOM 2739 O O . GLN B 1 35 ? 68.938 24.893 23.813 1.00 32.38 23 GLN B O 1
ATOM 2745 N N . THR B 1 36 ? 70.640 26.261 24.140 1.00 27.17 24 THR B N 1
ATOM 2746 C CA . THR B 1 36 ? 69.943 27.372 23.514 1.00 28.52 24 THR B CA 1
ATOM 2747 C C . THR B 1 36 ? 70.143 27.364 21.990 1.00 27.80 24 THR B C 1
ATOM 2748 O O . THR B 1 36 ? 71.229 27.000 21.511 1.00 26.46 24 THR B O 1
ATOM 2752 N N . ASP B 1 37 ? 69.092 27.789 21.276 1.00 27.69 25 ASP B N 1
ATOM 2753 C CA . ASP B 1 37 ? 69.182 28.073 19.854 1.00 28.53 25 ASP B CA 1
ATOM 2754 C C . ASP B 1 37 ? 69.167 29.524 19.520 1.00 26.39 25 ASP B C 1
ATOM 2755 O O . ASP B 1 37 ? 69.076 29.877 18.344 1.00 24.46 25 ASP B O 1
ATOM 2760 N N . SER B 1 38 ? 69.248 30.366 20.548 1.00 26.04 26 SER B N 1
ATOM 2761 C CA . SER B 1 38 ? 69.500 31.784 20.355 1.00 26.60 26 SER B CA 1
ATOM 2762 C C . SER B 1 38 ? 70.133 32.464 21.551 1.00 24.34 26 SER B C 1
ATOM 2763 O O . SER B 1 38 ? 70.107 31.948 22.646 1.00 26.80 26 SER B O 1
ATOM 2766 N N . PHE B 1 39 ? 70.713 33.625 21.286 1.00 24.61 27 PHE B N 1
ATOM 2767 C CA . PHE B 1 39 ? 71.286 34.490 22.314 1.00 25.36 27 PHE B CA 1
ATOM 2768 C C . PHE B 1 39 ? 70.645 35.862 22.159 1.00 24.84 27 PHE B C 1
ATOM 2769 O O . PHE B 1 39 ? 70.546 36.387 21.037 1.00 24.68 27 PHE B O 1
ATOM 2777 N N . ASP B 1 40 ? 70.171 36.397 23.282 1.00 24.44 28 ASP B N 1
ATOM 2778 C CA . ASP B 1 40 ? 69.853 37.816 23.404 1.00 25.45 28 ASP B CA 1
ATOM 2779 C C . ASP B 1 40 ? 71.133 38.636 23.307 1.00 26.28 28 ASP B C 1
ATOM 2780 O O . ASP B 1 40 ? 72.163 38.226 23.813 1.00 24.21 28 ASP B O 1
ATOM 2785 N N . VAL B 1 41 ? 71.058 39.787 22.645 1.00 25.24 29 VAL B N 1
ATOM 2786 C CA . VAL B 1 41 ? 72.238 40.574 22.345 1.00 27.32 29 VAL B CA 1
ATOM 2787 C C . VAL B 1 41 ? 72.117 41.850 23.127 1.00 29.51 29 VAL B C 1
ATOM 2788 O O . VAL B 1 41 ? 71.063 42.490 23.104 1.00 27.73 29 VAL B O 1
ATOM 2792 N N . THR B 1 42 ? 73.204 42.238 23.772 1.00 28.80 30 THR B N 1
ATOM 2793 C CA . THR B 1 42 ? 73.367 43.606 24.247 1.00 30.49 30 THR B CA 1
ATOM 2794 C C . THR B 1 42 ? 74.860 43.916 24.270 1.00 27.91 30 THR B C 1
ATOM 2795 O O . THR B 1 42 ? 75.700 43.084 23.864 1.00 23.46 30 THR B O 1
ATOM 2799 N N . TYR B 1 43 ? 75.177 45.139 24.661 1.00 25.08 31 TYR B N 1
ATOM 2800 C CA . TYR B 1 43 ? 76.554 45.637 24.734 1.00 27.16 31 TYR B CA 1
ATOM 2801 C C . TYR B 1 43 ? 76.771 46.267 26.123 1.00 27.32 31 TYR B C 1
ATOM 2802 O O . TYR B 1 43 ? 75.915 46.976 26.634 1.00 27.43 31 TYR B O 1
ATOM 2811 N N . GLY B 1 44 ? 77.907 45.967 26.743 1.00 26.78 32 GLY B N 1
ATOM 2812 C CA . GLY B 1 44 ? 78.180 46.471 28.072 1.00 27.84 32 GLY B CA 1
ATOM 2813 C C . GLY B 1 44 ? 79.594 46.270 28.529 1.00 24.94 32 GLY B C 1
ATOM 2814 O O . GLY B 1 44 ? 80.376 45.541 27.928 1.00 24.22 32 GLY B O 1
ATOM 2815 N N . GLY B 1 45 ? 79.909 46.945 29.614 1.00 25.05 33 GLY B N 1
ATOM 2816 C CA . GLY B 1 45 ? 81.200 46.871 30.240 1.00 23.70 33 GLY B CA 1
ATOM 2817 C C . GLY B 1 45 ? 81.235 47.845 31.408 1.00 27.12 33 GLY B C 1
ATOM 2818 O O . GLY B 1 45 ? 80.586 48.903 31.351 1.00 28.31 33 GLY B O 1
ATOM 2819 N N . ALA B 1 46 ? 81.989 47.501 32.458 1.00 26.29 34 ALA B N 1
ATOM 2820 C CA . ALA B 1 46 ? 82.037 48.291 33.715 1.00 28.30 34 ALA B CA 1
ATOM 2821 C C . ALA B 1 46 ? 81.933 49.792 33.497 1.00 27.40 34 ALA B C 1
ATOM 2822 O O . ALA B 1 46 ? 80.955 50.418 33.898 1.00 27.19 34 ALA B O 1
ATOM 2824 N N . GLU B 1 47 ? 82.908 50.365 32.810 1.00 25.96 35 GLU B N 1
ATOM 2825 C CA . GLU B 1 47 ? 82.950 51.811 32.625 1.00 24.36 35 GLU B CA 1
ATOM 2826 C C . GLU B 1 47 ? 81.997 52.345 31.572 1.00 22.79 35 GLU B C 1
ATOM 2827 O O . GLU B 1 47 ? 81.585 53.485 31.664 1.00 22.44 35 GLU B O 1
ATOM 2833 N N . ALA B 1 48 ? 81.675 51.539 30.555 1.00 24.13 36 ALA B N 1
ATOM 2834 C CA . ALA B 1 48 ? 80.624 51.905 29.636 1.00 23.05 36 ALA B CA 1
ATOM 2835 C C . ALA B 1 48 ? 79.348 52.046 30.409 1.00 23.27 36 ALA B C 1
ATOM 2836 O O . ALA B 1 48 ? 78.567 52.947 30.163 1.00 23.28 36 ALA B O 1
ATOM 2838 N N . ASN B 1 49 ? 79.144 51.169 31.376 1.00 23.59 37 ASN B N 1
ATOM 2839 C CA . ASN B 1 49 ? 77.875 51.146 32.131 1.00 25.16 37 ASN B CA 1
ATOM 2840 C C . ASN B 1 49 ? 77.742 52.406 33.023 1.00 24.02 37 ASN B C 1
ATOM 2841 O O . ASN B 1 49 ? 76.670 53.019 33.137 1.00 23.72 37 ASN B O 1
ATOM 2846 N N . VAL B 1 50 ? 78.862 52.822 33.591 1.00 22.78 38 VAL B N 1
ATOM 2847 C CA . VAL B 1 50 ? 78.934 54.079 34.332 1.00 23.65 38 VAL B CA 1
ATOM 2848 C C . VAL B 1 50 ? 78.590 55.295 33.454 1.00 21.15 38 VAL B C 1
ATOM 2849 O O . VAL B 1 50 ? 77.760 56.131 33.801 1.00 23.83 38 VAL B O 1
ATOM 2853 N N . ALA B 1 51 ? 79.200 55.370 32.288 1.00 23.17 39 ALA B N 1
ATOM 2854 C CA . ALA B 1 51 ? 78.901 56.451 31.355 1.00 21.34 39 ALA B CA 1
ATOM 2855 C C . ALA B 1 51 ? 77.431 56.472 31.011 1.00 23.29 39 ALA B C 1
ATOM 2856 O O . ALA B 1 51 ? 76.803 57.544 31.005 1.00 24.18 39 ALA B O 1
ATOM 2858 N N . ALA B 1 52 ? 76.848 55.278 30.804 1.00 24.81 40 ALA B N 1
ATOM 2859 C CA . ALA B 1 52 ? 75.426 55.156 30.472 1.00 25.99 40 ALA B CA 1
ATOM 2860 C C . ALA B 1 52 ? 74.576 55.672 31.614 1.00 26.06 40 ALA B C 1
ATOM 2861 O O . ALA B 1 52 ? 73.597 56.359 31.399 1.00 24.95 40 ALA B O 1
ATOM 2863 N N . PHE B 1 53 ? 75.018 55.427 32.843 1.00 27.01 41 PHE B N 1
ATOM 2864 C CA . PHE B 1 53 ? 74.297 55.909 33.996 1.00 24.52 41 PHE B CA 1
ATOM 2865 C C . PHE B 1 53 ? 74.269 57.444 34.023 1.00 24.22 41 PHE B C 1
ATOM 2866 O O . PHE B 1 53 ? 73.215 58.069 34.165 1.00 22.98 41 PHE B O 1
ATOM 2874 N N . LEU B 1 54 ? 75.451 58.032 33.903 1.00 24.30 42 LEU B N 1
ATOM 2875 C CA . LEU B 1 54 ? 75.611 59.469 33.949 1.00 22.50 42 LEU B CA 1
ATOM 2876 C C . LEU B 1 54 ? 74.873 60.174 32.801 1.00 23.71 42 LEU B C 1
ATOM 2877 O O . LEU B 1 54 ? 74.276 61.245 33.011 1.00 21.75 42 LEU B O 1
ATOM 2882 N N . ALA B 1 55 ? 74.899 59.567 31.610 1.00 24.70 43 ALA B N 1
ATOM 2883 C CA . ALA B 1 55 ? 74.156 60.056 30.476 1.00 23.09 43 ALA B CA 1
ATOM 2884 C C . ALA B 1 55 ? 72.655 60.071 30.802 1.00 23.14 43 ALA B C 1
ATOM 2885 O O . ALA B 1 55 ? 71.965 61.063 30.589 1.00 28.77 43 ALA B O 1
ATOM 2887 N N . GLN B 1 56 ? 72.189 59.018 31.434 1.00 26.08 44 GLN B N 1
ATOM 2888 C CA . GLN B 1 56 ? 70.790 58.923 31.824 1.00 28.00 44 GLN B CA 1
ATOM 2889 C C . GLN B 1 56 ? 70.358 59.960 32.870 1.00 29.55 44 GLN B C 1
ATOM 2890 O O . GLN B 1 56 ? 69.172 60.294 32.946 1.00 31.58 44 GLN B O 1
ATOM 2904 N N . GLY B 1 58 ? 71.575 62.903 32.752 1.00 28.01 46 GLY B N 1
ATOM 2905 C CA . GLY B 1 58 ? 71.536 64.129 32.004 1.00 30.02 46 GLY B CA 1
ATOM 2906 C C . GLY B 1 58 ? 72.870 64.859 31.896 1.00 30.73 46 GLY B C 1
ATOM 2907 O O . GLY B 1 58 ? 72.897 66.032 31.530 1.00 32.00 46 GLY B O 1
ATOM 2908 N N . LEU B 1 59 ? 73.964 64.174 32.213 1.00 27.55 47 LEU B N 1
ATOM 2909 C CA . LEU B 1 59 ? 75.305 64.752 32.074 1.00 28.71 47 LEU B CA 1
ATOM 2910 C C . LEU B 1 59 ? 75.848 64.492 30.668 1.00 27.17 47 LEU B C 1
ATOM 2911 O O . LEU B 1 59 ? 75.348 63.616 29.946 1.00 26.26 47 LEU B O 1
ATOM 2916 N N . ASP B 1 60 ? 76.851 65.282 30.280 1.00 29.71 48 ASP B N 1
ATOM 2917 C CA . ASP B 1 60 ? 77.586 65.043 29.024 1.00 31.12 48 ASP B CA 1
ATOM 2918 C C . ASP B 1 60 ? 78.658 63.993 29.274 1.00 28.60 48 ASP B C 1
ATOM 2919 O O . ASP B 1 60 ? 79.798 64.292 29.611 1.00 29.79 48 ASP B O 1
ATOM 2924 N N . ALA B 1 61 ? 78.240 62.748 29.136 1.00 25.95 49 ALA B N 1
ATOM 2925 C CA . ALA B 1 61 ? 79.064 61.594 29.429 1.00 25.65 49 ALA B CA 1
ATOM 2926 C C . ALA B 1 61 ? 79.672 61.117 28.144 1.00 26.39 49 ALA B C 1
ATOM 2927 O O . ALA B 1 61 ? 78.945 60.879 27.177 1.00 29.00 49 ALA B O 1
ATOM 2929 N N . TYR B 1 62 ? 80.992 61.004 28.136 1.00 28.85 50 TYR B N 1
ATOM 2930 C CA . TYR B 1 62 ? 81.739 60.464 27.001 1.00 27.82 50 TYR B CA 1
ATOM 2931 C C . TYR B 1 62 ? 82.404 59.201 27.472 1.00 27.95 50 TYR B C 1
ATOM 2932 O O . TYR B 1 62 ? 82.970 59.202 28.551 1.00 31.87 50 TYR B O 1
ATOM 2941 N N . PHE B 1 63 ? 82.347 58.161 26.651 1.00 24.80 51 PHE B N 1
ATOM 2942 C CA . PHE B 1 63 ? 83.019 56.889 26.896 1.00 26.99 51 PHE B CA 1
ATOM 2943 C C . PHE B 1 63 ? 84.157 56.731 25.906 1.00 27.11 51 PHE B C 1
ATOM 2944 O O . PHE B 1 63 ? 83.979 56.870 24.695 1.00 27.12 51 PHE B O 1
ATOM 2952 N N . VAL B 1 64 ? 85.332 56.476 26.457 1.00 28.82 52 VAL B N 1
ATOM 2953 C CA . VAL B 1 64 ? 86.542 56.371 25.701 1.00 26.96 52 VAL B CA 1
ATOM 2954 C C . VAL B 1 64 ? 86.899 54.892 25.602 1.00 26.19 52 VAL B C 1
ATOM 2955 O O . VAL B 1 64 ? 86.975 54.185 26.615 1.00 24.46 52 VAL B O 1
ATOM 2959 N N . THR B 1 65 ? 87.121 54.437 24.371 1.00 26.74 53 THR B N 1
ATOM 2960 C CA . THR B 1 65 ? 87.547 53.069 24.125 1.00 27.55 53 THR B CA 1
ATOM 2961 C C . THR B 1 65 ? 88.016 52.941 22.666 1.00 27.29 53 THR B C 1
ATOM 2962 O O . THR B 1 65 ? 88.213 53.934 21.966 1.00 25.00 53 THR B O 1
ATOM 2966 N N . LYS B 1 66 ? 88.151 51.705 22.214 1.00 26.61 54 LYS B N 1
ATOM 2967 C CA . LYS B 1 66 ? 88.470 51.433 20.863 1.00 25.07 54 LYS B CA 1
ATOM 2968 C C . LYS B 1 66 ? 87.629 50.255 20.411 1.00 25.69 54 LYS B C 1
ATOM 2969 O O . LYS B 1 66 ? 87.441 49.281 21.141 1.00 25.98 54 LYS B O 1
ATOM 2975 N N . LEU B 1 67 ? 87.074 50.374 19.211 1.00 25.98 55 LEU B N 1
ATOM 2976 C CA . LEU B 1 67 ? 86.256 49.325 18.613 1.00 25.91 55 LEU B CA 1
ATOM 2977 C C . LEU B 1 67 ? 86.661 49.040 17.179 1.00 27.60 55 LEU B C 1
ATOM 2978 O O . LEU B 1 67 ? 87.184 49.910 16.504 1.00 27.36 55 LEU B O 1
ATOM 2983 N N . PRO B 1 68 ? 86.382 47.825 16.687 1.00 27.19 56 PRO B N 1
ATOM 2984 C CA . PRO B 1 68 ? 86.683 47.555 15.286 1.00 27.54 56 PRO B CA 1
ATOM 2985 C C . PRO B 1 68 ? 85.716 48.271 14.359 1.00 26.36 56 PRO B C 1
ATOM 2986 O O . PRO B 1 68 ? 84.564 48.552 14.732 1.00 27.07 56 PRO B O 1
ATOM 2990 N N . ASN B 1 69 ? 86.171 48.512 13.139 1.00 25.90 57 ASN B N 1
ATOM 2991 C CA . ASN B 1 69 ? 85.301 48.972 12.056 1.00 29.00 57 ASN B CA 1
ATOM 2992 C C . ASN B 1 69 ? 84.580 47.792 11.483 1.00 28.69 57 ASN B C 1
ATOM 2993 O O . ASN B 1 69 ? 84.944 47.292 10.433 1.00 28.41 57 ASN B O 1
ATOM 2998 N N . ASN B 1 70 ? 83.620 47.286 12.248 1.00 26.67 58 ASN B N 1
ATOM 2999 C CA . ASN B 1 70 ? 82.760 46.192 11.769 1.00 26.17 58 ASN B CA 1
ATOM 3000 C C . ASN B 1 70 ? 81.367 46.374 12.362 1.00 25.11 58 ASN B C 1
ATOM 3001 O O . ASN B 1 70 ? 81.156 47.292 13.135 1.00 23.42 58 ASN B O 1
ATOM 3006 N N . PRO B 1 71 ? 80.379 45.559 11.936 1.00 28.06 59 PRO B N 1
ATOM 3007 C CA . PRO B 1 71 ? 79.052 45.869 12.455 1.00 27.05 59 PRO B CA 1
ATOM 3008 C C . PRO B 1 71 ? 78.851 45.750 13.948 1.00 27.13 59 PRO B C 1
ATOM 3009 O O . PRO B 1 71 ? 77.943 46.386 14.475 1.00 26.61 59 PRO B O 1
ATOM 3013 N N . LEU B 1 72 ? 79.637 44.913 14.608 1.00 28.10 60 LEU B N 1
ATOM 3014 C CA . LEU B 1 72 ? 79.528 44.778 16.063 1.00 26.32 60 LEU B CA 1
ATOM 3015 C C . LEU B 1 72 ? 80.065 46.049 16.729 1.00 28.20 60 LEU B C 1
ATOM 3016 O O . LEU B 1 72 ? 79.496 46.534 17.686 1.00 28.35 60 LEU B O 1
ATOM 3021 N N . GLY B 1 73 ? 81.192 46.553 16.220 1.00 28.25 61 GLY B N 1
ATOM 3022 C CA . GLY B 1 73 ? 81.737 47.811 16.665 1.00 26.62 61 GLY B CA 1
ATOM 3023 C C . GLY B 1 73 ? 80.751 48.922 16.437 1.00 25.23 61 GLY B C 1
ATOM 3024 O O . GLY B 1 73 ? 80.532 49.710 17.327 1.00 23.46 61 GLY B O 1
ATOM 3025 N N . ASP B 1 74 ? 80.154 48.966 15.249 1.00 22.81 62 ASP B N 1
ATOM 3026 C CA . ASP B 1 74 ? 79.087 49.938 14.947 1.00 25.51 62 ASP B CA 1
ATOM 3027 C C . ASP B 1 74 ? 77.911 49.860 15.922 1.00 26.07 62 ASP B C 1
ATOM 3028 O O . ASP B 1 74 ? 77.407 50.904 16.396 1.00 24.36 62 ASP B O 1
ATOM 3033 N N . ALA B 1 75 ? 77.445 48.643 16.176 1.00 25.97 63 ALA B N 1
ATOM 3034 C CA . ALA B 1 75 ? 76.282 48.435 17.072 1.00 24.39 63 ALA B CA 1
ATOM 3035 C C . ALA B 1 75 ? 76.568 48.793 18.532 1.00 23.87 63 ALA B C 1
ATOM 3036 O O . ALA B 1 75 ? 75.721 49.319 19.230 1.00 25.80 63 ALA B O 1
ATOM 3038 N N . ALA B 1 76 ? 77.765 48.471 19.013 1.00 25.15 64 ALA B N 1
ATOM 3039 C CA . ALA B 1 76 ? 78.171 48.862 20.367 1.00 26.19 64 ALA B CA 1
ATOM 3040 C C . ALA B 1 76 ? 78.133 50.400 20.509 1.00 25.68 64 ALA B C 1
ATOM 3041 O O . ALA B 1 76 ? 77.590 50.927 21.489 1.00 23.20 64 ALA B O 1
ATOM 3043 N N . ALA B 1 77 ? 78.713 51.113 19.534 1.00 24.98 65 ALA B N 1
ATOM 3044 C CA . ALA B 1 77 ? 78.716 52.578 19.543 1.00 24.81 65 ALA B CA 1
ATOM 3045 C C . ALA B 1 77 ? 77.281 53.147 19.437 1.00 27.56 65 ALA B C 1
ATOM 3046 O O . ALA B 1 77 ? 76.935 54.093 20.117 1.00 25.67 65 ALA B O 1
ATOM 3048 N N . GLY B 1 78 ? 76.443 52.528 18.603 1.00 26.37 66 GLY B N 1
ATOM 3049 C CA . GLY B 1 78 ? 75.051 52.933 18.491 1.00 25.86 66 GLY B CA 1
ATOM 3050 C C . GLY B 1 78 ? 74.234 52.751 19.762 1.00 24.00 66 GLY B C 1
ATOM 3051 O O . GLY B 1 78 ? 73.376 53.600 20.080 1.00 22.41 66 GLY B O 1
ATOM 3052 N N . HIS B 1 79 ? 74.509 51.677 20.485 1.00 22.26 67 HIS B N 1
ATOM 3053 C CA . HIS B 1 79 ? 73.878 51.357 21.758 1.00 25.48 67 HIS B CA 1
ATOM 3054 C C . HIS B 1 79 ? 74.218 52.414 22.796 1.00 27.58 67 HIS B C 1
ATOM 3055 O O . HIS B 1 79 ? 73.343 52.887 23.566 1.00 24.26 67 HIS B O 1
ATOM 3062 N N . LEU B 1 80 ? 75.485 52.782 22.820 1.00 28.03 68 LEU B N 1
ATOM 3063 C CA . LEU B 1 80 ? 75.983 53.848 23.658 1.00 26.90 68 LEU B CA 1
ATOM 3064 C C . LEU B 1 80 ? 75.270 55.166 23.343 1.00 25.18 68 LEU B C 1
ATOM 3065 O O . LEU B 1 80 ? 74.744 55.829 24.242 1.00 26.78 68 LEU B O 1
ATOM 3070 N N . ARG B 1 81 ? 75.195 55.517 22.072 1.00 23.25 69 ARG B N 1
ATOM 3071 C CA . ARG B 1 81 ? 74.463 56.746 21.681 1.00 26.21 69 ARG B CA 1
ATOM 3072 C C . ARG B 1 81 ? 72.982 56.694 22.013 1.00 24.85 69 ARG B C 1
ATOM 3073 O O . ARG B 1 81 ? 72.392 57.701 22.402 1.00 25.06 69 ARG B O 1
ATOM 3081 N N . LYS B 1 82 ? 72.363 55.535 21.794 1.00 25.47 70 LYS B N 1
ATOM 3082 C CA . LYS B 1 82 ? 70.979 55.386 22.125 1.00 24.63 70 LYS B CA 1
ATOM 3083 C C . LYS B 1 82 ? 70.727 55.872 23.578 1.00 24.21 70 LYS B C 1
ATOM 3084 O O . LYS B 1 82 ? 69.796 56.599 23.858 1.00 19.50 70 LYS B O 1
ATOM 3090 N N . PHE B 1 83 ? 71.623 55.500 24.478 1.00 26.87 71 PHE B N 1
ATOM 3091 C CA . PHE B 1 83 ? 71.476 55.822 25.870 1.00 28.88 71 PHE B CA 1
ATOM 3092 C C . PHE B 1 83 ? 71.966 57.204 26.219 1.00 28.19 71 PHE B C 1
ATOM 3093 O O . PHE B 1 83 ? 71.994 57.587 27.396 1.00 33.72 71 PHE B O 1
ATOM 3101 N N . GLY B 1 84 ? 72.331 57.976 25.203 1.00 27.88 72 GLY B N 1
ATOM 3102 C CA . GLY B 1 84 ? 72.774 59.337 25.405 1.00 26.68 72 GLY B CA 1
ATOM 3103 C C . GLY B 1 84 ? 74.266 59.506 25.589 1.00 26.21 72 GLY B C 1
ATOM 3104 O O . GLY B 1 84 ? 74.745 60.612 25.865 1.00 29.93 72 GLY B O 1
ATOM 3105 N N . VAL B 1 85 ? 75.035 58.437 25.480 1.00 28.51 73 VAL B N 1
ATOM 3106 C CA . VAL B 1 85 ? 76.484 58.544 25.725 1.00 24.95 73 VAL B CA 1
ATOM 3107 C C . VAL B 1 85 ? 77.130 59.131 24.480 1.00 25.15 73 VAL B C 1
ATOM 3108 O O . VAL B 1 85 ? 76.729 58.784 23.387 1.00 24.59 73 VAL B O 1
ATOM 3112 N N . LYS B 1 86 ? 78.098 60.038 24.633 1.00 25.16 74 LYS B N 1
ATOM 3113 C CA . LYS B 1 86 ? 78.812 60.610 23.467 1.00 28.08 74 LYS B CA 1
ATOM 3114 C C . LYS B 1 86 ? 79.999 59.723 23.073 1.00 27.19 74 LYS B C 1
ATOM 3115 O O . LYS B 1 86 ? 80.797 59.304 23.912 1.00 28.52 74 LYS B O 1
ATOM 3121 N N . THR B 1 87 ? 80.112 59.451 21.783 1.00 30.10 75 THR B N 1
ATOM 3122 C CA . THR B 1 87 ? 81.080 58.498 21.249 1.00 29.78 75 THR B CA 1
ATOM 3123 C C . THR B 1 87 ? 82.219 59.162 20.458 1.00 29.74 75 THR B C 1
ATOM 3124 O O . THR B 1 87 ? 83.003 58.498 19.766 1.00 29.58 75 THR B O 1
ATOM 3128 N N . ASP B 1 88 ? 82.367 60.471 20.611 1.00 31.17 76 ASP B N 1
ATOM 3129 C CA . ASP B 1 88 ? 83.354 61.229 19.851 1.00 31.62 76 ASP B CA 1
ATOM 3130 C C . ASP B 1 88 ? 84.776 60.695 20.016 1.00 31.50 76 ASP B C 1
ATOM 3131 O O . ASP B 1 88 ? 85.602 60.828 19.108 1.00 30.85 76 ASP B O 1
ATOM 3136 N N . TYR B 1 89 ? 85.078 60.152 21.190 1.00 29.11 77 TYR B N 1
ATOM 3137 C CA . TYR B 1 89 ? 86.456 59.763 21.535 1.00 28.94 77 TYR B CA 1
ATOM 3138 C C . TYR B 1 89 ? 86.664 58.254 21.461 1.00 30.18 77 TYR B C 1
ATOM 3139 O O . TYR B 1 89 ? 87.627 57.722 22.005 1.00 32.74 77 TYR B O 1
ATOM 3148 N N . ILE B 1 90 ? 85.766 57.557 20.783 1.00 27.47 78 ILE B N 1
ATOM 3149 C CA . ILE B 1 90 ? 86.014 56.168 20.459 1.00 27.14 78 ILE B CA 1
ATOM 3150 C C . ILE B 1 90 ? 86.947 56.067 19.236 1.00 27.67 78 ILE B C 1
ATOM 3151 O O . ILE B 1 90 ? 86.587 56.468 18.124 1.00 26.58 78 ILE B O 1
ATOM 3156 N N . ALA B 1 91 ? 88.143 55.526 19.466 1.00 26.83 79 ALA B N 1
ATOM 3157 C CA . ALA B 1 91 ? 89.058 55.174 18.395 1.00 26.19 79 ALA B CA 1
ATOM 3158 C C . ALA B 1 91 ? 88.514 53.944 17.652 1.00 25.28 79 ALA B C 1
ATOM 3159 O O . ALA B 1 91 ? 87.837 53.135 18.229 1.00 23.48 79 ALA B O 1
ATOM 3161 N N . ARG B 1 92 ? 88.780 53.864 16.346 1.00 25.09 80 ARG B N 1
ATOM 3162 C CA . ARG B 1 92 ? 88.312 52.760 15.558 1.00 27.93 80 ARG B CA 1
ATOM 3163 C C . ARG B 1 92 ? 89.497 52.101 14.875 1.00 27.88 80 ARG B C 1
ATOM 3164 O O . ARG B 1 92 ? 90.347 52.779 14.281 1.00 31.14 80 ARG B O 1
ATOM 3172 N N . GLY B 1 93 ? 89.561 50.778 15.010 1.00 25.93 81 GLY B N 1
ATOM 3173 C CA . GLY B 1 93 ? 90.482 49.945 14.291 1.00 26.28 81 GLY B CA 1
ATOM 3174 C C . GLY B 1 93 ? 90.567 48.629 15.004 1.00 28.51 81 GLY B C 1
ATOM 3175 O O . GLY B 1 93 ? 89.784 48.357 15.908 1.00 30.11 81 GLY B O 1
ATOM 3176 N N . GLY B 1 94 ? 91.544 47.812 14.655 1.00 26.99 82 GLY B N 1
ATOM 3177 C CA . GLY B 1 94 ? 91.651 46.525 15.299 1.00 29.42 82 GLY B CA 1
ATOM 3178 C C . GLY B 1 94 ? 90.761 45.481 14.629 1.00 28.17 82 GLY B C 1
ATOM 3179 O O . GLY B 1 94 ? 90.028 45.768 13.662 1.00 26.48 82 GLY B O 1
ATOM 3180 N N . ASN B 1 95 ? 90.840 44.259 15.131 1.00 27.29 83 ASN B N 1
ATOM 3181 C CA . ASN B 1 95 ? 90.286 43.116 14.399 1.00 29.14 83 ASN B CA 1
ATOM 3182 C C . ASN B 1 95 ? 88.980 42.585 14.883 1.00 27.38 83 ASN B C 1
ATOM 3183 O O . ASN B 1 95 ? 88.301 41.900 14.119 1.00 29.19 83 ASN B O 1
ATOM 3188 N N . ARG B 1 96 ? 88.629 42.870 16.143 1.00 23.48 84 ARG B N 1
ATOM 3189 C CA . ARG B 1 96 ? 87.414 42.337 16.707 1.00 26.09 84 ARG B CA 1
ATOM 3190 C C . ARG B 1 96 ? 86.964 43.029 17.945 1.00 25.75 84 ARG B C 1
ATOM 3191 O O . ARG B 1 96 ? 87.703 43.781 18.562 1.00 28.02 84 ARG B O 1
ATOM 3199 N N . ILE B 1 97 ? 85.711 42.779 18.272 1.00 27.02 85 ILE B N 1
ATOM 3200 C CA . ILE B 1 97 ? 85.162 43.174 19.532 1.00 26.81 85 ILE B CA 1
ATOM 3201 C C . ILE B 1 97 ? 85.252 42.037 20.528 1.00 25.92 85 ILE B C 1
ATOM 3202 O O . ILE B 1 97 ? 85.180 40.851 20.151 1.00 27.30 85 ILE B O 1
ATOM 3207 N N . GLY B 1 98 ? 85.452 42.389 21.799 1.00 25.38 86 GLY B N 1
ATOM 3208 C CA . GLY B 1 98 ? 85.414 41.380 22.871 1.00 27.00 86 GLY B CA 1
ATOM 3209 C C . GLY B 1 98 ? 83.975 40.939 23.105 1.00 25.61 86 GLY B C 1
ATOM 3210 O O . GLY B 1 98 ? 83.078 41.727 22.877 1.00 26.46 86 GLY B O 1
ATOM 3211 N N . ILE B 1 99 ? 83.805 39.709 23.594 1.00 24.14 87 ILE B N 1
ATOM 3212 C CA . ILE B 1 99 ? 82.538 39.062 23.809 1.00 23.92 87 ILE B CA 1
ATOM 3213 C C . ILE B 1 99 ? 82.541 38.423 25.186 1.00 24.97 87 ILE B C 1
ATOM 3214 O O . ILE B 1 99 ? 83.555 37.878 25.642 1.00 22.30 87 ILE B O 1
ATOM 3219 N N . TYR B 1 100 ? 81.410 38.477 25.868 1.00 22.98 88 TYR B N 1
ATOM 3220 C CA . TYR B 1 100 ? 81.165 37.508 26.919 1.00 26.08 88 TYR B CA 1
ATOM 3221 C C . TYR B 1 100 ? 79.794 36.898 26.815 1.00 25.62 88 TYR B C 1
ATOM 3222 O O . TYR B 1 100 ? 78.851 37.554 26.384 1.00 23.08 88 TYR B O 1
ATOM 3231 N N . PHE B 1 101 ? 79.730 35.622 27.189 1.00 25.18 89 PHE B N 1
ATOM 3232 C CA . PHE B 1 101 ? 78.481 34.854 27.196 1.00 26.87 89 PHE B CA 1
ATOM 3233 C C . PHE B 1 101 ? 78.058 34.763 28.650 1.00 27.53 89 PHE B C 1
ATOM 3234 O O . PHE B 1 101 ? 78.870 34.491 29.506 1.00 26.04 89 PHE B O 1
ATOM 3242 N N . LEU B 1 102 ? 76.782 34.948 28.906 1.00 27.42 90 LEU B N 1
ATOM 3243 C CA . LEU B 1 102 ? 76.264 35.009 30.272 1.00 27.92 90 LEU B CA 1
ATOM 3244 C C . LEU B 1 102 ? 75.007 34.117 30.367 1.00 24.17 90 LEU B C 1
ATOM 3245 O O . LEU B 1 102 ? 74.055 34.322 29.644 1.00 27.90 90 LEU B O 1
ATOM 3250 N N . GLU B 1 103 ? 75.070 33.092 31.188 1.00 25.27 91 GLU B N 1
ATOM 3251 C CA . GLU B 1 103 ? 73.928 32.320 31.621 1.00 28.02 91 GLU B CA 1
ATOM 3252 C C . GLU B 1 103 ? 73.457 33.030 32.860 1.00 27.31 91 GLU B C 1
ATOM 3253 O O . GLU B 1 103 ? 74.218 33.181 33.813 1.00 29.86 91 GLU B O 1
ATOM 3259 N N . ILE B 1 104 ? 72.229 33.500 32.826 1.00 26.93 92 ILE B N 1
ATOM 3260 C CA . ILE B 1 104 ? 71.599 34.131 33.952 1.00 28.75 92 ILE B CA 1
ATOM 3261 C C . ILE B 1 104 ? 71.056 33.007 34.844 1.00 28.94 92 ILE B C 1
ATOM 3262 O O . ILE B 1 104 ? 70.175 32.246 34.457 1.00 26.33 92 ILE B O 1
ATOM 3267 N N . GLY B 1 105 ? 71.572 32.925 36.058 1.00 28.44 93 GLY B N 1
ATOM 3268 C CA . GLY B 1 105 ? 71.219 31.848 36.946 1.00 27.04 93 GLY B CA 1
ATOM 3269 C C . GLY B 1 105 ? 69.917 32.049 37.689 1.00 25.92 93 GLY B C 1
ATOM 3270 O O . GLY B 1 105 ? 69.245 33.056 37.543 1.00 27.67 93 GLY B O 1
ATOM 3271 N N . ALA B 1 106 ? 69.582 31.057 38.504 1.00 24.50 94 ALA B N 1
ATOM 3272 C CA . ALA B 1 106 ? 68.371 31.046 39.262 1.00 22.59 94 ALA B CA 1
ATOM 3273 C C . ALA B 1 106 ? 68.576 30.229 40.509 1.00 22.77 94 ALA B C 1
ATOM 3274 O O . ALA B 1 106 ? 69.223 29.181 40.462 1.00 23.81 94 ALA B O 1
ATOM 3276 N N . SER B 1 107 ? 68.033 30.718 41.619 1.00 21.93 95 SER B N 1
ATOM 3277 C CA . SER B 1 107 ? 68.045 30.015 42.886 1.00 21.94 95 SER B CA 1
ATOM 3278 C C . SER B 1 107 ? 69.518 29.529 43.222 1.00 22.27 95 SER B C 1
ATOM 3279 O O . SER B 1 107 ? 70.442 30.316 43.199 1.00 25.19 95 SER B O 1
ATOM 3282 N N . GLN B 1 108 ? 69.738 28.252 43.409 1.00 22.30 96 GLN B N 1
ATOM 3283 C CA . GLN B 1 108 ? 71.026 27.729 43.795 1.00 21.71 96 GLN B CA 1
ATOM 3284 C C . GLN B 1 108 ? 72.046 27.601 42.643 1.00 23.31 96 GLN B C 1
ATOM 3285 O O . GLN B 1 108 ? 73.205 27.252 42.898 1.00 24.32 96 GLN B O 1
ATOM 3291 N N . ARG B 1 109 ? 71.627 27.906 41.414 1.00 20.34 97 ARG B N 1
ATOM 3292 C CA . ARG B 1 109 ? 72.510 27.845 40.267 1.00 22.27 97 ARG B CA 1
ATOM 3293 C C . ARG B 1 109 ? 72.993 29.264 39.970 1.00 22.55 97 ARG B C 1
ATOM 3294 O O . ARG B 1 109 ? 72.214 30.111 39.555 1.00 22.05 97 ARG B O 1
ATOM 3302 N N . PRO B 1 110 ? 74.289 29.532 40.211 1.00 26.25 98 PRO B N 1
ATOM 3303 C CA . PRO B 1 110 ? 74.795 30.872 39.995 1.00 28.86 98 PRO B CA 1
ATOM 3304 C C . PRO B 1 110 ? 74.838 31.218 38.505 1.00 25.82 98 PRO B C 1
ATOM 3305 O O . PRO B 1 110 ? 74.950 30.331 37.668 1.00 21.72 98 PRO B O 1
ATOM 3309 N N . SER B 1 111 ? 74.759 32.486 38.182 1.00 25.18 99 SER B N 1
ATOM 3310 C CA . SER B 1 111 ? 75.083 32.921 36.841 1.00 27.73 99 SER B CA 1
ATOM 3311 C C . SER B 1 111 ? 76.492 32.528 36.472 1.00 29.68 99 SER B C 1
ATOM 3312 O O . SER B 1 111 ? 77.346 32.351 37.354 1.00 29.79 99 SER B O 1
ATOM 3315 N N . LYS B 1 112 ? 76.736 32.378 35.171 1.00 28.51 100 LYS B N 1
ATOM 3316 C CA . LYS B 1 112 ? 78.005 31.847 34.678 1.00 27.56 100 LYS B CA 1
ATOM 3317 C C . LYS B 1 112 ? 78.395 32.680 33.475 1.00 28.85 100 LYS B C 1
ATOM 3318 O O . LYS B 1 112 ? 77.576 32.883 32.552 1.00 25.99 100 LYS B O 1
ATOM 3324 N N . VAL B 1 113 ? 79.638 33.131 33.472 1.00 28.10 101 VAL B N 1
ATOM 3325 C CA . VAL B 1 113 ? 80.199 33.905 32.366 1.00 31.20 101 VAL B CA 1
ATOM 3326 C C . VAL B 1 113 ? 81.304 33.096 31.682 1.00 29.76 101 VAL B C 1
ATOM 3327 O O . VAL B 1 113 ? 82.148 32.503 32.313 1.00 28.85 101 VAL B O 1
ATOM 3331 N N . VAL B 1 114 ? 81.254 33.045 30.368 1.00 29.41 102 VAL B N 1
ATOM 3332 C CA . VAL B 1 114 ? 82.360 32.588 29.572 1.00 28.56 102 VAL B CA 1
ATOM 3333 C C . VAL B 1 114 ? 82.934 33.809 28.881 1.00 26.54 102 VAL B C 1
ATOM 3334 O O . VAL B 1 114 ? 82.249 34.443 28.085 1.00 21.58 102 VAL B O 1
ATOM 3338 N N . TYR B 1 115 ? 84.185 34.151 29.167 1.00 26.05 103 TYR B N 1
ATOM 3339 C CA . TYR B 1 115 ? 84.790 35.317 28.511 1.00 25.99 103 TYR B CA 1
ATOM 3340 C C . TYR B 1 115 ? 85.383 34.928 27.146 1.00 23.92 103 TYR B C 1
ATOM 3341 O O . TYR B 1 115 ? 85.876 33.858 27.004 1.00 26.86 103 TYR B O 1
ATOM 3350 N N . ASP B 1 116 ? 85.264 35.826 26.175 1.00 21.99 104 ASP B N 1
ATOM 3351 C CA . ASP B 1 116 ? 85.918 35.729 24.918 1.00 24.60 104 ASP B CA 1
ATOM 3352 C C . ASP B 1 116 ? 86.347 37.133 24.450 1.00 25.61 104 ASP B C 1
ATOM 3353 O O . ASP B 1 116 ? 85.903 37.637 23.425 1.00 24.17 104 ASP B O 1
ATOM 3358 N N . ARG B 1 117 ? 87.179 37.773 25.260 1.00 26.12 105 ARG B N 1
ATOM 3359 C CA . ARG B 1 117 ? 87.615 39.159 25.047 1.00 26.12 105 ARG B CA 1
ATOM 3360 C C . ARG B 1 117 ? 89.062 39.348 24.566 1.00 24.67 105 ARG B C 1
ATOM 3361 O O . ARG B 1 117 ? 89.444 40.449 24.216 1.00 26.60 105 ARG B O 1
ATOM 3369 N N . ALA B 1 118 ? 89.881 38.300 24.558 1.00 25.64 106 ALA B N 1
ATOM 3370 C CA . ALA B 1 118 ? 91.290 38.429 24.197 1.00 26.46 106 ALA B CA 1
ATOM 3371 C C . ALA B 1 118 ? 91.391 38.955 22.787 1.00 24.84 106 ALA B C 1
ATOM 3372 O O . ALA B 1 118 ? 90.540 38.627 21.972 1.00 27.60 106 ALA B O 1
ATOM 3374 N N . HIS B 1 119 ? 92.409 39.788 22.526 1.00 23.67 107 HIS B N 1
ATOM 3375 C CA . HIS B 1 119 ? 92.703 40.320 21.181 1.00 26.74 107 HIS B CA 1
ATOM 3376 C C . HIS B 1 119 ? 91.615 41.246 20.612 1.00 25.90 107 HIS B C 1
ATOM 3377 O O . HIS B 1 119 ? 91.496 41.415 19.407 1.00 29.64 107 HIS B O 1
ATOM 3384 N N . SER B 1 120 ? 90.838 41.842 21.505 1.00 26.29 108 SER B N 1
ATOM 3385 C CA . SER B 1 120 ? 89.914 42.893 21.183 1.00 25.02 108 SER B CA 1
ATOM 3386 C C . SER B 1 120 ? 90.679 44.149 20.740 1.00 24.75 108 SER B C 1
ATOM 3387 O O . SER B 1 120 ? 91.786 44.393 21.155 1.00 23.76 108 SER B O 1
ATOM 3390 N N . ALA B 1 121 ? 90.037 44.979 19.939 1.00 23.75 109 ALA B N 1
ATOM 3391 C CA . ALA B 1 121 ? 90.634 46.226 19.497 1.00 24.94 109 ALA B CA 1
ATOM 3392 C C . ALA B 1 121 ? 91.192 47.066 20.655 1.00 25.28 109 ALA B C 1
ATOM 3393 O O . ALA B 1 121 ? 92.345 47.540 20.577 1.00 22.06 109 ALA B O 1
ATOM 3395 N N . ILE B 1 122 ? 90.393 47.212 21.724 1.00 25.38 110 ILE B N 1
ATOM 3396 C CA . ILE B 1 122 ? 90.849 47.854 22.953 1.00 25.63 110 ILE B CA 1
ATOM 3397 C C . ILE B 1 122 ? 92.044 47.155 23.619 1.00 27.14 110 ILE B C 1
ATOM 3398 O O . ILE B 1 122 ? 92.989 47.826 24.090 1.00 26.14 110 ILE B O 1
ATOM 3403 N N . SER B 1 123 ? 92.053 45.826 23.661 1.00 28.12 111 SER B N 1
ATOM 3404 C CA . SER B 1 123 ? 93.204 45.149 24.287 1.00 27.27 111 SER B CA 1
ATOM 3405 C C . SER B 1 123 ? 94.498 45.518 23.594 1.00 26.31 111 SER B C 1
ATOM 3406 O O . SER B 1 123 ? 95.549 45.567 24.230 1.00 27.80 111 SER B O 1
ATOM 3409 N N . GLU B 1 124 ? 94.421 45.806 22.300 1.00 25.33 112 GLU B N 1
ATOM 3410 C CA . GLU B 1 124 ? 95.598 46.087 21.499 1.00 27.87 112 GLU B CA 1
ATOM 3411 C C . GLU B 1 124 ? 95.806 47.566 21.203 1.00 28.85 112 GLU B C 1
ATOM 3412 O O . GLU B 1 124 ? 96.661 47.919 20.395 1.00 23.75 112 GLU B O 1
ATOM 3418 N N . ALA B 1 125 ? 95.035 48.431 21.873 1.00 28.00 113 ALA B N 1
ATOM 3419 C CA . ALA B 1 125 ? 95.164 49.852 21.673 1.00 28.08 113 ALA B CA 1
ATOM 3420 C C . ALA B 1 125 ? 96.583 50.344 22.031 1.00 28.37 113 ALA B C 1
ATOM 3421 O O . ALA B 1 125 ? 97.286 49.768 22.890 1.00 27.62 113 ALA B O 1
ATOM 3423 N N . LYS B 1 126 ? 96.984 51.405 21.334 1.00 28.06 114 LYS B N 1
ATOM 3424 C CA . LYS B 1 126 ? 98.264 52.083 21.541 1.00 29.02 114 LYS B CA 1
ATOM 3425 C C . LYS B 1 126 ? 98.020 53.440 22.189 1.00 27.95 114 LYS B C 1
ATOM 3426 O O . LYS B 1 126 ? 96.929 53.991 22.118 1.00 26.95 114 LYS B O 1
ATOM 3430 N N . ARG B 1 127 ? 99.039 53.994 22.825 1.00 27.98 115 ARG B N 1
ATOM 3431 C CA . ARG B 1 127 ? 98.851 55.252 23.545 1.00 29.23 115 ARG B CA 1
ATOM 3432 C C . ARG B 1 127 ? 98.471 56.421 22.624 1.00 29.78 115 ARG B C 1
ATOM 3433 O O . ARG B 1 127 ? 97.674 57.293 22.996 1.00 27.73 115 ARG B O 1
ATOM 3441 N N . GLU B 1 128 ? 99.014 56.406 21.410 1.00 31.37 116 GLU B N 1
ATOM 3442 C CA . GLU B 1 128 ? 98.714 57.419 20.392 1.00 34.12 116 GLU B CA 1
ATOM 3443 C C . GLU B 1 128 ? 97.224 57.420 19.983 1.00 32.58 116 GLU B C 1
ATOM 3444 O O . GLU B 1 128 ? 96.728 58.414 19.445 1.00 32.40 116 GLU B O 1
ATOM 3450 N N . ASP B 1 129 ? 96.504 56.327 20.254 1.00 29.82 117 ASP B N 1
ATOM 3451 C CA . ASP B 1 129 ? 95.087 56.239 19.914 1.00 30.78 117 ASP B CA 1
ATOM 3452 C C . ASP B 1 129 ? 94.233 57.240 20.678 1.00 29.41 117 ASP B C 1
ATOM 3453 O O . ASP B 1 129 ? 93.122 57.517 20.242 1.00 30.62 117 ASP B O 1
ATOM 3458 N N . PHE B 1 130 ? 94.744 57.777 21.790 1.00 28.68 118 PHE B N 1
ATOM 3459 C CA . PHE B 1 130 ? 93.964 58.631 22.690 1.00 29.33 118 PHE B CA 1
ATOM 3460 C C . PHE B 1 130 ? 94.622 59.991 23.050 1.00 30.92 118 PHE B C 1
ATOM 3461 O O . PHE B 1 130 ? 95.627 60.019 23.745 1.00 33.19 118 PHE B O 1
ATOM 3469 N N . ASP B 1 131 ? 93.999 61.097 22.621 1.00 30.95 119 ASP B N 1
ATOM 3470 C CA . ASP B 1 131 ? 94.472 62.486 22.863 1.00 31.52 119 ASP B CA 1
ATOM 3471 C C . ASP B 1 131 ? 93.854 62.980 24.158 1.00 30.86 119 ASP B C 1
ATOM 3472 O O . ASP B 1 131 ? 92.741 63.536 24.143 1.00 28.22 119 ASP B O 1
ATOM 3477 N N . TRP B 1 132 ? 94.565 62.770 25.271 1.00 29.03 120 TRP B N 1
ATOM 3478 C CA . TRP B 1 132 ? 93.977 63.024 26.602 1.00 30.96 120 TRP B CA 1
ATOM 3479 C C . TRP B 1 132 ? 93.741 64.506 26.887 1.00 30.54 120 TRP B C 1
ATOM 3480 O O . TRP B 1 132 ? 92.754 64.867 27.535 1.00 30.28 120 TRP B O 1
ATOM 3491 N N . GLU B 1 133 ? 94.613 65.364 26.365 1.00 30.39 121 GLU B N 1
ATOM 3492 C CA . GLU B 1 133 ? 94.405 66.808 26.484 1.00 30.29 121 GLU B CA 1
ATOM 3493 C C . GLU B 1 133 ? 93.058 67.224 25.898 1.00 31.37 121 GLU B C 1
ATOM 3494 O O . GLU B 1 133 ? 92.317 67.985 26.547 1.00 33.61 121 GLU B O 1
ATOM 3500 N N . LYS B 1 134 ? 92.715 66.691 24.716 1.00 30.49 122 LYS B N 1
ATOM 3501 C CA . LYS B 1 134 ? 91.438 67.022 24.062 1.00 30.77 122 LYS B CA 1
ATOM 3502 C C . LYS B 1 134 ? 90.258 66.337 24.792 1.00 30.79 122 LYS B C 1
ATOM 3503 O O . LYS B 1 134 ? 89.200 66.957 24.996 1.00 32.00 122 LYS B O 1
ATOM 3506 N N . ILE B 1 135 ? 90.468 65.089 25.212 1.00 28.48 123 ILE B N 1
ATOM 3507 C CA . ILE B 1 135 ? 89.405 64.244 25.817 1.00 28.11 123 ILE B CA 1
ATOM 3508 C C . ILE B 1 135 ? 88.975 64.827 27.164 1.00 28.52 123 ILE B C 1
ATOM 3509 O O . ILE B 1 135 ? 87.793 64.937 27.465 1.00 28.83 123 ILE B O 1
ATOM 3514 N N . LEU B 1 136 ? 89.959 65.225 27.957 1.00 29.56 124 LEU B N 1
ATOM 3515 C CA . LEU B 1 136 ? 89.703 65.661 29.324 1.00 29.33 124 LEU B CA 1
ATOM 3516 C C . LEU B 1 136 ? 89.577 67.167 29.440 1.00 28.29 124 LEU B C 1
ATOM 3517 O O . LEU B 1 136 ? 89.411 67.690 30.542 1.00 30.14 124 LEU B O 1
ATOM 3522 N N . ASP B 1 137 ? 89.667 67.886 28.322 1.00 29.91 125 ASP B N 1
ATOM 3523 C CA . ASP B 1 137 ? 89.464 69.323 28.382 1.00 30.35 125 ASP B CA 1
ATOM 3524 C C . ASP B 1 137 ? 88.030 69.636 28.785 1.00 28.45 125 ASP B C 1
ATOM 3525 O O . ASP B 1 137 ? 87.089 69.175 28.149 1.00 26.48 125 ASP B O 1
ATOM 3530 N N . GLY B 1 138 ? 87.879 70.422 29.850 1.00 27.66 126 GLY B N 1
ATOM 3531 C CA . GLY B 1 138 ? 86.572 70.798 30.356 1.00 27.03 126 GLY B CA 1
ATOM 3532 C C . GLY B 1 138 ? 85.851 69.732 31.151 1.00 27.85 126 GLY B C 1
ATOM 3533 O O . GLY B 1 138 ? 84.716 69.962 31.592 1.00 27.01 126 GLY B O 1
ATOM 3534 N N . ALA B 1 139 ? 86.487 68.563 31.328 1.00 28.44 127 ALA B N 1
ATOM 3535 C CA . ALA B 1 139 ? 85.886 67.456 32.056 1.00 27.87 127 ALA B CA 1
ATOM 3536 C C . ALA B 1 139 ? 85.798 67.770 33.540 1.00 27.19 127 ALA B C 1
ATOM 3537 O O . ALA B 1 139 ? 86.731 68.331 34.096 1.00 26.97 127 ALA B O 1
ATOM 3539 N N . ARG B 1 140 ? 84.670 67.460 34.174 1.00 28.37 128 ARG B N 1
ATOM 3540 C CA . ARG B 1 140 ? 84.558 67.586 35.628 1.00 30.04 128 ARG B CA 1
ATOM 3541 C C . ARG B 1 140 ? 84.841 66.271 36.348 1.00 28.62 128 ARG B C 1
ATOM 3542 O O . ARG B 1 140 ? 84.873 66.231 37.549 1.00 30.39 128 ARG B O 1
ATOM 3545 N N . TRP B 1 141 ? 85.085 65.196 35.622 1.00 24.91 129 TRP B N 1
ATOM 3546 C CA . TRP B 1 141 ? 85.238 63.879 36.246 1.00 22.36 129 TRP B CA 1
ATOM 3547 C C . TRP B 1 141 ? 85.768 62.865 35.253 1.00 23.96 129 TRP B C 1
ATOM 3548 O O . TRP B 1 141 ? 85.421 62.925 34.080 1.00 23.20 129 TRP B O 1
ATOM 3559 N N . PHE B 1 142 ? 86.559 61.927 35.776 1.00 23.98 130 PHE B N 1
ATOM 3560 C CA . PHE B 1 142 ? 87.130 60.836 35.069 1.00 25.20 130 PHE B CA 1
ATOM 3561 C C . PHE B 1 142 ? 87.035 59.573 35.933 1.00 26.83 130 PHE B C 1
ATOM 3562 O O . PHE B 1 142 ? 87.491 59.561 37.060 1.00 27.99 130 PHE B O 1
ATOM 3570 N N . HIS B 1 143 ? 86.424 58.526 35.385 1.00 27.09 131 HIS B N 1
ATOM 3571 C CA . HIS B 1 143 ? 86.255 57.270 36.081 1.00 27.58 131 HIS B CA 1
ATOM 3572 C C . HIS B 1 143 ? 86.954 56.185 35.280 1.00 25.73 131 HIS B C 1
ATOM 3573 O O . HIS B 1 143 ? 86.918 56.198 34.060 1.00 27.87 131 HIS B O 1
ATOM 3580 N N . PHE B 1 144 ? 87.579 55.240 35.980 1.00 27.43 132 PHE B N 1
ATOM 3581 C CA . PHE B 1 144 ? 88.141 54.016 35.379 1.00 27.52 132 PHE B CA 1
ATOM 3582 C C . PHE B 1 144 ? 87.984 52.852 36.353 1.00 27.23 132 PHE B C 1
ATOM 3583 O O . PHE B 1 144 ? 87.611 53.068 37.478 1.00 24.65 132 PHE B O 1
ATOM 3591 N N . SER B 1 145 ? 88.223 51.617 35.904 1.00 28.77 133 SER B N 1
ATOM 3592 C CA . SER B 1 145 ? 88.201 50.464 36.814 1.00 28.52 133 SER B CA 1
ATOM 3593 C C . SER B 1 145 ? 89.439 49.580 36.652 1.00 29.88 133 SER B C 1
ATOM 3594 O O . SER B 1 145 ? 90.141 49.660 35.651 1.00 30.78 133 SER B O 1
ATOM 3597 N N . GLY B 1 146 ? 89.693 48.740 37.651 1.00 31.61 134 GLY B N 1
ATOM 3598 C CA . GLY B 1 146 ? 90.807 47.776 37.634 1.00 30.64 134 GLY B CA 1
ATOM 3599 C C . GLY B 1 146 ? 90.616 46.573 36.723 1.00 30.03 134 GLY B C 1
ATOM 3600 O O . GLY B 1 146 ? 91.448 45.676 36.665 1.00 29.16 134 GLY B O 1
ATOM 3601 N N . ILE B 1 147 ? 89.520 46.556 35.997 1.00 30.88 135 ILE B N 1
ATOM 3602 C CA . ILE B 1 147 ? 89.343 45.541 34.967 1.00 33.27 135 ILE B CA 1
ATOM 3603 C C . ILE B 1 147 ? 90.256 45.863 33.801 1.00 32.99 135 ILE B C 1
ATOM 3604 O O . ILE B 1 147 ? 90.710 44.949 33.133 1.00 36.50 135 ILE B O 1
ATOM 3609 N N . THR B 1 148 ? 90.542 47.143 33.571 1.00 29.80 136 THR B N 1
ATOM 3610 C CA . THR B 1 148 ? 91.123 47.578 32.305 1.00 29.44 136 THR B CA 1
ATOM 3611 C C . THR B 1 148 ? 92.641 47.355 32.109 1.00 30.68 136 THR B C 1
ATOM 3612 O O . THR B 1 148 ? 93.065 46.860 31.060 1.00 31.13 136 THR B O 1
ATOM 3616 N N . PRO B 1 149 ? 93.470 47.735 33.103 1.00 31.86 137 PRO B N 1
ATOM 3617 C CA . PRO B 1 149 ? 94.944 47.581 32.937 1.00 30.88 137 PRO B CA 1
ATOM 3618 C C . PRO B 1 149 ? 95.454 46.166 32.502 1.00 28.65 137 PRO B C 1
ATOM 3619 O O . PRO B 1 149 ? 96.358 46.084 31.672 1.00 28.00 137 PRO B O 1
ATOM 3623 N N . PRO B 1 150 ? 94.894 45.075 33.066 1.00 26.04 138 PRO B N 1
ATOM 3624 C CA . PRO B 1 150 ? 95.357 43.760 32.665 1.00 29.13 138 PRO B CA 1
ATOM 3625 C C . PRO B 1 150 ? 94.926 43.290 31.262 1.00 29.43 138 PRO B C 1
ATOM 3626 O O . PRO B 1 150 ? 95.397 42.261 30.804 1.00 31.49 138 PRO B O 1
ATOM 3630 N N . LEU B 1 151 ? 94.036 44.025 30.610 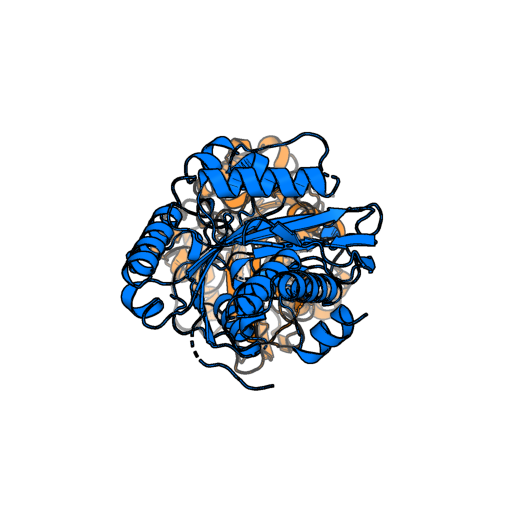1.00 31.20 139 LEU B N 1
ATOM 3631 C CA . LEU B 1 151 ? 93.456 43.607 29.337 1.00 29.23 139 LEU B CA 1
ATOM 3632 C C . LEU B 1 151 ? 94.440 43.614 28.187 1.00 30.68 139 LEU B C 1
ATOM 3633 O O . LEU B 1 151 ? 94.233 42.899 27.231 1.00 35.32 139 LEU B O 1
ATOM 3638 N N . GLY B 1 152 ? 95.502 44.402 28.264 1.00 32.40 140 GLY B N 1
ATOM 3639 C CA . GLY B 1 152 ? 96.433 44.529 27.138 1.00 32.29 140 GLY B CA 1
ATOM 3640 C C . GLY B 1 152 ? 97.719 45.257 27.498 1.00 32.35 140 GLY B C 1
ATOM 3641 O O . GLY B 1 152 ? 97.782 45.926 28.525 1.00 34.04 140 GLY B O 1
ATOM 3642 N N . LYS B 1 153 ? 98.741 45.115 26.649 1.00 31.30 141 LYS B N 1
ATOM 3643 C CA . LYS B 1 153 ? 100.107 45.534 26.980 1.00 30.71 141 LYS B CA 1
ATOM 3644 C C . LYS B 1 153 ? 100.239 47.012 27.283 1.00 29.96 141 LYS B C 1
ATOM 3645 O O . LYS B 1 153 ? 100.995 47.385 28.174 1.00 25.80 141 LYS B O 1
ATOM 3647 N N . GLU B 1 154 ? 99.544 47.864 26.541 1.00 30.67 142 GLU B N 1
ATOM 3648 C CA . GLU B 1 154 ? 99.724 49.302 26.720 1.00 30.24 142 GLU B CA 1
ATOM 3649 C C . GLU B 1 154 ? 98.651 49.931 27.600 1.00 30.06 142 GLU B C 1
ATOM 3650 O O . GLU B 1 154 ? 98.687 51.134 27.822 1.00 29.69 142 GLU B O 1
ATOM 3656 N N . LEU B 1 155 ? 97.682 49.170 28.097 1.00 29.04 143 LEU B N 1
ATOM 3657 C CA . LEU B 1 155 ? 96.600 49.839 28.850 1.00 31.13 143 LEU B CA 1
ATOM 3658 C C . LEU B 1 155 ? 97.046 50.488 30.178 1.00 27.94 143 LEU B C 1
ATOM 3659 O O . LEU B 1 155 ? 96.558 51.568 30.522 1.00 29.77 143 LEU B O 1
ATOM 3664 N N . PRO B 1 156 ? 97.981 49.859 30.904 1.00 26.96 144 PRO B N 1
ATOM 3665 C CA . PRO B 1 156 ? 98.564 50.542 32.084 1.00 27.42 144 PRO B CA 1
ATOM 3666 C C . PRO B 1 156 ? 99.167 51.912 31.758 1.00 25.91 144 PRO B C 1
ATOM 3667 O O . PRO B 1 156 ? 99.048 52.868 32.527 1.00 25.92 144 PRO B O 1
ATOM 3671 N N . LEU B 1 157 ? 99.797 52.015 30.604 1.00 26.31 145 LEU B N 1
ATOM 3672 C CA . LEU B 1 157 ? 100.438 53.246 30.218 1.00 27.28 145 LEU B CA 1
ATOM 3673 C C . LEU B 1 157 ? 99.442 54.250 29.652 1.00 25.90 145 LEU B C 1
ATOM 3674 O O . LEU B 1 157 ? 99.566 55.458 29.868 1.00 25.29 145 LEU B O 1
ATOM 3679 N N . ILE B 1 158 ? 98.430 53.745 28.969 1.00 26.35 146 ILE B N 1
ATOM 3680 C CA . ILE B 1 158 ? 97.313 54.550 28.509 1.00 27.39 146 ILE B CA 1
ATOM 3681 C C . ILE B 1 158 ? 96.600 55.159 29.716 1.00 29.13 146 ILE B C 1
ATOM 3682 O O . ILE B 1 158 ? 96.331 56.361 29.750 1.00 30.32 146 ILE B O 1
ATOM 3687 N N . LEU B 1 159 ? 96.336 54.350 30.730 1.00 30.62 147 LEU B N 1
ATOM 3688 C CA . LEU B 1 159 ? 95.674 54.873 31.930 1.00 31.46 147 LEU B CA 1
ATOM 3689 C C . LEU B 1 159 ? 96.519 55.928 32.667 1.00 31.97 147 LEU B C 1
ATOM 3690 O O . LEU B 1 159 ? 95.992 56.910 33.203 1.00 29.24 147 LEU B O 1
ATOM 3695 N N . GLU B 1 160 ? 97.829 55.718 32.667 1.00 33.84 148 GLU B N 1
ATOM 3696 C CA . GLU B 1 160 ? 98.759 56.623 33.310 1.00 35.29 148 GLU B CA 1
ATOM 3697 C C . GLU B 1 160 ? 98.770 57.942 32.569 1.00 32.96 148 GLU B C 1
ATOM 3698 O O . GLU B 1 160 ? 98.776 58.994 33.205 1.00 32.29 148 GLU B O 1
ATOM 3704 N N . ASP B 1 161 ? 98.766 57.889 31.235 1.00 30.28 149 ASP B N 1
ATOM 3705 C CA . ASP B 1 161 ? 98.694 59.113 30.412 1.00 28.91 149 ASP B CA 1
ATOM 3706 C C . ASP B 1 161 ? 97.437 59.920 30.812 1.00 28.52 149 ASP B C 1
ATOM 3707 O O . ASP B 1 161 ? 97.488 61.147 31.011 1.00 27.14 149 ASP B O 1
ATOM 3712 N N . ALA B 1 162 ? 96.306 59.224 30.912 1.00 27.32 150 ALA B N 1
ATOM 3713 C CA . ALA B 1 162 ? 95.037 59.876 31.230 1.00 26.53 150 ALA B CA 1
ATOM 3714 C C . ALA B 1 162 ? 95.069 60.453 32.641 1.00 25.78 150 ALA B C 1
ATOM 3715 O O . ALA B 1 162 ? 94.596 61.545 32.867 1.00 28.24 150 ALA B O 1
ATOM 3717 N N . LEU B 1 163 ? 95.619 59.710 33.586 1.00 24.12 151 LEU B N 1
ATOM 3718 C CA . LEU B 1 163 ? 95.597 60.136 34.966 1.00 26.92 151 LEU B CA 1
ATOM 3719 C C . LEU B 1 163 ? 96.517 61.336 35.190 1.00 25.24 151 LEU B C 1
ATOM 3720 O O . LEU B 1 163 ? 96.242 62.200 36.029 1.00 26.63 151 LEU B O 1
ATOM 3725 N N . LYS B 1 164 ? 97.605 61.400 34.450 1.00 25.83 152 LYS B N 1
ATOM 3726 C CA . LYS B 1 164 ? 98.514 62.539 34.595 1.00 30.66 152 LYS B CA 1
ATOM 3727 C C . LYS B 1 164 ? 97.838 63.811 34.071 1.00 28.23 152 LYS B C 1
ATOM 3728 O O . LYS B 1 164 ? 97.969 64.896 34.653 1.00 30.11 152 LYS B O 1
ATOM 3734 N N . VAL B 1 165 ? 97.095 63.666 32.976 1.00 27.63 153 VAL B N 1
ATOM 3735 C CA . VAL B 1 165 ? 96.370 64.788 32.410 1.00 26.11 153 VAL B CA 1
ATOM 3736 C C . VAL B 1 165 ? 95.213 65.188 33.309 1.00 26.96 153 VAL B C 1
ATOM 3737 O O . VAL B 1 165 ? 94.953 66.370 33.468 1.00 26.75 153 VAL B O 1
ATOM 3741 N N . ALA B 1 166 ? 94.514 64.210 33.882 1.00 28.22 154 ALA B N 1
ATOM 3742 C CA . ALA B 1 166 ? 93.461 64.519 34.844 1.00 28.71 154 ALA B CA 1
ATOM 3743 C C . ALA B 1 166 ? 94.032 65.321 36.023 1.00 28.47 154 ALA B C 1
ATOM 3744 O O . ALA B 1 166 ? 93.432 66.290 36.479 1.00 25.24 154 ALA B O 1
ATOM 3746 N N . ASN B 1 167 ? 95.187 64.896 36.511 1.00 31.03 155 ASN B N 1
ATOM 3747 C CA . ASN B 1 167 ? 95.842 65.591 37.615 1.00 32.79 155 ASN B CA 1
ATOM 3748 C C . ASN B 1 167 ? 96.204 67.019 37.277 1.00 34.63 155 ASN B C 1
ATOM 3749 O O . ASN B 1 167 ? 96.010 67.938 38.101 1.00 34.41 155 ASN B O 1
ATOM 3754 N N . GLU B 1 168 ? 96.750 67.208 36.078 1.00 36.00 156 GLU B N 1
ATOM 3755 C CA . GLU B 1 168 ? 97.153 68.542 35.639 1.00 37.09 156 GLU B CA 1
ATOM 3756 C C . GLU B 1 168 ? 95.937 69.469 35.460 1.00 33.94 156 GLU B C 1
ATOM 3757 O O . GLU B 1 168 ? 95.994 70.642 35.819 1.00 33.40 156 GLU B O 1
ATOM 3763 N N . LYS B 1 169 ? 94.832 68.944 34.928 1.00 31.24 157 LYS B N 1
ATOM 3764 C CA . LYS B 1 169 ? 93.640 69.764 34.761 1.00 29.65 157 LYS B CA 1
ATOM 3765 C C . LYS B 1 169 ? 92.816 69.917 36.047 1.00 30.30 157 LYS B C 1
ATOM 3766 O O . LYS B 1 169 ? 91.869 70.692 36.065 1.00 33.00 157 LYS B O 1
ATOM 3772 N N . GLY B 1 170 ? 93.189 69.208 37.117 1.00 27.36 158 GLY B N 1
ATOM 3773 C CA . GLY B 1 170 ? 92.436 69.210 38.372 1.00 26.53 158 GLY B CA 1
ATOM 3774 C C . GLY B 1 170 ? 91.054 68.532 38.271 1.00 26.64 158 GLY B C 1
ATOM 3775 O O . GLY B 1 170 ? 90.098 68.959 38.921 1.00 25.74 158 GLY B O 1
ATOM 3776 N N . VAL B 1 171 ? 90.961 67.468 37.478 1.00 26.33 159 VAL B N 1
ATOM 3777 C CA . VAL B 1 171 ? 89.699 66.726 37.237 1.00 24.85 159 VAL B CA 1
ATOM 3778 C C . VAL B 1 171 ? 89.535 65.659 38.308 1.00 27.84 159 VAL B C 1
ATOM 3779 O O . VAL B 1 171 ? 90.468 64.897 38.570 1.00 30.25 159 VAL B O 1
ATOM 3783 N N . THR B 1 172 ? 88.351 65.555 38.911 1.00 29.94 160 THR B N 1
ATOM 3784 C CA . THR B 1 172 ? 88.147 64.551 39.963 1.00 28.50 160 THR B CA 1
ATOM 3785 C C . THR B 1 172 ? 88.218 63.154 39.383 1.00 26.92 160 THR B C 1
ATOM 3786 O O . THR B 1 172 ? 87.784 62.926 38.253 1.00 26.58 160 THR B O 1
ATOM 3790 N N . VAL B 1 173 ? 88.767 62.235 40.177 1.00 25.71 161 VAL B N 1
ATOM 3791 C CA . VAL B 1 173 ? 89.002 60.881 39.734 1.00 26.73 161 VAL B CA 1
ATOM 3792 C C . VAL B 1 173 ? 88.446 59.823 40.669 1.00 26.88 161 VAL B C 1
ATOM 3793 O O . VAL B 1 173 ? 88.728 59.804 41.872 1.00 25.99 161 VAL B O 1
ATOM 3797 N N . SER B 1 174 ? 87.654 58.943 40.066 1.00 26.57 162 SER B N 1
ATOM 3798 C CA . SER B 1 174 ? 87.123 57.767 40.713 1.00 27.17 162 SER B CA 1
ATOM 3799 C C . SER B 1 174 ? 87.709 56.483 40.058 1.00 27.04 162 SER B C 1
ATOM 3800 O O . SER B 1 174 ? 88.034 56.438 38.854 1.00 25.51 162 SER B O 1
ATOM 3803 N N . CYS B 1 175 ? 87.880 55.479 40.906 1.00 26.77 163 CYS B N 1
ATOM 3804 C CA . CYS B 1 175 ? 88.317 54.163 40.506 1.00 27.52 163 CYS B CA 1
ATOM 3805 C C . CYS B 1 175 ? 87.519 53.089 41.204 1.00 26.96 163 CYS B C 1
ATOM 3806 O O . CYS B 1 175 ? 87.434 53.065 42.436 1.00 30.76 163 CYS B O 1
ATOM 3809 N N . ASP B 1 176 ? 86.961 52.182 40.413 1.00 29.35 164 ASP B N 1
ATOM 3810 C CA . ASP B 1 176 ? 86.305 50.972 40.931 1.00 30.28 164 ASP B CA 1
ATOM 3811 C C . ASP B 1 176 ? 87.293 49.819 40.823 1.00 30.01 164 ASP B C 1
ATOM 3812 O O . ASP B 1 176 ? 87.592 49.351 39.738 1.00 27.68 164 ASP B O 1
ATOM 3817 N N . LEU B 1 177 ? 87.778 49.359 41.961 1.00 28.80 165 LEU B N 1
ATOM 3818 C CA . LEU B 1 177 ? 88.882 48.425 41.973 1.00 31.72 165 LEU B CA 1
ATOM 3819 C C . LEU B 1 177 ? 88.627 47.201 41.141 1.00 33.04 165 LEU B C 1
ATOM 3820 O O . LEU B 1 177 ? 89.531 46.796 40.425 1.00 34.02 165 LEU B O 1
ATOM 3825 N N . ASN B 1 178 ? 87.416 46.638 41.231 1.00 32.59 166 ASN B N 1
ATOM 3826 C CA . ASN B 1 178 ? 87.007 45.524 40.388 1.00 35.66 166 ASN B CA 1
ATOM 3827 C C . ASN B 1 178 ? 88.114 44.475 40.163 1.00 36.23 166 ASN B C 1
ATOM 3828 O O . ASN B 1 178 ? 88.490 44.207 39.005 1.00 34.09 166 ASN B O 1
ATOM 3833 N N . TYR B 1 179 ? 88.647 43.906 41.252 1.00 38.79 167 TYR B N 1
ATOM 3834 C CA . TYR B 1 179 ? 89.629 42.810 41.130 1.00 38.79 167 TYR B CA 1
ATOM 3835 C C . TYR B 1 179 ? 89.042 41.669 40.346 1.00 38.70 167 TYR B C 1
ATOM 3836 O O . TYR B 1 179 ? 87.935 41.225 40.645 1.00 38.67 167 TYR B O 1
ATOM 3845 N N . ARG B 1 180 ? 89.753 41.180 39.342 1.00 39.79 168 ARG B N 1
ATOM 3846 C CA . ARG B 1 180 ? 89.289 39.933 38.696 1.00 41.37 168 ARG B CA 1
ATOM 3847 C C . ARG B 1 180 ? 90.429 38.920 38.719 1.00 42.17 168 ARG B C 1
ATOM 3848 O O . ARG B 1 180 ? 91.566 39.246 38.340 1.00 39.39 168 ARG B O 1
ATOM 3856 N N . ALA B 1 181 ? 90.135 37.716 39.231 1.00 44.09 169 ALA B N 1
ATOM 3857 C CA . ALA B 1 181 ? 91.159 36.659 39.328 1.00 45.08 169 ALA B CA 1
ATOM 3858 C C . ALA B 1 181 ? 91.534 36.117 37.926 1.00 44.69 169 ALA B C 1
ATOM 3859 O O . ALA B 1 181 ? 92.724 35.980 37.648 1.00 47.27 169 ALA B O 1
ATOM 3861 N N . ARG B 1 182 ? 90.535 35.874 37.057 1.00 44.91 170 ARG B N 1
ATOM 3862 C CA . ARG B 1 182 ? 90.758 35.500 35.628 1.00 45.20 170 ARG B CA 1
ATOM 3863 C C . ARG B 1 182 ? 91.804 36.349 34.895 1.00 44.66 170 ARG B C 1
ATOM 3864 O O . ARG B 1 182 ? 92.489 35.862 33.987 1.00 46.22 170 ARG B O 1
ATOM 3872 N N . LEU B 1 183 ? 91.911 37.624 35.263 1.00 42.57 171 LEU B N 1
ATOM 3873 C CA . LEU B 1 183 ? 92.704 38.599 34.494 1.00 38.68 171 LEU B CA 1
ATOM 3874 C C . LEU B 1 183 ? 94.055 38.821 35.083 1.00 38.70 171 LEU B C 1
ATOM 3875 O O . LEU B 1 183 ? 95.018 39.107 34.362 1.00 40.45 171 LEU B O 1
ATOM 3880 N N . TRP B 1 184 ? 94.121 38.773 36.406 1.00 36.63 172 TRP B N 1
ATOM 3881 C CA . TRP B 1 184 ? 95.397 38.816 37.076 1.00 38.18 172 TRP B CA 1
ATOM 3882 C C . TRP B 1 184 ? 95.323 38.329 38.515 1.00 42.13 172 TRP B C 1
ATOM 3883 O O . TRP B 1 184 ? 94.227 38.046 39.070 1.00 44.12 172 TRP B O 1
ATOM 3894 N N . THR B 1 185 ? 96.528 38.164 39.053 1.00 43.39 173 THR B N 1
ATOM 3895 C CA . THR B 1 185 ? 96.761 37.692 40.397 1.00 45.09 173 THR B CA 1
ATOM 3896 C C . THR B 1 185 ? 96.720 38.841 41.380 1.00 45.71 173 THR B C 1
ATOM 3897 O O . THR B 1 185 ? 96.996 40.011 41.007 1.00 42.86 173 THR B O 1
ATOM 3901 N N . LYS B 1 186 ? 96.451 38.463 42.643 1.00 46.84 174 LYS B N 1
ATOM 3902 C CA . LYS B 1 186 ? 96.343 39.417 43.753 1.00 46.13 174 LYS B CA 1
ATOM 3903 C C . LYS B 1 186 ? 97.625 40.256 43.797 1.00 43.21 174 LYS B C 1
ATOM 3904 O O . LYS B 1 186 ? 97.567 41.489 43.863 1.00 43.66 174 LYS B O 1
ATOM 3910 N N . GLU B 1 187 ? 98.766 39.583 43.659 1.00 41.97 175 GLU B N 1
ATOM 3911 C CA . GLU B 1 187 ? 100.070 40.247 43.593 1.00 40.32 175 GLU B CA 1
ATOM 3912 C C . GLU B 1 187 ? 100.173 41.192 42.377 1.00 39.21 175 GLU B C 1
ATOM 3913 O O . GLU B 1 187 ? 100.767 42.270 42.455 1.00 39.35 175 GLU B O 1
ATOM 3915 N N . GLU B 1 188 ? 99.574 40.795 41.259 1.00 39.64 176 GLU B N 1
ATOM 3916 C CA . GLU B 1 188 ? 99.764 41.523 40.003 1.00 40.44 176 GLU B CA 1
ATOM 3917 C C . GLU B 1 188 ? 99.008 42.858 40.004 1.00 39.19 176 GLU B C 1
ATOM 3918 O O . GLU B 1 188 ? 99.524 43.901 39.546 1.00 38.13 176 GLU B O 1
ATOM 3920 N N . ALA B 1 189 ? 97.783 42.807 40.524 1.00 38.73 177 ALA B N 1
ATOM 3921 C CA . ALA B 1 189 ? 96.951 44.004 40.742 1.00 37.92 177 ALA B CA 1
ATOM 3922 C C . ALA B 1 189 ? 97.665 45.072 41.591 1.00 39.06 177 ALA B C 1
ATOM 3923 O O . ALA B 1 189 ? 97.706 46.294 41.260 1.00 37.89 177 ALA B O 1
ATOM 3925 N N . GLN B 1 190 ? 98.264 44.591 42.678 1.00 39.89 178 GLN B N 1
ATOM 3926 C CA . GLN B 1 190 ? 98.940 45.467 43.623 1.00 38.57 178 GLN B CA 1
ATOM 3927 C C . GLN B 1 190 ? 100.081 46.269 42.968 1.00 37.49 178 GLN B C 1
ATOM 3928 O O . GLN B 1 190 ? 100.228 47.455 43.221 1.00 36.26 178 GLN B O 1
ATOM 3934 N N . LYS B 1 191 ? 100.843 45.662 42.070 1.00 37.92 179 LYS B N 1
ATOM 3935 C CA . LYS B 1 191 ? 101.998 46.370 41.484 1.00 37.28 179 LYS B CA 1
ATOM 3936 C C . LYS B 1 191 ? 101.585 47.589 40.631 1.00 35.59 179 LYS B C 1
ATOM 3937 O O . LYS B 1 191 ? 102.324 48.573 40.496 1.00 30.96 179 LYS B O 1
ATOM 3940 N N . VAL B 1 192 ? 100.395 47.505 40.040 1.00 37.07 180 VAL B N 1
ATOM 3941 C CA . VAL B 1 192 ? 99.952 48.484 39.025 1.00 36.65 180 VAL B CA 1
ATOM 3942 C C . VAL B 1 192 ? 98.987 49.536 39.592 1.00 35.11 180 VAL B C 1
ATOM 3943 O O . VAL B 1 192 ? 99.109 50.739 39.286 1.00 33.80 180 VAL B O 1
ATOM 3955 N N . ILE B 1 194 ? 98.272 50.407 42.982 1.00 35.20 182 ILE B N 1
ATOM 3956 C CA . ILE B 1 194 ? 98.694 51.204 44.155 1.00 32.33 182 ILE B CA 1
ATOM 3957 C C . ILE B 1 194 ? 99.414 52.502 43.712 1.00 34.27 182 ILE B C 1
ATOM 3958 O O . ILE B 1 194 ? 99.143 53.607 44.223 1.00 35.55 182 ILE B O 1
ATOM 3963 N N . PRO B 1 195 ? 100.316 52.402 42.735 1.00 35.11 183 PRO B N 1
ATOM 3964 C CA . PRO B 1 195 ? 100.752 53.684 42.141 1.00 35.27 183 PRO B CA 1
ATOM 3965 C C . PRO B 1 195 ? 99.614 54.587 41.602 1.00 36.55 183 PRO B C 1
ATOM 3966 O O . PRO B 1 195 ? 99.740 55.818 41.668 1.00 37.88 183 PRO B O 1
ATOM 3970 N N . PHE B 1 196 ? 98.517 54.000 41.095 1.00 35.93 184 PHE B N 1
ATOM 3971 C CA . PHE B 1 196 ? 97.410 54.811 40.547 1.00 35.35 184 PHE B CA 1
ATOM 3972 C C . PHE B 1 196 ? 96.599 55.546 41.613 1.00 34.21 184 PHE B C 1
ATOM 3973 O O . PHE B 1 196 ? 96.036 56.622 41.350 1.00 32.70 184 PHE B O 1
ATOM 3989 N N . GLU B 1 198 ? 97.527 57.380 43.858 1.00 36.64 186 GLU B N 1
ATOM 3990 C CA . GLU B 1 198 ? 98.021 58.763 43.956 1.00 37.76 186 GLU B CA 1
ATOM 3991 C C . GLU B 1 198 ? 97.109 59.773 43.284 1.00 37.11 186 GLU B C 1
ATOM 3992 O O . GLU B 1 198 ? 97.055 60.934 43.716 1.00 36.63 186 GLU B O 1
ATOM 3998 N N . TYR B 1 199 ? 96.419 59.361 42.216 1.00 36.46 187 TYR B N 1
ATOM 3999 C CA . TYR B 1 199 ? 95.507 60.276 41.520 1.00 36.63 187 TYR B CA 1
ATOM 4000 C C . TYR B 1 199 ? 94.010 59.959 41.731 1.00 34.49 187 TYR B C 1
ATOM 4001 O O . TYR B 1 199 ? 93.169 60.563 41.075 1.00 32.59 187 TYR B O 1
ATOM 4010 N N . VAL B 1 200 ? 93.668 59.034 42.628 1.00 31.13 188 VAL B N 1
ATOM 4011 C CA . VAL B 1 200 ? 92.262 58.708 42.855 1.00 28.75 188 VAL B CA 1
ATOM 4012 C C . VAL B 1 200 ? 91.707 59.441 44.051 1.00 27.19 188 VAL B C 1
ATOM 4013 O O . VAL B 1 200 ? 92.253 59.395 45.148 1.00 27.31 188 VAL B O 1
ATOM 4017 N N . ASP B 1 201 ? 90.600 60.125 43.828 1.00 28.61 189 ASP B N 1
ATOM 4018 C CA . ASP B 1 201 ? 89.925 60.888 44.888 1.00 29.07 189 ASP B CA 1
ATOM 4019 C C . ASP B 1 201 ? 88.770 60.098 45.528 1.00 28.41 189 ASP B C 1
ATOM 4020 O O . ASP B 1 201 ? 88.489 60.246 46.721 1.00 28.43 189 ASP B O 1
ATOM 4025 N N . VAL B 1 202 ? 88.120 59.256 44.731 1.00 26.41 190 VAL B N 1
ATOM 4026 C CA . VAL B 1 202 ? 86.945 58.511 45.171 1.00 26.94 190 VAL B CA 1
ATOM 4027 C C . VAL B 1 202 ? 87.173 57.038 44.834 1.00 27.37 190 VAL B C 1
ATOM 4028 O O . VAL B 1 202 ? 87.375 56.699 43.660 1.00 27.00 190 VAL B O 1
ATOM 4032 N N . LEU B 1 203 ? 87.137 56.184 45.856 1.00 25.84 191 LEU B N 1
ATOM 4033 C CA . LEU B 1 203 ? 87.316 54.768 45.693 1.00 25.71 191 LEU B CA 1
ATOM 4034 C C . LEU B 1 203 ? 85.967 54.039 45.754 1.00 28.94 191 LEU B C 1
ATOM 4035 O O . LEU B 1 203 ? 85.168 54.271 46.663 1.00 30.15 191 LEU B O 1
ATOM 4040 N N . ILE B 1 204 ? 85.724 53.172 44.780 1.00 28.30 192 ILE B N 1
ATOM 4041 C CA . ILE B 1 204 ? 84.600 52.244 44.802 1.00 30.22 192 ILE B CA 1
ATOM 4042 C C . ILE B 1 204 ? 85.183 50.832 44.868 1.00 28.95 192 ILE B C 1
ATOM 4043 O O . ILE B 1 204 ? 86.062 50.509 44.107 1.00 26.75 192 ILE B O 1
ATOM 4048 N N . ALA B 1 205 ? 84.662 50.000 45.762 1.00 32.78 193 ALA B N 1
ATOM 4049 C CA . ALA B 1 205 ? 85.247 48.677 46.048 1.00 34.72 193 ALA B CA 1
ATOM 4050 C C . ALA B 1 205 ? 84.310 47.730 46.823 1.00 39.95 193 ALA B C 1
ATOM 4051 O O . ALA B 1 205 ? 83.168 48.074 47.183 1.00 39.95 193 ALA B O 1
ATOM 4053 N N . ASN B 1 206 ? 84.778 46.496 47.008 1.00 42.37 194 ASN B N 1
ATOM 4054 C CA . ASN B 1 206 ? 84.134 45.583 47.950 1.00 41.84 194 ASN B CA 1
ATOM 4055 C C . ASN B 1 206 ? 85.209 44.905 48.819 1.00 44.64 194 ASN B C 1
ATOM 4056 O O . ASN B 1 206 ? 86.443 45.113 48.599 1.00 42.81 194 ASN B O 1
ATOM 4061 N N . GLU B 1 207 ? 84.747 44.148 49.829 1.00 45.60 195 GLU B N 1
ATOM 4062 C CA . GLU B 1 207 ? 85.650 43.511 50.793 1.00 45.34 195 GLU B CA 1
ATOM 4063 C C . GLU B 1 207 ? 86.774 42.864 50.023 1.00 43.99 195 GLU B C 1
ATOM 4064 O O . GLU B 1 207 ? 87.946 43.094 50.287 1.00 43.64 195 GLU B O 1
ATOM 4066 N N . GLU B 1 208 ? 86.379 42.088 49.021 1.00 43.99 196 GLU B N 1
ATOM 4067 C CA . GLU B 1 208 ? 87.304 41.294 48.217 1.00 43.60 196 GLU B CA 1
ATOM 4068 C C . GLU B 1 208 ? 88.374 42.143 47.498 1.00 42.96 196 GLU B C 1
ATOM 4069 O O . GLU B 1 208 ? 89.582 41.816 47.517 1.00 44.86 196 GLU B O 1
ATOM 4072 N N . ASP B 1 209 ? 87.932 43.227 46.858 1.00 40.92 197 ASP B N 1
ATOM 4073 C CA . ASP B 1 209 ? 88.836 44.051 46.052 1.00 39.32 197 ASP B CA 1
ATOM 4074 C C . ASP B 1 209 ? 89.844 44.683 46.983 1.00 36.49 197 ASP B C 1
ATOM 4075 O O . ASP B 1 209 ? 91.001 44.873 46.632 1.00 37.78 197 ASP B O 1
ATOM 4080 N N . ILE B 1 210 ? 89.404 45.044 48.172 1.00 33.85 198 ILE B N 1
ATOM 4081 C CA . ILE B 1 210 ? 90.282 45.765 49.058 1.00 32.72 198 ILE B CA 1
ATOM 4082 C C . ILE B 1 210 ? 91.433 44.854 49.551 1.00 33.99 198 ILE B C 1
ATOM 4083 O O . ILE B 1 210 ? 92.583 45.302 49.667 1.00 30.79 198 ILE B O 1
ATOM 4088 N N . GLU B 1 211 ? 91.107 43.588 49.853 1.00 36.50 199 GLU B N 1
ATOM 4089 C CA . GLU B 1 211 ? 92.092 42.626 50.345 1.00 36.63 199 GLU B CA 1
ATOM 4090 C C . GLU B 1 211 ? 93.136 42.402 49.258 1.00 37.93 199 GLU B C 1
ATOM 4091 O O . GLU B 1 211 ? 94.316 42.684 49.470 1.00 38.75 199 GLU B O 1
ATOM 4093 N N . LYS B 1 212 ? 92.675 41.982 48.073 1.00 41.79 200 LYS B N 1
ATOM 4094 C CA . LYS B 1 212 ? 93.585 41.540 46.993 1.00 41.97 200 LYS B CA 1
ATOM 4095 C C . LYS B 1 212 ? 94.383 42.685 46.363 1.00 43.37 200 LYS B C 1
ATOM 4096 O O . LYS B 1 212 ? 95.595 42.551 46.141 1.00 43.60 200 LYS B O 1
ATOM 4098 N N . VAL B 1 213 ? 93.730 43.824 46.131 1.00 43.43 201 VAL B N 1
ATOM 4099 C CA . VAL B 1 213 ? 94.375 44.947 45.437 1.00 42.38 201 VAL B CA 1
ATOM 4100 C C . VAL B 1 213 ? 95.115 45.882 46.350 1.00 42.43 201 VAL B C 1
ATOM 4101 O O . VAL B 1 213 ? 96.186 46.389 45.995 1.00 46.24 201 VAL B O 1
ATOM 4105 N N . LEU B 1 214 ? 94.545 46.142 47.526 1.00 40.67 202 LEU B N 1
ATOM 4106 C CA . LEU B 1 214 ? 95.110 47.121 48.431 1.00 37.73 202 LEU B CA 1
ATOM 4107 C C . LEU B 1 214 ? 95.949 46.527 49.585 1.00 40.14 202 LEU B C 1
ATOM 4108 O O . LEU B 1 214 ? 96.653 47.272 50.291 1.00 33.97 202 LEU B O 1
ATOM 4113 N N . GLY B 1 215 ? 95.872 45.207 49.776 1.00 41.45 203 GLY B N 1
ATOM 4114 C CA . GLY B 1 215 ? 96.569 44.564 50.897 1.00 42.03 203 GLY B CA 1
ATOM 4115 C C . GLY B 1 215 ? 96.029 44.978 52.253 1.00 42.93 203 GLY B C 1
ATOM 4116 O O . GLY B 1 215 ? 96.796 45.123 53.215 1.00 43.62 203 GLY B O 1
ATOM 4117 N N . ILE B 1 216 ? 94.713 45.184 52.333 1.00 43.69 204 ILE B N 1
ATOM 4118 C CA . ILE B 1 216 ? 94.071 45.575 53.591 1.00 45.76 204 ILE B CA 1
ATOM 4119 C C . ILE B 1 216 ? 92.931 44.603 53.913 1.00 47.66 204 ILE B C 1
ATOM 4120 O O . ILE B 1 216 ? 92.093 44.330 53.060 1.00 47.57 204 ILE B O 1
ATOM 4125 N N . SER B 1 217 ? 92.915 44.088 55.146 1.00 50.32 205 SER B N 1
ATOM 4126 C CA . SER B 1 217 ? 91.934 43.088 55.566 1.00 52.25 205 SER B CA 1
ATOM 4127 C C . SER B 1 217 ? 91.442 43.290 57.011 1.00 53.36 205 SER B C 1
ATOM 4128 O O . SER B 1 217 ? 92.201 43.706 57.887 1.00 52.34 205 SER B O 1
ATOM 4131 N N . VAL B 1 218 ? 90.169 42.971 57.238 1.00 55.36 206 VAL B N 1
ATOM 4132 C CA . VAL B 1 218 ? 89.529 43.074 58.553 1.00 58.29 206 VAL B CA 1
ATOM 4133 C C . VAL B 1 218 ? 88.544 41.895 58.765 1.00 60.07 206 VAL B C 1
ATOM 4134 O O . VAL B 1 218 ? 87.966 41.366 57.798 1.00 61.43 206 VAL B O 1
ATOM 4138 N N . GLU B 1 219 ? 88.370 41.495 60.028 1.00 61.58 207 GLU B N 1
ATOM 4139 C CA . GLU B 1 219 ? 87.538 40.343 60.397 1.00 62.72 207 GLU B CA 1
ATOM 4140 C C . GLU B 1 219 ? 86.031 40.641 60.339 1.00 63.92 207 GLU B C 1
ATOM 4141 O O . GLU B 1 219 ? 85.600 41.732 60.687 1.00 63.69 207 GLU B O 1
ATOM 4143 N N . GLY B 1 220 ? 85.241 39.663 59.892 1.00 65.51 208 GLY B N 1
ATOM 4144 C CA . GLY B 1 220 ? 83.779 39.717 60.012 1.00 66.47 208 GLY B CA 1
ATOM 4145 C C . GLY B 1 220 ? 83.062 40.508 58.927 1.00 66.94 208 GLY B C 1
ATOM 4146 O O . GLY B 1 220 ? 82.234 41.369 59.229 1.00 67.01 208 GLY B O 1
ATOM 4147 N N . LEU B 1 221 ? 83.354 40.193 57.665 1.00 67.11 209 LEU B N 1
ATOM 4148 C CA . LEU B 1 221 ? 82.790 40.924 56.526 1.00 66.14 209 LEU B CA 1
ATOM 4149 C C . LEU B 1 221 ? 82.059 40.059 55.475 1.00 67.63 209 LEU B C 1
ATOM 4150 O O . LEU B 1 221 ? 81.588 40.608 54.477 1.00 68.25 209 LEU B O 1
ATOM 4155 N N . ASP B 1 222 ? 81.957 38.737 55.672 1.00 68.50 210 ASP B N 1
ATOM 4156 C CA . ASP B 1 222 ? 81.491 37.824 54.596 1.00 69.19 210 ASP B CA 1
ATOM 4157 C C . ASP B 1 222 ? 80.073 38.143 54.117 1.00 69.43 210 ASP B C 1
ATOM 4158 O O . ASP B 1 222 ? 79.254 38.650 54.881 1.00 69.43 210 ASP B O 1
ATOM 4161 N N . ASN B 1 229 ? 77.920 43.361 59.444 1.00 40.55 217 ASN B N 1
ATOM 4162 C CA . ASN B 1 229 ? 78.558 44.112 60.536 1.00 43.04 217 ASN B CA 1
ATOM 4163 C C . ASN B 1 229 ? 79.193 45.467 60.156 1.00 42.55 217 ASN B C 1
ATOM 4164 O O . ASN B 1 229 ? 80.264 45.547 59.538 1.00 39.28 217 ASN B O 1
ATOM 4169 N N . ARG B 1 230 ? 78.537 46.522 60.626 1.00 42.55 218 ARG B N 1
ATOM 4170 C CA . ARG B 1 230 ? 78.869 47.899 60.282 1.00 42.39 218 ARG B CA 1
ATOM 4171 C C . ARG B 1 230 ? 80.227 48.364 60.803 1.00 40.58 218 ARG B C 1
ATOM 4172 O O . ARG B 1 230 ? 80.969 49.050 60.079 1.00 39.27 218 ARG B O 1
ATOM 4180 N N . GLU B 1 231 ? 80.555 48.007 62.044 1.00 35.75 219 GLU B N 1
ATOM 4181 C CA . GLU B 1 231 ? 81.794 48.484 62.625 1.00 36.39 219 GLU B CA 1
ATOM 4182 C C . GLU B 1 231 ? 82.990 47.941 61.831 1.00 33.40 219 GLU B C 1
ATOM 4183 O O . GLU B 1 231 ? 84.006 48.638 61.667 1.00 32.23 219 GLU B O 1
ATOM 4185 N N . ALA B 1 232 ? 82.852 46.721 61.317 1.00 32.60 220 ALA B N 1
ATOM 4186 C CA . ALA B 1 232 ? 83.903 46.096 60.520 1.00 30.81 220 ALA B CA 1
ATOM 4187 C C . ALA B 1 232 ? 84.101 46.853 59.241 1.00 29.45 220 ALA B C 1
ATOM 4188 O O . ALA B 1 232 ? 85.226 47.168 58.887 1.00 27.55 220 ALA B O 1
ATOM 4190 N N . TYR B 1 233 ? 82.992 47.131 58.555 1.00 30.77 221 TYR B N 1
ATOM 4191 C CA . TYR B 1 233 ? 82.998 47.932 57.324 1.00 31.19 221 TYR B CA 1
ATOM 4192 C C . TYR B 1 233 ? 83.505 49.351 57.523 1.00 30.08 221 TYR B C 1
ATOM 4193 O O . TYR B 1 233 ? 84.275 49.837 56.695 1.00 29.70 221 TYR B O 1
ATOM 4202 N N . ALA B 1 234 ? 83.133 49.993 58.625 1.00 28.89 222 ALA B N 1
ATOM 4203 C CA . ALA B 1 234 ? 83.654 51.331 58.910 1.00 30.67 222 ALA B CA 1
ATOM 4204 C C . ALA B 1 234 ? 85.163 51.274 59.144 1.00 30.56 222 ALA B C 1
ATOM 4205 O O . ALA B 1 234 ? 85.905 52.151 58.708 1.00 30.42 222 ALA B O 1
ATOM 4207 N N . LYS B 1 235 ? 85.610 50.228 59.823 1.00 30.44 223 LYS B N 1
ATOM 4208 C CA . LYS B 1 235 ? 87.013 50.061 60.133 1.00 32.27 223 LYS B CA 1
ATOM 4209 C C . LYS B 1 235 ? 87.863 49.917 58.860 1.00 31.07 223 LYS B C 1
ATOM 4210 O O . LYS B 1 235 ? 88.909 50.540 58.735 1.00 30.57 223 LYS B O 1
ATOM 4216 N N . ILE B 1 236 ? 87.407 49.131 57.896 1.00 31.83 224 ILE B N 1
ATOM 4217 C CA . ILE B 1 236 ? 88.187 48.923 56.677 1.00 32.38 224 ILE B CA 1
ATOM 4218 C C . ILE B 1 236 ? 88.298 50.204 55.872 1.00 32.15 224 ILE B C 1
ATOM 4219 O O . ILE B 1 236 ? 89.367 50.486 55.317 1.00 30.78 224 ILE B O 1
ATOM 4224 N N . ALA B 1 237 ? 87.204 50.975 55.843 1.00 31.06 225 ALA B N 1
ATOM 4225 C CA . ALA B 1 237 ? 87.134 52.249 55.111 1.00 31.57 225 ALA B CA 1
ATOM 4226 C C . ALA B 1 237 ? 88.013 53.315 55.732 1.00 31.25 225 ALA B C 1
ATOM 4227 O O . ALA B 1 237 ? 88.672 54.054 55.025 1.00 32.67 225 ALA B O 1
ATOM 4229 N N . GLU B 1 238 ? 88.057 53.398 57.051 1.00 32.77 226 GLU B N 1
ATOM 4230 C CA . GLU B 1 238 ? 88.999 54.314 57.667 1.00 34.17 226 GLU B CA 1
ATOM 4231 C C . GLU B 1 238 ? 90.464 53.885 57.458 1.00 33.29 226 GLU B C 1
ATOM 4232 O O . GLU B 1 238 ? 91.341 54.743 57.302 1.00 33.79 226 GLU B O 1
ATOM 4238 N N . GLU B 1 239 ? 90.738 52.579 57.438 1.00 31.73 227 GLU B N 1
ATOM 4239 C CA . GLU B 1 239 ? 92.097 52.100 57.206 1.00 34.16 227 GLU B CA 1
ATOM 4240 C C . GLU B 1 239 ? 92.544 52.399 55.794 1.00 30.39 227 GLU B C 1
ATOM 4241 O O . GLU B 1 239 ? 93.683 52.762 55.569 1.00 29.60 227 GLU B O 1
ATOM 4247 N N . VAL B 1 240 ? 91.641 52.205 54.840 1.00 30.04 228 VAL B N 1
ATOM 4248 C CA . VAL B 1 240 ? 91.891 52.548 53.443 1.00 29.37 228 VAL B CA 1
ATOM 4249 C C . VAL B 1 240 ? 92.184 54.050 53.307 1.00 29.07 228 VAL B C 1
ATOM 4250 O O . VAL B 1 240 ? 93.094 54.465 52.585 1.00 26.12 228 VAL B O 1
ATOM 4254 N N . THR B 1 241 ? 91.421 54.843 54.050 1.00 29.89 229 THR B N 1
ATOM 4255 C CA . THR B 1 241 ? 91.444 56.299 53.934 1.00 32.09 229 THR B CA 1
ATOM 4256 C C . THR B 1 241 ? 92.659 56.875 54.593 1.00 34.00 229 THR B C 1
ATOM 4257 O O . THR B 1 241 ? 93.204 57.868 54.125 1.00 37.79 229 THR B O 1
ATOM 4261 N N . ARG B 1 242 ? 93.078 56.244 55.684 1.00 33.93 230 ARG B N 1
ATOM 4262 C CA . ARG B 1 242 ? 94.322 56.576 56.362 1.00 34.61 230 ARG B CA 1
ATOM 4263 C C . ARG B 1 242 ? 95.513 56.375 55.427 1.00 31.15 230 ARG B C 1
ATOM 4264 O O . ARG B 1 242 ? 96.378 57.243 55.307 1.00 31.30 230 ARG B O 1
ATOM 4272 N N . LYS B 1 243 ? 95.559 55.211 54.780 1.00 28.79 231 LYS B N 1
ATOM 4273 C CA . LYS B 1 243 ? 96.657 54.841 53.889 1.00 27.62 231 LYS B CA 1
ATOM 4274 C C . LYS B 1 243 ? 96.723 55.677 52.586 1.00 27.72 231 LYS B C 1
ATOM 4275 O O . LYS B 1 243 ? 97.816 56.046 52.191 1.00 26.10 231 LYS B O 1
ATOM 4278 N N . TYR B 1 244 ? 95.589 55.964 51.919 1.00 28.82 232 TYR B N 1
ATOM 4279 C CA . TYR B 1 244 ? 95.596 56.595 50.570 1.00 28.86 232 TYR B CA 1
ATOM 4280 C C . TYR B 1 244 ? 94.881 57.945 50.454 1.00 33.10 232 TYR B C 1
ATOM 4281 O O . TYR B 1 244 ? 94.837 58.528 49.359 1.00 37.86 232 TYR B O 1
ATOM 4290 N N . ASN B 1 245 ? 94.280 58.401 51.550 1.00 31.99 233 ASN B N 1
ATOM 4291 C CA . ASN B 1 245 ? 93.625 59.702 51.624 1.00 34.68 233 ASN B CA 1
ATOM 4292 C C . ASN B 1 245 ? 92.546 60.035 50.583 1.00 35.54 233 ASN B C 1
ATOM 4293 O O . ASN B 1 245 ? 92.474 61.149 50.075 1.00 39.50 233 ASN B O 1
ATOM 4298 N N . PHE B 1 246 ? 91.658 59.084 50.347 1.00 31.73 234 PHE B N 1
ATOM 4299 C CA . PHE B 1 246 ? 90.477 59.301 49.529 1.00 29.37 234 PHE B CA 1
ATOM 4300 C C . PHE B 1 246 ? 89.463 60.233 50.183 1.00 27.47 234 PHE B C 1
ATOM 4301 O O . PHE B 1 246 ? 89.197 60.117 51.378 1.00 24.07 234 PHE B O 1
ATOM 4309 N N . LYS B 1 247 ? 88.899 61.126 49.370 1.00 25.65 235 LYS B N 1
ATOM 4310 C CA . LYS B 1 247 ? 87.778 61.984 49.756 1.00 30.16 235 LYS B CA 1
ATOM 4311 C C . LYS B 1 247 ? 86.529 61.163 50.138 1.00 29.32 235 LYS B C 1
ATOM 4312 O O . LYS B 1 247 ? 85.819 61.511 51.070 1.00 27.53 235 LYS B O 1
ATOM 4315 N N . THR B 1 248 ? 86.288 60.068 49.411 1.00 30.27 236 THR B N 1
ATOM 4316 C CA . THR B 1 248 ? 85.088 59.228 49.559 1.00 28.33 236 THR B CA 1
ATOM 4317 C C . THR B 1 248 ? 85.474 57.765 49.380 1.00 27.41 236 THR B C 1
ATOM 4318 O O . THR B 1 248 ? 86.214 57.445 48.458 1.00 24.25 236 THR B O 1
ATOM 4322 N N . VAL B 1 249 ? 84.927 56.878 50.215 1.00 26.46 237 VAL B N 1
ATOM 4323 C CA . VAL B 1 249 ? 84.961 55.448 49.944 1.00 23.60 237 VAL B CA 1
ATOM 4324 C C . VAL B 1 249 ? 83.543 54.872 49.909 1.00 24.81 237 VAL B C 1
ATOM 4325 O O . VAL B 1 249 ? 82.781 54.981 50.875 1.00 25.87 237 VAL B O 1
ATOM 4329 N N . GLY B 1 250 ? 83.222 54.218 48.799 1.00 24.50 238 GLY B N 1
ATOM 4330 C CA . GLY B 1 250 ? 81.901 53.656 48.571 1.00 26.48 238 GLY B CA 1
ATOM 4331 C C . GLY B 1 250 ? 82.027 52.161 48.454 1.00 26.69 238 GLY B C 1
ATOM 4332 O O . GLY B 1 250 ? 82.788 51.669 47.608 1.00 26.04 238 GLY B O 1
ATOM 4333 N N . ILE B 1 251 ? 81.276 51.448 49.302 1.00 26.83 239 ILE B N 1
ATOM 4334 C CA . ILE B 1 251 ? 81.294 49.992 49.344 1.00 24.33 239 ILE B CA 1
ATOM 4335 C C . ILE B 1 251 ? 79.894 49.407 49.229 1.00 25.30 239 ILE B C 1
ATOM 4336 O O . ILE B 1 251 ? 78.986 49.769 49.978 1.00 27.85 239 ILE B O 1
ATOM 4341 N N . THR B 1 252 ? 79.729 48.516 48.261 1.00 25.81 240 THR B N 1
ATOM 4342 C CA . THR B 1 252 ? 78.490 47.784 48.072 1.00 26.38 240 THR B CA 1
ATOM 4343 C C . THR B 1 252 ? 78.504 46.555 48.970 1.00 27.04 240 THR B C 1
ATOM 4344 O O . THR B 1 252 ? 79.559 45.972 49.206 1.00 27.51 240 THR B O 1
ATOM 4348 N N . LEU B 1 253 ? 77.333 46.223 49.505 1.00 28.87 241 LEU B N 1
ATOM 4349 C CA . LEU B 1 253 ? 77.154 45.137 50.466 1.00 30.77 241 LEU B CA 1
ATOM 4350 C C . LEU B 1 253 ? 76.043 44.186 49.974 1.00 31.09 241 LEU B C 1
ATOM 4351 O O . LEU B 1 253 ? 74.876 44.301 50.332 1.00 34.92 241 LEU B O 1
ATOM 4356 N N . ARG B 1 254 ? 76.415 43.250 49.125 1.00 34.73 242 ARG B N 1
ATOM 4357 C CA . ARG B 1 254 ? 75.492 42.196 48.650 1.00 36.13 242 ARG B CA 1
ATOM 4358 C C . ARG B 1 254 ? 75.497 41.043 49.631 1.00 35.98 242 ARG B C 1
ATOM 4359 O O . ARG B 1 254 ? 76.573 40.564 50.000 1.00 33.72 242 ARG B O 1
ATOM 4367 N N . GLU B 1 255 ? 74.312 40.589 50.038 1.00 36.90 243 GLU B N 1
ATOM 4368 C CA . GLU B 1 255 ? 74.174 39.390 50.857 1.00 42.10 243 GLU B CA 1
ATOM 4369 C C . GLU B 1 255 ? 73.538 38.344 49.946 1.00 45.51 243 GLU B C 1
ATOM 4370 O O . GLU B 1 255 ? 72.346 38.444 49.610 1.00 44.44 243 GLU B O 1
ATOM 4376 N N . SER B 1 256 ? 74.342 37.389 49.467 1.00 49.56 244 SER B N 1
ATOM 4377 C CA . SER B 1 256 ? 73.902 36.526 48.347 1.00 50.90 244 SER B CA 1
ATOM 4378 C C . SER B 1 256 ? 73.347 35.213 48.824 1.00 51.19 244 SER B C 1
ATOM 4379 O O . SER B 1 256 ? 74.029 34.182 48.826 1.00 50.56 244 SER B O 1
ATOM 4382 N N . ILE B 1 257 ? 72.068 35.283 49.191 1.00 51.06 245 ILE B N 1
ATOM 4383 C CA . ILE B 1 257 ? 71.235 34.103 49.465 1.00 52.82 245 ILE B CA 1
ATOM 4384 C C . ILE B 1 257 ? 71.211 33.092 48.263 1.00 51.64 245 ILE B C 1
ATOM 4385 O O . ILE B 1 257 ? 71.338 31.861 48.483 1.00 50.45 245 ILE B O 1
ATOM 4390 N N . SER B 1 258 ? 71.073 33.640 47.030 1.00 46.55 246 SER B N 1
ATOM 4391 C CA . SER B 1 258 ? 70.962 32.883 45.805 1.00 40.16 246 SER B CA 1
ATOM 4392 C C . SER B 1 258 ? 71.124 33.768 44.556 1.00 37.92 246 SER B C 1
ATOM 4393 O O . SER B 1 258 ? 71.438 34.946 44.631 1.00 40.13 246 SER B O 1
ATOM 4396 N N . ALA B 1 259 ? 70.901 33.191 43.387 1.00 31.90 247 ALA B N 1
ATOM 4397 C CA . ALA B 1 259 ? 70.901 33.959 42.189 1.00 30.33 247 ALA B CA 1
ATOM 4398 C C . ALA B 1 259 ? 69.541 34.654 41.978 1.00 29.82 247 ALA B C 1
ATOM 4399 O O . ALA B 1 259 ? 69.399 35.458 41.057 1.00 27.82 247 ALA B O 1
ATOM 4401 N N . THR B 1 260 ? 68.556 34.357 42.835 1.00 28.48 248 THR B N 1
ATOM 4402 C CA . THR B 1 260 ? 67.194 34.904 42.670 1.00 28.60 248 THR B CA 1
ATOM 4403 C C . THR B 1 260 ? 66.932 36.049 43.658 1.00 25.35 248 THR B C 1
ATOM 4404 O O . THR B 1 260 ? 66.535 37.137 43.252 1.00 26.94 248 THR B O 1
ATOM 4408 N N . VAL B 1 261 ? 67.191 35.807 44.933 1.00 22.55 249 VAL B N 1
ATOM 4409 C CA . VAL B 1 261 ? 66.949 36.795 45.978 1.00 28.08 249 VAL B CA 1
ATOM 4410 C C . VAL B 1 261 ? 68.300 37.169 46.618 1.00 28.74 249 VAL B C 1
ATOM 4411 O O . VAL B 1 261 ? 69.051 36.267 47.037 1.00 29.93 249 VAL B O 1
ATOM 4415 N N . ASN B 1 262 ? 68.611 38.475 46.661 1.00 28.61 250 ASN B N 1
ATOM 4416 C CA . ASN B 1 262 ? 69.734 39.035 47.478 1.00 28.09 250 ASN B CA 1
ATOM 4417 C C . ASN B 1 262 ? 69.242 40.194 48.318 1.00 28.95 250 ASN B C 1
ATOM 4418 O O . ASN B 1 262 ? 68.279 40.885 47.945 1.00 28.41 250 ASN B O 1
ATOM 4423 N N . TYR B 1 263 ? 69.919 40.411 49.443 1.00 28.97 251 TYR B N 1
ATOM 4424 C CA . TYR B 1 263 ? 69.809 41.664 50.176 1.00 29.25 251 TYR B CA 1
ATOM 4425 C C . TYR B 1 263 ? 70.902 42.590 49.703 1.00 27.38 251 TYR B C 1
ATOM 4426 O O . TYR B 1 263 ? 71.993 42.139 49.293 1.00 27.73 251 TYR B O 1
ATOM 4435 N N . TRP B 1 264 ? 70.573 43.875 49.655 1.00 23.85 252 TRP B N 1
ATOM 4436 C CA . TRP B 1 264 ? 71.424 44.844 48.988 1.00 24.38 252 TRP B CA 1
ATOM 4437 C C . TRP B 1 264 ? 71.420 46.136 49.765 1.00 23.25 252 TRP B C 1
ATOM 4438 O O . TRP B 1 264 ? 70.363 46.648 50.105 1.00 25.96 252 TRP B O 1
ATOM 4449 N N . SER B 1 265 ? 72.610 46.628 50.053 1.00 23.78 253 SER B N 1
ATOM 4450 C CA . SER B 1 265 ? 72.809 47.959 50.661 1.00 27.24 253 SER B CA 1
ATOM 4451 C C . SER B 1 265 ? 74.207 48.466 50.279 1.00 27.63 253 SER B C 1
ATOM 4452 O O . SER B 1 265 ? 75.004 47.723 49.684 1.00 26.65 253 SER B O 1
ATOM 4455 N N . VAL B 1 266 ? 74.459 49.744 50.560 1.00 26.40 254 VAL B N 1
ATOM 4456 C CA . VAL B 1 266 ? 75.772 50.316 50.363 1.00 26.65 254 VAL B CA 1
ATOM 4457 C C . VAL B 1 266 ? 76.201 51.147 51.558 1.00 26.73 254 VAL B C 1
ATOM 4458 O O . VAL B 1 266 ? 75.383 51.542 52.390 1.00 24.88 254 VAL B O 1
ATOM 4470 N N . VAL B 1 268 ? 78.647 54.624 52.161 1.00 26.20 256 VAL B N 1
ATOM 4471 C CA . VAL B 1 268 ? 79.509 55.738 51.755 1.00 27.13 256 VAL B CA 1
ATOM 4472 C C . VAL B 1 268 ? 80.236 56.304 52.962 1.00 23.20 256 VAL B C 1
ATOM 4473 O O . VAL B 1 268 ? 79.628 56.700 53.950 1.00 27.35 256 VAL B O 1
ATOM 4477 N N . PHE B 1 269 ? 81.549 56.379 52.859 1.00 25.51 257 PHE B N 1
ATOM 4478 C CA . PHE B 1 269 ? 82.398 56.847 53.951 1.00 24.06 257 PHE B CA 1
ATOM 4479 C C . PHE B 1 269 ? 83.029 58.177 53.538 1.00 26.61 257 PHE B C 1
ATOM 4480 O O . PHE B 1 269 ? 83.711 58.281 52.523 1.00 29.27 257 PHE B O 1
ATOM 4488 N N . GLU B 1 270 ? 82.786 59.200 54.337 1.00 29.73 258 GLU B N 1
ATOM 4489 C CA . GLU B 1 270 ? 83.115 60.557 53.957 1.00 30.54 258 GLU B CA 1
ATOM 4490 C C . GLU B 1 270 ? 83.211 61.370 55.217 1.00 29.69 258 GLU B C 1
ATOM 4491 O O . GLU B 1 270 ? 82.479 61.127 56.199 1.00 29.45 258 GLU B O 1
ATOM 4497 N N . ASN B 1 271 ? 84.108 62.339 55.204 1.00 29.57 259 ASN B N 1
ATOM 4498 C CA . ASN B 1 271 ? 84.316 63.146 56.383 1.00 28.64 259 ASN B CA 1
ATOM 4499 C C . ASN B 1 271 ? 84.597 62.273 57.605 1.00 28.99 259 ASN B C 1
ATOM 4500 O O . ASN B 1 271 ? 84.123 62.588 58.692 1.00 28.52 259 ASN B O 1
ATOM 4505 N N . GLY B 1 272 ? 85.357 61.187 57.416 1.00 27.52 260 GLY B N 1
ATOM 4506 C CA . GLY B 1 272 ? 85.689 60.245 58.492 1.00 28.44 260 GLY B CA 1
ATOM 4507 C C . GLY B 1 272 ? 84.547 59.481 59.166 1.00 28.93 260 GLY B C 1
ATOM 4508 O O . GLY B 1 272 ? 84.701 59.036 60.305 1.00 27.49 260 GLY B O 1
ATOM 4509 N N . GLN B 1 273 ? 83.415 59.327 58.476 1.00 27.72 261 GLN B N 1
ATOM 4510 C CA . GLN B 1 273 ? 82.226 58.677 59.030 1.00 26.74 261 GLN B CA 1
ATOM 4511 C C . GLN B 1 273 ? 81.612 57.772 57.978 1.00 25.86 261 GLN B C 1
ATOM 4512 O O . GLN B 1 273 ? 81.569 58.150 56.800 1.00 21.28 261 GLN B O 1
ATOM 4518 N N . PRO B 1 274 ? 81.116 56.591 58.396 1.00 24.68 262 PRO B N 1
ATOM 4519 C CA . PRO B 1 274 ? 80.349 55.714 57.523 1.00 24.76 262 PRO B CA 1
ATOM 4520 C C . PRO B 1 274 ? 78.904 56.153 57.428 1.00 25.13 262 PRO B C 1
ATOM 4521 O O . PRO B 1 274 ? 78.406 56.837 58.330 1.00 26.94 262 PRO B O 1
ATOM 4525 N N . HIS B 1 275 ? 78.259 55.801 56.319 1.00 23.87 263 HIS B N 1
ATOM 4526 C CA . HIS B 1 275 ? 76.851 56.115 56.068 1.00 25.41 263 HIS B CA 1
ATOM 4527 C C . HIS B 1 275 ? 76.264 54.958 55.351 1.00 22.15 263 HIS B C 1
ATOM 4528 O O . HIS B 1 275 ? 76.625 54.683 54.219 1.00 23.44 263 HIS B O 1
ATOM 4535 N N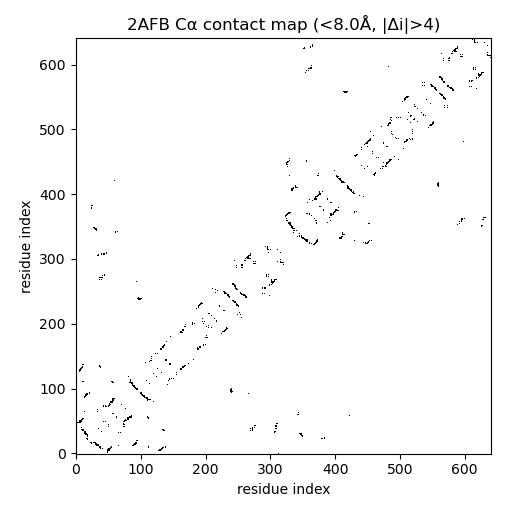 . PHE B 1 276 ? 75.373 54.265 56.031 1.00 24.03 264 PHE B N 1
ATOM 4536 C CA . PHE B 1 276 ? 74.806 53.034 55.534 1.00 26.94 264 PHE B CA 1
ATOM 4537 C C . PHE B 1 27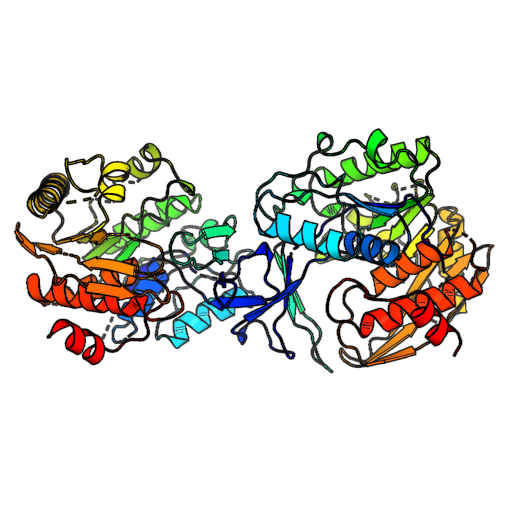6 ? 73.414 53.277 55.008 1.00 26.87 264 PHE B C 1
ATOM 4538 O O . PHE B 1 276 ? 72.607 53.939 55.683 1.00 25.06 264 PHE B O 1
ATOM 4546 N N . SER B 1 277 ? 73.128 52.721 53.828 1.00 25.35 265 SER B N 1
ATOM 4547 C CA . SER B 1 277 ? 71.835 52.874 53.215 1.00 25.67 265 SER B CA 1
ATOM 4548 C C . SER B 1 277 ? 70.782 51.945 53.813 1.00 26.93 265 SER B C 1
ATOM 4549 O O . SER B 1 277 ? 71.074 50.997 54.538 1.00 25.99 265 SER B O 1
ATOM 4552 N N . ASN B 1 278 ? 69.540 52.204 53.450 1.00 29.82 266 ASN B N 1
ATOM 4553 C CA . ASN B 1 278 ? 68.485 51.196 53.576 1.00 32.36 266 ASN B CA 1
ATOM 4554 C C . ASN B 1 278 ? 68.904 49.875 52.860 1.00 30.74 266 ASN B C 1
ATOM 4555 O O . ASN B 1 278 ? 69.657 49.890 51.875 1.00 29.34 266 ASN B O 1
ATOM 4560 N N . ARG B 1 279 ? 68.389 48.757 53.370 1.00 27.98 267 ARG B N 1
ATOM 4561 C CA . ARG B 1 279 ? 68.706 47.432 52.889 1.00 31.32 267 ARG B CA 1
ATOM 4562 C C . ARG B 1 279 ? 67.510 46.913 52.139 1.00 28.66 267 ARG B C 1
ATOM 4563 O O . ARG B 1 279 ? 66.425 46.855 52.691 1.00 28.81 267 ARG B O 1
ATOM 4571 N N . TYR B 1 280 ? 67.714 46.566 50.871 1.00 29.24 268 TYR B N 1
ATOM 4572 C CA . TYR B 1 280 ? 66.661 46.122 49.967 1.00 26.14 268 TYR B CA 1
ATOM 4573 C C . TYR B 1 280 ? 66.728 44.622 49.788 1.00 26.88 268 TYR B C 1
ATOM 4574 O O . TYR B 1 280 ? 67.796 44.057 49.652 1.00 26.71 268 TYR B O 1
ATOM 4583 N N . GLU B 1 281 ? 65.576 43.962 49.818 1.00 29.53 269 GLU B N 1
ATOM 4584 C CA . GLU B 1 281 ? 65.514 42.550 49.468 1.00 31.46 269 GLU B CA 1
ATOM 4585 C C . GLU B 1 281 ? 65.095 42.530 48.010 1.00 27.14 269 GLU B C 1
ATOM 4586 O O . GLU B 1 281 ? 64.039 43.022 47.694 1.00 27.40 269 GLU B O 1
ATOM 4592 N N . ILE B 1 282 ? 65.915 41.971 47.134 1.00 26.47 270 ILE B N 1
ATOM 4593 C CA . ILE B 1 282 ? 65.678 42.038 45.705 1.00 27.39 270 ILE B CA 1
ATOM 4594 C C . ILE B 1 282 ? 65.442 40.687 45.081 1.00 26.68 270 ILE B C 1
ATOM 4595 O O . ILE B 1 282 ? 66.249 39.772 45.248 1.00 27.32 270 ILE B O 1
ATOM 4600 N N . HIS B 1 283 ? 64.339 40.574 44.344 1.00 25.77 271 HIS B N 1
ATOM 4601 C CA . HIS B 1 283 ? 64.110 39.456 43.413 1.00 26.66 271 HIS B CA 1
ATOM 4602 C C . HIS B 1 283 ? 64.662 39.921 42.095 1.00 26.91 271 HIS B C 1
ATOM 4603 O O . HIS B 1 283 ? 64.134 40.856 41.501 1.00 24.72 271 HIS B O 1
ATOM 4610 N N . ILE B 1 284 ? 65.744 39.276 41.663 1.00 26.44 272 ILE B N 1
ATOM 4611 C CA . ILE B 1 284 ? 66.624 39.824 40.663 1.00 25.88 272 ILE B CA 1
ATOM 4612 C C . ILE B 1 284 ? 66.139 39.546 39.245 1.00 25.06 272 ILE B C 1
ATOM 4613 O O . ILE B 1 284 ? 65.781 38.440 38.938 1.00 28.96 272 ILE B O 1
ATOM 4618 N N . VAL B 1 285 ? 66.168 40.539 38.366 1.00 28.08 273 VAL B N 1
ATOM 4619 C CA . VAL B 1 285 ? 65.932 40.292 36.939 1.00 30.99 273 VAL B CA 1
ATOM 4620 C C . VAL B 1 285 ? 67.303 40.085 36.238 1.00 32.42 273 VAL B C 1
ATOM 4621 O O . VAL B 1 285 ? 67.508 39.140 35.482 1.00 30.12 273 VAL B O 1
ATOM 4625 N N . ASP B 1 286 ? 68.232 40.987 36.520 1.00 32.33 274 ASP B N 1
ATOM 4626 C CA . ASP B 1 286 ? 69.567 40.966 35.913 1.00 31.51 274 ASP B CA 1
ATOM 4627 C C . ASP B 1 286 ? 70.498 41.875 36.724 1.00 29.74 274 ASP B C 1
ATOM 4628 O O . ASP B 1 286 ? 70.432 43.082 36.619 1.00 30.88 274 ASP B O 1
ATOM 4633 N N . ARG B 1 287 ? 71.368 41.246 37.514 1.00 29.44 275 ARG B N 1
ATOM 4634 C CA . ARG B 1 287 ? 72.256 41.945 38.401 1.00 32.70 275 ARG B CA 1
ATOM 4635 C C . ARG B 1 287 ? 73.525 42.505 37.750 1.00 31.34 275 ARG B C 1
ATOM 4636 O O . ARG B 1 287 ? 74.240 43.320 38.359 1.00 24.75 275 ARG B O 1
ATOM 4644 N N . VAL B 1 288 ? 73.779 42.126 36.507 1.00 29.46 276 VAL B N 1
ATOM 4645 C CA . VAL B 1 288 ? 74.920 42.677 35.799 1.00 32.05 276 VAL B CA 1
ATOM 4646 C C . VAL B 1 288 ? 74.780 44.201 35.733 1.00 30.26 276 VAL B C 1
ATOM 4647 O O . VAL B 1 288 ? 73.692 44.735 35.501 1.00 27.63 276 VAL B O 1
ATOM 4651 N N . GLY B 1 289 ? 75.898 44.884 35.990 1.00 27.49 277 GLY B N 1
ATOM 4652 C CA . GLY B 1 289 ? 75.893 46.341 36.009 1.00 31.11 277 GLY B CA 1
ATOM 4653 C C . GLY B 1 289 ? 75.398 47.018 37.277 1.00 29.47 277 GLY B C 1
ATOM 4654 O O . GLY B 1 289 ? 75.400 48.235 37.361 1.00 29.72 277 GLY B O 1
ATOM 4655 N N . ALA B 1 290 ? 74.963 46.260 38.270 1.00 29.81 278 ALA B N 1
ATOM 4656 C CA . ALA B 1 290 ? 74.498 46.882 39.523 1.00 31.28 278 ALA B CA 1
ATOM 4657 C C . ALA B 1 290 ? 75.613 47.683 40.226 1.00 29.07 278 ALA B C 1
ATOM 4658 O O . ALA B 1 290 ? 75.400 48.799 40.611 1.00 30.36 278 ALA B O 1
ATOM 4660 N N . GLY B 1 291 ? 76.790 47.094 40.373 1.00 25.47 279 GLY B N 1
ATOM 4661 C CA . GLY B 1 291 ? 77.941 47.776 40.929 1.00 28.67 279 GLY B CA 1
ATOM 4662 C C . GLY B 1 291 ? 78.297 49.037 40.167 1.00 27.97 279 GLY B C 1
ATOM 4663 O O . GLY B 1 291 ? 78.699 50.044 40.745 1.00 27.97 279 GLY B O 1
ATOM 4664 N N . ASP B 1 292 ? 78.136 48.976 38.853 1.00 29.06 280 ASP B N 1
ATOM 4665 C CA . ASP B 1 292 ? 78.475 50.112 38.008 1.00 29.88 280 ASP B CA 1
ATOM 4666 C C . ASP B 1 292 ? 77.483 51.270 38.186 1.00 27.25 280 ASP B C 1
ATOM 4667 O O . ASP B 1 292 ? 77.870 52.422 38.183 1.00 29.48 280 ASP B O 1
ATOM 4672 N N . SER B 1 293 ? 76.209 50.951 38.358 1.00 26.62 281 SER B N 1
ATOM 4673 C CA . SER B 1 293 ? 75.214 51.967 38.621 1.00 27.89 281 SER B CA 1
ATOM 4674 C C . SER B 1 293 ? 75.377 52.551 40.040 1.00 26.14 281 SER B C 1
ATOM 4675 O O . SER B 1 293 ? 75.085 53.715 40.266 1.00 27.91 281 SER B O 1
ATOM 4678 N N . PHE B 1 294 ? 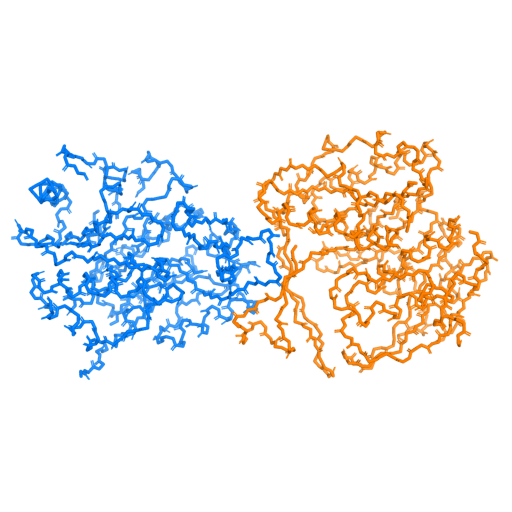75.857 51.758 40.995 1.00 26.22 282 PHE B N 1
ATOM 4679 C CA . PHE B 1 294 ? 76.276 52.322 42.278 1.00 27.29 282 PHE B CA 1
ATOM 4680 C C . PHE B 1 294 ? 77.362 53.412 42.071 1.00 25.44 282 PHE B C 1
ATOM 4681 O O . PHE B 1 294 ? 77.255 54.553 42.546 1.00 26.30 282 PHE B O 1
ATOM 4689 N N . ALA B 1 295 ? 78.404 53.065 41.338 1.00 24.88 283 ALA B N 1
ATOM 4690 C CA . ALA B 1 295 ? 79.476 54.035 41.040 1.00 25.59 283 ALA B CA 1
ATOM 4691 C C . ALA B 1 295 ? 78.991 55.307 40.321 1.00 23.74 283 ALA B C 1
ATOM 4692 O O . ALA B 1 295 ? 79.463 56.387 40.626 1.00 22.50 283 ALA B O 1
ATOM 4694 N N . GLY B 1 296 ? 78.084 55.140 39.355 1.00 24.54 284 GLY B N 1
ATOM 4695 C CA . GLY B 1 296 ? 77.527 56.236 38.564 1.00 24.46 284 GLY B CA 1
ATOM 4696 C C . GLY B 1 296 ? 76.745 57.158 39.456 1.00 22.52 284 GLY B C 1
ATOM 4697 O O . GLY B 1 296 ? 76.920 58.348 39.405 1.00 26.73 284 GLY B O 1
ATOM 4698 N N . ALA B 1 297 ? 75.893 56.560 40.279 1.00 22.54 285 ALA B N 1
ATOM 4699 C CA . ALA B 1 297 ? 75.086 57.231 41.255 1.00 22.69 285 ALA B CA 1
ATOM 4700 C C . ALA B 1 297 ? 75.937 57.963 42.290 1.00 24.68 285 ALA B C 1
ATOM 4701 O O . ALA B 1 297 ? 75.569 59.047 42.730 1.00 25.83 285 ALA B O 1
ATOM 4703 N N . LEU B 1 298 ? 77.069 57.393 42.668 1.00 26.57 286 LEU B N 1
ATOM 4704 C CA . LEU B 1 298 ? 77.937 58.038 43.644 1.00 26.82 286 LEU B CA 1
ATOM 4705 C C . LEU B 1 298 ? 78.617 59.227 42.998 1.00 25.16 286 LEU B C 1
ATOM 4706 O O . LEU B 1 298 ? 78.753 60.244 43.634 1.00 26.08 286 LEU B O 1
ATOM 4711 N N . ILE B 1 299 ? 79.013 59.090 41.735 1.00 24.77 287 ILE B N 1
ATOM 4712 C CA . ILE B 1 299 ? 79.629 60.182 40.996 1.00 24.48 287 ILE B CA 1
ATOM 4713 C C . ILE B 1 299 ? 78.626 61.325 40.858 1.00 25.24 287 ILE B C 1
ATOM 4714 O O . ILE B 1 299 ? 78.926 62.488 41.146 1.00 22.18 287 ILE B O 1
ATOM 4719 N N . TYR B 1 300 ? 77.425 60.969 40.436 1.00 25.75 288 TYR B N 1
ATOM 4720 C CA . TYR B 1 300 ? 76.391 61.952 40.180 1.00 23.71 288 TYR B CA 1
ATOM 4721 C C . TYR B 1 300 ? 76.145 62.659 41.473 1.00 23.71 288 TYR B C 1
ATOM 4722 O O . TYR B 1 300 ? 76.164 63.887 41.505 1.00 24.66 288 TYR B O 1
ATOM 4731 N N . GLY B 1 301 ? 75.948 61.910 42.566 1.00 24.90 289 GLY B N 1
ATOM 4732 C CA . GLY B 1 301 ? 75.710 62.537 43.880 1.00 24.85 289 GLY B CA 1
ATOM 4733 C C . GLY B 1 301 ? 76.815 63.482 44.364 1.00 23.59 289 GLY B C 1
ATOM 4734 O O . GLY B 1 301 ? 76.559 64.476 45.076 1.00 20.09 289 GLY B O 1
ATOM 4735 N N . SER B 1 302 ? 78.050 63.186 43.975 1.00 23.79 290 SER B N 1
ATOM 4736 C CA . SER B 1 302 ? 79.177 64.069 44.330 1.00 23.54 290 SER B CA 1
ATOM 4737 C C . SER B 1 302 ? 79.156 65.376 43.538 1.00 23.78 290 SER B C 1
ATOM 4738 O O . SER B 1 302 ? 79.379 66.453 44.102 1.00 20.86 290 SER B O 1
ATOM 4741 N N . LEU B 1 303 ? 78.853 65.282 42.251 1.00 24.70 291 LEU B N 1
ATOM 4742 C CA . LEU B 1 303 ? 78.743 66.451 41.387 1.00 24.94 291 LEU B CA 1
ATOM 4743 C C . LEU B 1 303 ? 77.594 67.355 41.776 1.00 25.55 291 LEU B C 1
ATOM 4744 O O . LEU B 1 303 ? 77.703 68.569 41.611 1.00 25.96 291 LEU B O 1
ATOM 4757 N N . GLY B 1 305 ? 76.396 67.771 44.949 1.00 24.35 293 GLY B N 1
ATOM 4758 C CA . GLY B 1 305 ? 76.546 68.235 46.325 1.00 23.63 293 GLY B CA 1
ATOM 4759 C C . GLY B 1 305 ? 75.624 67.568 47.319 1.00 25.07 293 GLY B C 1
ATOM 4760 O O . GLY B 1 305 ? 75.283 68.149 48.333 1.00 26.72 293 GLY B O 1
ATOM 4761 N N . PHE B 1 306 ? 75.228 66.337 47.053 1.00 25.40 294 PHE B N 1
ATOM 4762 C CA . PHE B 1 306 ? 74.442 65.571 48.014 1.00 26.50 294 PHE B CA 1
ATOM 4763 C C . PHE B 1 306 ? 75.220 65.383 49.295 1.00 26.38 294 PHE B C 1
ATOM 4764 O O . PHE B 1 306 ? 76.414 65.090 49.234 1.00 23.79 294 PHE B O 1
ATOM 4772 N N . ASP B 1 307 ? 74.523 65.478 50.433 1.00 28.42 295 ASP B N 1
ATOM 4773 C CA . ASP B 1 307 ? 75.114 65.110 51.733 1.00 29.06 295 ASP B CA 1
ATOM 4774 C C . ASP B 1 307 ? 75.428 63.619 51.770 1.00 27.32 295 ASP B C 1
ATOM 4775 O O . ASP B 1 307 ? 74.906 62.847 50.964 1.00 24.87 295 ASP B O 1
ATOM 4780 N N . SER B 1 308 ? 76.330 63.198 52.650 1.00 27.49 296 SER B N 1
ATOM 4781 C CA . SER B 1 308 ? 76.836 61.821 52.549 1.00 27.81 296 SER B CA 1
ATOM 4782 C C . SER B 1 308 ? 75.703 60.814 52.655 1.00 26.20 296 SER B C 1
ATOM 4783 O O . SER B 1 308 ? 75.674 59.838 51.907 1.00 26.98 296 SER B O 1
ATOM 4786 N N . GLN B 1 309 ? 74.760 61.054 53.562 1.00 24.63 297 GLN B N 1
ATOM 4787 C CA . GLN B 1 309 ? 73.672 60.102 53.769 1.00 23.94 297 GLN B CA 1
ATOM 4788 C C . GLN B 1 309 ? 72.705 60.070 52.569 1.00 25.11 297 GLN B C 1
ATOM 4789 O O . GLN B 1 309 ? 72.273 58.998 52.149 1.00 27.30 297 GLN B O 1
ATOM 4795 N N . LYS B 1 310 ? 72.418 61.223 51.973 1.00 26.07 298 LYS B N 1
ATOM 4796 C CA . LYS B 1 310 ? 71.607 61.240 50.766 1.00 27.45 298 LYS B CA 1
ATOM 4797 C C . LYS B 1 310 ? 72.333 60.503 49.648 1.00 26.55 298 LYS B C 1
ATOM 4798 O O . LYS B 1 310 ? 71.734 59.804 48.861 1.00 27.40 298 LYS B O 1
ATOM 4804 N N . LYS B 1 311 ? 73.657 60.634 49.632 1.00 27.52 299 LYS B N 1
ATOM 4805 C CA . LYS B 1 311 ? 74.531 60.030 48.641 1.00 27.65 299 LYS B CA 1
ATOM 4806 C C . LYS B 1 311 ? 74.443 58.477 48.699 1.00 27.92 299 LYS B C 1
ATOM 4807 O O . LYS B 1 311 ? 74.301 57.820 47.666 1.00 28.30 299 LYS B O 1
ATOM 4813 N N . ALA B 1 312 ? 74.475 57.920 49.915 1.00 24.44 300 ALA B N 1
ATOM 4814 C CA . ALA B 1 312 ? 74.270 56.507 50.139 1.00 25.26 300 ALA B CA 1
ATOM 4815 C C . ALA B 1 312 ? 72.886 56.013 49.782 1.00 26.59 300 ALA B C 1
ATOM 4816 O O . ALA B 1 312 ? 72.762 54.970 49.152 1.00 26.17 300 ALA B O 1
ATOM 4818 N N . GLU B 1 313 ? 71.844 56.746 50.166 1.00 26.81 301 GLU B N 1
ATOM 4819 C CA . GLU B 1 313 ? 70.486 56.318 49.875 1.00 27.36 301 GLU B CA 1
ATOM 4820 C C . GLU B 1 313 ? 70.215 56.353 48.375 1.00 25.98 301 GLU B C 1
ATOM 4821 O O . GLU B 1 313 ? 69.633 55.427 47.826 1.00 27.00 301 GLU B O 1
ATOM 4827 N N . PHE B 1 314 ? 70.638 57.433 47.731 1.00 27.04 302 PHE B N 1
ATOM 4828 C CA . PHE B 1 314 ? 70.470 57.606 46.278 1.00 25.59 302 PHE B CA 1
ATOM 4829 C C . PHE B 1 314 ? 71.200 56.515 45.503 1.00 25.72 302 PHE B C 1
ATOM 4830 O O . PHE B 1 314 ? 70.639 55.943 44.589 1.00 24.96 302 PHE B O 1
ATOM 4838 N N . ALA B 1 315 ? 72.446 56.231 45.873 1.00 27.84 303 ALA B N 1
ATOM 4839 C CA . ALA B 1 315 ? 73.249 55.197 45.178 1.00 26.04 303 ALA B CA 1
ATOM 4840 C C . ALA B 1 315 ? 72.746 53.759 45.409 1.00 24.34 303 ALA B C 1
ATOM 4841 O O . ALA B 1 315 ? 72.814 52.924 44.510 1.00 23.58 303 ALA B O 1
ATOM 4843 N N . ALA B 1 316 ? 72.253 53.494 46.621 1.00 23.89 304 ALA B N 1
ATOM 4844 C CA . ALA B 1 316 ? 71.617 52.213 46.950 1.00 25.12 304 ALA B CA 1
ATOM 4845 C C . ALA B 1 316 ? 70.351 51.984 46.144 1.00 24.77 304 ALA B C 1
ATOM 4846 O O . ALA B 1 316 ? 70.139 50.902 45.589 1.00 23.12 304 ALA B O 1
ATOM 4848 N N . ALA B 1 317 ? 69.530 53.018 46.077 1.00 24.93 305 ALA B N 1
ATOM 4849 C CA . ALA B 1 317 ? 68.262 52.967 45.367 1.00 26.57 305 ALA B CA 1
ATOM 4850 C C . ALA B 1 317 ? 68.486 52.777 43.880 1.00 24.15 305 ALA B C 1
ATOM 4851 O O . ALA B 1 317 ? 67.878 51.898 43.238 1.00 22.11 305 ALA B O 1
ATOM 4853 N N . ALA B 1 318 ? 69.427 53.532 43.334 1.00 25.82 306 ALA B N 1
ATOM 4854 C CA . ALA B 1 318 ? 69.798 53.403 41.903 1.00 25.25 306 ALA B CA 1
ATOM 4855 C C . ALA B 1 318 ? 70.302 52.025 41.552 1.00 25.17 306 ALA B C 1
ATOM 4856 O O . ALA B 1 318 ? 69.851 51.415 40.548 1.00 26.10 306 ALA B O 1
ATOM 4858 N N . SER B 1 319 ? 71.243 51.526 42.353 1.00 23.74 307 SER B N 1
ATOM 4859 C CA . SER B 1 319 ? 71.785 50.177 42.110 1.00 24.16 307 SER B CA 1
ATOM 4860 C C . SER B 1 319 ? 70.807 49.037 42.428 1.00 24.28 307 SER B C 1
ATOM 4861 O O . SER B 1 319 ? 70.797 48.040 41.732 1.00 25.09 307 SER B O 1
ATOM 4864 N N . CYS B 1 320 ? 69.948 49.197 43.430 1.00 24.03 308 CYS B N 1
ATOM 4865 C CA . CYS B 1 320 ? 68.826 48.266 43.600 1.00 25.72 308 CYS B CA 1
ATOM 4866 C C . CYS B 1 320 ? 67.983 48.209 42.325 1.00 28.71 308 CYS B C 1
ATOM 4867 O O . CYS B 1 320 ? 67.700 47.111 41.786 1.00 30.93 308 CYS B O 1
ATOM 4870 N N . LEU B 1 321 ? 67.606 49.370 41.806 1.00 27.01 309 LEU B N 1
ATOM 4871 C CA . LEU B 1 321 ? 66.784 49.408 40.584 1.00 28.63 309 LEU B CA 1
ATOM 4872 C C . LEU B 1 321 ? 67.431 48.719 39.377 1.00 26.03 309 LEU B C 1
ATOM 4873 O O . LEU B 1 321 ? 66.752 48.067 38.584 1.00 26.26 309 LEU B O 1
ATOM 4878 N N . LYS B 1 322 ? 68.730 48.870 39.216 1.00 25.28 310 LYS B N 1
ATOM 4879 C CA . LYS B 1 322 ? 69.412 48.215 38.106 1.00 26.88 310 LYS B CA 1
ATOM 4880 C C . LYS B 1 322 ? 69.151 46.685 38.095 1.00 28.49 310 LYS B C 1
ATOM 4881 O O . LYS B 1 322 ? 69.022 46.086 37.014 1.00 28.63 310 LYS B O 1
ATOM 4887 N N . HIS B 1 323 ? 69.088 46.073 39.283 1.00 23.72 311 HIS B N 1
ATOM 4888 C CA . HIS B 1 323 ? 68.814 44.635 39.372 1.00 27.62 311 HIS B CA 1
ATOM 4889 C C . HIS B 1 323 ? 67.507 44.213 38.675 1.00 27.51 311 HIS B C 1
ATOM 4890 O O . HIS B 1 323 ? 67.358 43.041 38.378 1.00 24.82 311 HIS B O 1
ATOM 4897 N N . THR B 1 324 ? 66.585 45.174 38.477 1.00 27.13 312 THR B N 1
ATOM 4898 C CA . THR B 1 324 ? 65.270 44.942 37.881 1.00 26.25 312 THR B CA 1
ATOM 4899 C C . THR B 1 324 ? 65.208 45.136 36.372 1.00 25.92 312 THR B C 1
ATOM 4900 O O . THR B 1 324 ? 64.185 44.845 35.749 1.00 25.24 312 THR B O 1
ATOM 4904 N N . ILE B 1 325 ? 66.317 45.561 35.786 1.00 25.40 313 ILE B N 1
ATOM 4905 C CA . ILE B 1 325 ? 66.372 45.986 34.387 1.00 27.41 313 ILE B CA 1
ATOM 4906 C C . ILE B 1 325 ? 67.305 45.056 33.598 1.00 29.43 313 ILE B C 1
ATOM 4907 O O . ILE B 1 325 ? 68.475 44.952 33.911 1.00 28.79 313 ILE B O 1
ATOM 4912 N N . PRO B 1 326 ? 66.763 44.354 32.586 1.00 28.73 314 PRO B N 1
ATOM 4913 C CA . PRO B 1 326 ? 67.547 43.479 31.727 1.00 27.81 314 PRO B CA 1
ATOM 4914 C C . PRO B 1 326 ? 68.696 44.220 31.059 1.00 25.80 314 PRO B C 1
ATOM 4915 O O . PRO B 1 326 ? 68.557 45.404 30.701 1.00 32.06 314 PRO B O 1
ATOM 4919 N N . GLY B 1 327 ? 69.837 43.553 30.945 1.00 29.30 315 GLY B N 1
ATOM 4920 C CA . GLY B 1 327 ? 71.049 44.140 30.331 1.00 29.11 315 GLY B CA 1
ATOM 4921 C C . GLY B 1 327 ? 72.009 44.804 31.304 1.00 28.82 315 GLY B C 1
ATOM 4922 O O . GLY B 1 327 ? 71.926 44.597 32.505 1.00 30.33 315 GLY B O 1
ATOM 4923 N N . ASP B 1 328 ? 72.954 45.567 30.763 1.00 26.91 316 ASP B N 1
ATOM 4924 C CA . ASP B 1 328 ? 74.073 46.110 31.543 1.00 27.35 316 ASP B CA 1
ATOM 4925 C C . ASP B 1 328 ? 73.886 47.578 31.945 1.00 25.28 316 ASP B C 1
ATOM 4926 O O . ASP B 1 328 ? 74.498 48.039 32.893 1.00 27.95 316 ASP B O 1
ATOM 4931 N N . PHE B 1 329 ? 73.082 48.303 31.197 1.00 27.11 317 PHE B N 1
ATOM 4932 C CA . PHE B 1 329 ? 72.853 49.737 31.388 1.00 28.24 317 PHE B CA 1
ATOM 4933 C C . PHE B 1 329 ? 71.541 49.944 32.150 1.00 29.51 317 PHE B C 1
ATOM 4934 O O . PHE B 1 329 ? 70.532 49.233 31.900 1.00 31.41 317 PHE B O 1
ATOM 4942 N N . VAL B 1 330 ? 71.516 50.923 33.047 1.00 30.32 318 VAL B N 1
ATOM 4943 C CA . VAL B 1 330 ? 70.216 51.392 33.618 1.00 27.90 318 VAL B CA 1
ATOM 4944 C C . VAL B 1 330 ? 69.395 52.074 32.547 1.00 26.30 318 VAL B C 1
ATOM 4945 O O . VAL B 1 330 ? 69.938 52.637 31.617 1.00 30.42 318 VAL B O 1
ATOM 4949 N N . VAL B 1 331 ? 68.076 51.983 32.682 1.00 26.53 319 VAL B N 1
ATOM 4950 C CA . VAL B 1 331 ? 67.125 52.834 32.003 1.00 25.94 319 VAL B CA 1
ATOM 4951 C C . VAL B 1 331 ? 66.367 53.399 33.170 1.00 27.82 319 VAL B C 1
ATOM 4952 O O . VAL B 1 331 ? 65.549 52.689 33.764 1.00 24.46 319 VAL B O 1
ATOM 4956 N N . LEU B 1 332 ? 66.726 54.626 33.569 1.00 27.45 320 LEU B N 1
ATOM 4957 C CA . LEU B 1 332 ? 66.248 55.263 34.806 1.00 27.64 320 LEU B CA 1
ATOM 4958 C C . LEU B 1 332 ? 66.259 56.787 34.692 1.00 28.99 320 LEU B C 1
ATOM 4959 O O . LEU B 1 332 ? 67.076 57.354 33.984 1.00 27.01 320 LEU B O 1
ATOM 4964 N N . SER B 1 333 ? 65.323 57.410 35.405 1.00 27.78 321 SER B N 1
ATOM 4965 C CA . SER B 1 333 ? 65.264 58.837 35.591 1.00 27.31 321 SER B CA 1
ATOM 4966 C C . SER B 1 333 ? 65.623 59.142 37.040 1.00 27.11 321 SER B C 1
ATOM 4967 O O . SER B 1 333 ? 65.504 58.293 37.894 1.00 26.95 321 SER B O 1
ATOM 4970 N N . ILE B 1 334 ? 66.076 60.360 37.294 1.00 30.55 322 ILE B N 1
ATOM 4971 C CA . ILE B 1 334 ? 66.329 60.852 38.648 1.00 32.61 322 ILE B CA 1
ATOM 4972 C C . ILE B 1 334 ? 65.048 60.736 39.509 1.00 30.81 322 ILE B C 1
ATOM 4973 O O . ILE B 1 334 ? 65.114 60.303 40.667 1.00 29.16 322 ILE B O 1
ATOM 4978 N N . GLU B 1 335 ? 63.897 61.131 38.962 1.00 28.23 323 GLU B N 1
ATOM 4979 C CA . GLU B 1 335 ? 62.646 61.024 39.723 1.00 30.12 323 GLU B CA 1
ATOM 4980 C C . GLU B 1 335 ? 62.406 59.574 40.182 1.00 26.25 323 GLU B C 1
ATOM 4981 O O . GLU B 1 335 ? 62.092 59.341 41.331 1.00 27.26 323 GLU B O 1
ATOM 4983 N N . GLU B 1 336 ? 62.566 58.602 39.296 1.00 29.01 324 GLU B N 1
ATOM 4984 C CA . GLU B 1 336 ? 62.418 57.173 39.669 1.00 27.53 324 GLU B CA 1
ATOM 4985 C C . GLU B 1 336 ? 63.330 56.737 40.851 1.00 26.02 324 GLU B C 1
ATOM 4986 O O . GLU B 1 336 ? 62.893 56.068 41.806 1.00 25.40 324 GLU B O 1
ATOM 4992 N N . ILE B 1 337 ? 64.596 57.116 40.792 1.00 25.73 325 ILE B N 1
ATOM 4993 C CA . ILE B 1 337 ? 65.552 56.777 41.856 1.00 25.55 325 ILE B CA 1
ATOM 4994 C C . ILE B 1 337 ? 65.170 57.419 43.184 1.00 24.93 325 ILE B C 1
ATOM 4995 O O . ILE B 1 337 ? 65.220 56.780 44.246 1.00 27.23 325 ILE B O 1
ATOM 5000 N N . GLU B 1 338 ? 64.795 58.690 43.118 1.00 26.72 326 GLU B N 1
ATOM 5001 C CA . GLU B 1 338 ? 64.411 59.432 44.312 1.00 28.88 326 GLU B CA 1
ATOM 5002 C C . GLU B 1 338 ? 63.136 58.936 44.931 1.00 27.08 326 GLU B C 1
ATOM 5003 O O . GLU B 1 338 ? 62.994 59.033 46.144 1.00 24.03 326 GLU B O 1
ATOM 5009 N N . LYS B 1 339 ? 62.227 58.380 44.121 1.00 27.82 327 LYS B N 1
ATOM 5010 C CA . LYS B 1 339 ? 60.952 57.824 44.625 1.00 28.64 327 LYS B CA 1
ATOM 5011 C C . LYS B 1 339 ? 61.194 56.625 45.543 1.00 29.50 327 LYS B C 1
ATOM 5012 O O . LYS B 1 339 ? 60.580 56.499 46.594 1.00 29.80 327 LYS B O 1
ATOM 5018 N N . LEU B 1 340 ? 62.055 55.714 45.098 1.00 29.00 328 LEU B N 1
ATOM 5019 C CA . LEU B 1 340 ? 62.455 54.567 45.893 1.00 28.06 328 LEU B CA 1
ATOM 5020 C C . LEU B 1 340 ? 63.200 55.034 47.140 1.00 30.70 328 LEU B C 1
ATOM 5021 O O . LEU B 1 340 ? 62.888 54.584 48.234 1.00 30.30 328 LEU B O 1
ATOM 5026 N N . ALA B 1 341 ? 64.194 55.911 46.977 1.00 31.01 329 ALA B N 1
ATOM 5027 C CA . ALA B 1 341 ? 65.027 56.351 48.120 1.00 31.46 329 ALA B CA 1
ATOM 5028 C C . ALA B 1 341 ? 64.204 56.977 49.226 1.00 33.09 329 ALA B C 1
ATOM 5029 O O . ALA B 1 341 ? 64.481 56.767 50.394 1.00 35.24 329 ALA B O 1
ATOM 5031 N N . SER B 1 342 ? 63.160 57.703 48.855 1.00 34.76 330 SER B N 1
ATOM 5032 C CA . SER B 1 342 ? 62.278 58.318 49.826 1.00 39.28 330 SER B CA 1
ATOM 5033 C C . SER B 1 342 ? 61.434 57.340 50.681 1.00 40.43 330 SER B C 1
ATOM 5034 O O . SER B 1 342 ? 60.870 57.769 51.649 1.00 40.48 330 SER B O 1
ATOM 5037 N N . GLY B 1 343 ? 61.376 56.041 50.367 1.00 45.09 331 GLY B N 1
ATOM 5038 C CA . GLY B 1 343 ? 60.698 55.037 51.256 1.00 45.54 331 GLY B CA 1
ATOM 5039 C C . GLY B 1 343 ? 61.523 54.296 52.333 1.00 47.91 331 GLY B C 1
ATOM 5040 O O . GLY B 1 343 ? 62.675 54.654 52.672 1.00 50.03 331 GLY B O 1
#

Solvent-accessible surface area: 25102 Å² total

Radius of gyration: 29.13 Å; Cα contacts (8 Å, |Δi|>4): 1452; chains: 2; bounding box: 42×70×86 Å

Organism: Thermotoga maritima (strain ATCC 43589 / DSM 3109 / JCM 10099 / NBRC 100826 / MSB8) (NCBI:txid243274)

Sequence (641 aa):
HHHHHKVVTFGEILRLSPPDHKRIFQTDSFDVTYGGAEANVAAFLAQGLDAYFVTKLPNNPLGDAAAGHLRKFGVKTDYIARGGNRIGIYFLEIGASQRPSKVVYDRAHSAISEAKREDFDWEKILDGARWFHFSGITPPLGKELPLILEDALKVANEKGVTVSCDLNYRARLWTKEEAQKVIPFEYVDVLIANEEDIEKVLGISVEGLNREAYAKIAEEVTRKYNFKTVGITLRESISATVNYWSVVFENGQPHFSNRYEIHIVDRVGAGDSFAGALIYGSLGFDSQKKAEFAAAASCLKHTIPGDFVVLSIEEIEKLASGHKVVTFGEILRLSPPDHKRIFQTDSFDVTYGGAEANVAAFLAQGLDAYFVTKLPNNPLGDAAAGHLRKFGVKTDYIARGGNRIGIYFLEIGASQRPSKVVYDRAHSAISEAKREDFDWEKILDGARWFHFSGITPPLGKELPLILEDALKVANEKGVTVSCDLNYRARLWTKEEAQKVIPFEYVDVLIANEEDIEKVLGISVEGLDNREAYAKIAEEVTRKYNFKTVGITLRESISATVNYWSVVFENGQPHFSNRYEIHIVDRVGAGDSFAGALIYGSLGFDSQKKAEFAAAASCLKHTIPGDFVVLSIEEIEKLASG

CATH classification: 3.40.1190.20